Protein AF-A0A2G8JKY4-F1 (afdb_monomer_lite)

Secondary structure (DSSP, 8-state):
--THHHHHHHHHHHHHHHHHHHHHHHHHHHS---SS-------EEEEESSS-B-S-EEEEE-STT-EEEEEEEEEEEEE-S-EEEEE-STT-EEEEEEEEEEEEE-S-EEEEE-STT-EEEEEEEEEEEEE-S-EEEEE-STT-EEEEEEEEEEEEE----EEEE-STT-EEEE--EE-TT-EE-S--EEEE-STT-EEE----BPTT-EE-S--EE---STT-EEE----------------S-S--TT-EEEE-TTS-EEEE-GGGPBEEETTTTEEE-TT-EEE-TTSS-EEEEETTEEEE-S-----TTEEEEEETTEEEEEEPTT-EESSSSEE-SSHHHHHHTT--S-EEEEE--TT--S--EEEEEE--TTS-EEEEEEESSS-S-----HHHHHH-EE-TTSSEE--HHHHHHHHHSS-EEEEEEEEETT--EEEEEES-EEE--GGGTT-EEEE--EEESSSS-SSGGGTTPPPBBTTB--SSSSS-HHHHHTS-B--SSS-SEETTSBTT----TTT--TTSTT-BSEETTSSSTT-BEEEEEEEEEE--

InterPro domains:
  IPR000742 EGF-like domain [PS01186] (325-338)
  IPR002181 Fibrinogen, alpha/beta/gamma chain, C-terminal globular domain [PF00147] (342-557)
  IPR002181 Fibrinogen, alpha/beta/gamma chain, C-terminal globular domain [PS51406] (334-560)
  IPR002181 Fibrinogen, alpha/beta/gamma chain, C-terminal globular domain [SM00186] (338-559)
  IPR002181 Fibrinogen, alpha/beta/gamma chain, C-terminal globular domain [cd00087] (342-559)
  IPR014716 Fibrinogen, alpha/beta/gamma chain, C-terminal globular, subdomain 1 [G3DSA:3.90.215.10] (336-560)
  IPR020837 Fibrinogen, conserved site [PS00514] (505-517)
  IPR024731 NELL2-like, EGF domain [PF12947] (306-338)
  IPR036056 Fibrinogen-like, C-terminal [SSF56496] (340-558)
  IPR050373 Fibrinogen C-terminal domain-containing protein [PTHR19143] (294-558)

Structure (mmCIF, N/CA/C/O backbone):
data_AF-A0A2G8JKY4-F1
#
_entry.id   AF-A0A2G8JKY4-F1
#
loop_
_atom_site.group_PDB
_atom_site.id
_atom_site.type_symbol
_atom_site.label_atom_id
_atom_site.label_alt_id
_atom_site.label_comp_id
_atom_site.label_asym_id
_atom_site.label_entity_id
_atom_site.label_seq_id
_atom_site.pdbx_PDB_ins_code
_atom_site.Cartn_x
_atom_site.Cartn_y
_atom_site.Cartn_z
_atom_site.occupancy
_atom_site.B_iso_or_equiv
_atom_site.auth_seq_id
_atom_site.auth_comp_id
_atom_site.auth_asym_id
_atom_site.auth_atom_id
_atom_site.pdbx_PDB_model_num
ATOM 1 N N . MET A 1 1 ? -14.761 6.108 33.971 1.00 32.34 1 MET A N 1
ATOM 2 C CA . MET A 1 1 ? -13.524 6.620 33.345 1.00 32.34 1 MET A CA 1
ATOM 3 C C . MET A 1 1 ? -12.292 6.284 34.200 1.00 32.34 1 MET A C 1
ATOM 5 O O . MET A 1 1 ? -11.620 7.178 34.668 1.00 32.34 1 MET A O 1
ATOM 9 N N . THR A 1 2 ? -11.996 5.089 34.680 1.00 25.45 2 THR A N 1
ATOM 10 C CA . THR A 1 2 ? -11.907 3.755 34.100 1.00 25.45 2 THR A CA 1
ATOM 11 C C . THR A 1 2 ? -10.685 3.547 33.218 1.00 25.45 2 THR A C 1
ATOM 13 O O . THR A 1 2 ? -10.667 3.959 32.063 1.00 25.45 2 THR A O 1
ATOM 16 N N . LYS A 1 3 ? -9.667 2.988 33.896 1.00 28.88 3 LYS A N 1
ATOM 17 C CA . LYS A 1 3 ? -8.356 2.408 33.551 1.00 28.88 3 LYS A CA 1
ATOM 18 C C . LYS A 1 3 ? -7.908 2.359 32.086 1.00 28.88 3 LYS A C 1
ATOM 20 O O . LYS A 1 3 ? -6.714 2.409 31.859 1.00 28.88 3 LYS A O 1
ATOM 25 N N . THR A 1 4 ? -8.783 2.363 31.088 1.00 26.89 4 THR A N 1
ATOM 26 C CA . THR A 1 4 ? -8.432 2.449 29.663 1.00 26.89 4 THR A CA 1
ATOM 27 C C . THR A 1 4 ? -7.775 3.777 29.289 1.00 26.89 4 THR A C 1
ATOM 29 O O . THR A 1 4 ? -6.929 3.780 28.411 1.00 26.89 4 THR A O 1
ATOM 32 N N . LYS A 1 5 ? -8.076 4.893 29.976 1.00 30.31 5 LYS A N 1
ATOM 33 C CA . LYS A 1 5 ? -7.326 6.153 29.777 1.00 30.31 5 LYS A CA 1
ATOM 34 C C . LYS A 1 5 ? -5.935 6.132 30.411 1.00 30.31 5 LYS A C 1
ATOM 36 O O . LYS A 1 5 ? -5.047 6.754 29.854 1.00 30.31 5 LYS A O 1
ATOM 41 N N . MET A 1 6 ? -5.734 5.393 31.506 1.00 32.00 6 MET A N 1
ATOM 42 C CA . MET A 1 6 ? -4.394 5.149 32.060 1.00 32.00 6 MET A CA 1
ATOM 43 C C . MET A 1 6 ? -3.626 4.124 31.226 1.00 32.00 6 MET A C 1
ATOM 45 O O . MET A 1 6 ? -2.454 4.334 30.994 1.00 32.00 6 MET A O 1
ATOM 49 N N . LEU A 1 7 ? -4.280 3.094 30.678 1.00 31.81 7 LEU A N 1
ATOM 50 C CA . LEU A 1 7 ? -3.647 2.092 29.814 1.00 31.81 7 LEU A CA 1
ATOM 51 C C . LEU A 1 7 ? -3.370 2.625 28.398 1.00 31.81 7 LEU A C 1
ATOM 53 O O . LEU A 1 7 ? -2.382 2.236 27.796 1.00 31.81 7 LEU A O 1
ATOM 57 N N . GLN A 1 8 ? -4.183 3.556 27.878 1.00 32.38 8 GLN A N 1
ATOM 58 C CA . GLN A 1 8 ? -3.833 4.342 26.689 1.00 32.38 8 GLN A CA 1
ATOM 59 C C . GLN A 1 8 ? -2.736 5.353 26.993 1.00 32.38 8 GLN A C 1
ATOM 61 O O . GLN A 1 8 ? -1.919 5.560 26.117 1.00 32.38 8 GLN A O 1
ATOM 66 N N . SER A 1 9 ? -2.677 5.943 28.194 1.00 33.53 9 SER A N 1
ATOM 67 C CA . SER A 1 9 ? -1.542 6.789 28.588 1.00 33.53 9 SER A CA 1
ATOM 68 C C . SER A 1 9 ? -0.265 5.967 28.777 1.00 33.53 9 SER A C 1
ATOM 70 O O . SER A 1 9 ? 0.789 6.456 28.412 1.00 33.53 9 SER A O 1
ATOM 72 N N . LEU A 1 10 ? -0.366 4.720 29.253 1.00 33.31 10 LEU A N 1
ATOM 73 C CA . LEU A 1 10 ? 0.742 3.780 29.437 1.00 33.31 10 LEU A CA 1
ATOM 74 C C . LEU A 1 10 ? 1.199 3.167 28.102 1.00 33.31 10 LEU A C 1
ATOM 76 O O . LEU A 1 10 ? 2.388 3.027 27.880 1.00 33.31 10 LEU A O 1
ATOM 80 N N . LEU A 1 11 ? 0.290 2.889 27.155 1.00 32.97 11 LEU A N 1
ATOM 81 C CA . LEU A 1 11 ? 0.666 2.537 25.777 1.00 32.97 11 LEU A CA 1
ATOM 82 C C . LEU A 1 11 ? 1.200 3.740 24.990 1.00 32.97 11 LEU A C 1
ATOM 84 O O . LEU A 1 11 ? 2.042 3.552 24.119 1.00 32.97 11 LEU A O 1
ATOM 88 N N . LEU A 1 12 ? 0.727 4.961 25.272 1.00 36.09 12 LEU A N 1
ATOM 89 C CA . LEU A 1 12 ? 1.320 6.177 24.713 1.00 36.09 12 LEU A CA 1
ATOM 90 C C . LEU A 1 12 ? 2.699 6.428 25.329 1.00 36.09 12 LEU A C 1
ATOM 92 O O . LEU A 1 12 ? 3.574 6.847 24.594 1.00 36.09 12 LEU A O 1
ATOM 96 N N . LEU A 1 13 ? 2.909 6.121 26.615 1.00 36.19 13 LEU A N 1
ATOM 97 C CA . LEU A 1 13 ? 4.215 6.160 27.281 1.00 36.19 13 LEU A CA 1
ATOM 98 C C . LEU A 1 13 ? 5.161 5.107 26.696 1.00 36.19 13 LEU A C 1
ATOM 100 O O . LEU A 1 13 ? 6.224 5.490 26.257 1.00 36.19 13 LEU A O 1
ATOM 104 N N . ILE A 1 14 ? 4.719 3.868 26.454 1.00 37.78 14 ILE A N 1
ATOM 105 C CA . ILE A 1 14 ? 5.529 2.848 25.754 1.00 37.78 14 ILE A CA 1
ATOM 106 C C . ILE A 1 14 ? 5.850 3.258 24.300 1.00 37.78 14 ILE A C 1
ATOM 108 O O . ILE A 1 14 ? 6.927 2.963 23.785 1.00 37.78 14 ILE A O 1
ATOM 112 N N . PHE A 1 15 ? 4.950 3.971 23.612 1.00 36.25 15 PHE A N 1
ATOM 113 C CA . PHE A 1 15 ? 5.239 4.556 22.293 1.00 36.25 15 PHE A CA 1
ATOM 114 C C . PHE A 1 15 ? 6.093 5.837 22.366 1.00 36.25 15 PHE A C 1
ATOM 116 O O . PHE A 1 15 ? 6.763 6.166 21.386 1.00 36.25 15 PHE A O 1
ATOM 123 N N . LEU A 1 16 ? 6.108 6.535 23.504 1.00 36.44 16 LEU A N 1
ATOM 124 C CA . LEU A 1 16 ? 7.056 7.603 23.824 1.00 36.44 16 LEU A CA 1
ATOM 125 C C . LEU A 1 16 ? 8.412 7.043 24.308 1.00 36.44 16 LEU A C 1
ATOM 127 O O . LEU A 1 16 ? 9.427 7.681 24.071 1.00 36.44 16 LEU A O 1
ATOM 131 N N . ASP A 1 17 ? 8.495 5.819 24.820 1.00 41.44 17 ASP A N 1
ATOM 132 C CA . ASP A 1 17 ? 9.763 5.155 25.164 1.00 41.44 17 ASP A CA 1
ATOM 133 C C . ASP A 1 17 ? 10.487 4.656 23.903 1.00 41.44 17 ASP A C 1
ATOM 135 O O . ASP A 1 17 ? 11.715 4.592 23.828 1.00 41.44 17 ASP A O 1
ATOM 139 N N . VAL A 1 18 ? 9.743 4.440 22.813 1.00 36.75 18 VAL A N 1
ATOM 140 C CA . VAL A 1 18 ? 10.329 4.330 21.467 1.00 36.75 18 VAL A CA 1
ATOM 141 C C . VAL A 1 18 ? 10.916 5.679 20.999 1.00 36.75 18 VAL A C 1
ATOM 143 O O . VAL A 1 18 ? 11.827 5.697 20.171 1.00 36.75 18 VAL A O 1
ATOM 146 N N . VAL A 1 19 ? 10.501 6.816 21.576 1.00 39.16 19 VAL A N 1
ATOM 147 C CA . VAL A 1 19 ? 11.170 8.121 21.379 1.00 39.16 19 VAL A CA 1
ATOM 148 C C . VAL A 1 19 ? 12.482 8.203 22.184 1.00 39.16 19 VAL A C 1
ATOM 150 O O . VAL A 1 19 ? 13.408 8.882 21.744 1.00 39.16 19 VAL A O 1
ATOM 153 N N . GLN A 1 20 ? 12.657 7.421 23.255 1.00 37.91 20 GLN A N 1
ATOM 154 C CA . GLN A 1 20 ? 13.954 7.205 23.924 1.00 37.91 20 GLN A CA 1
ATOM 155 C C . GLN A 1 20 ? 14.881 6.267 23.121 1.00 37.91 20 GLN A C 1
ATOM 157 O O . GLN A 1 20 ? 16.083 6.516 23.043 1.00 37.91 20 GLN A O 1
ATOM 162 N N . ALA A 1 21 ? 14.350 5.287 22.378 1.00 37.00 21 ALA A N 1
ATOM 163 C CA . ALA A 1 21 ? 15.130 4.617 21.320 1.00 37.00 21 ALA A CA 1
ATOM 164 C C . ALA A 1 21 ? 15.529 5.601 20.192 1.00 37.00 21 ALA A C 1
ATOM 166 O O . ALA A 1 21 ? 16.590 5.473 19.576 1.00 37.00 21 ALA A O 1
ATOM 167 N N . GLY A 1 22 ? 14.715 6.641 19.983 1.00 36.50 22 GLY A N 1
ATOM 168 C CA . GLY A 1 22 ? 15.039 7.818 19.178 1.00 36.50 22 GLY A CA 1
ATOM 169 C C . GLY A 1 22 ? 16.170 8.682 19.750 1.00 36.50 22 GLY A C 1
ATOM 170 O O . GLY A 1 22 ? 16.939 9.221 18.956 1.00 36.50 22 GLY A O 1
ATOM 171 N N . LYS A 1 23 ? 16.364 8.754 21.078 1.00 37.25 23 LYS A N 1
ATOM 172 C CA . LYS A 1 23 ? 17.531 9.430 21.681 1.00 37.25 23 LYS A CA 1
ATOM 173 C C . LYS A 1 23 ? 18.842 8.738 21.289 1.00 37.25 23 LYS A C 1
ATOM 175 O O . LYS A 1 23 ? 19.780 9.437 20.934 1.00 37.25 23 LYS A O 1
ATOM 180 N N . LEU A 1 24 ? 18.900 7.403 21.207 1.00 38.34 24 LEU A N 1
ATOM 181 C CA . LEU A 1 24 ? 20.084 6.679 20.700 1.00 38.34 24 LEU A CA 1
ATOM 182 C C . LEU A 1 24 ? 20.407 7.034 19.233 1.00 38.34 24 LEU A C 1
ATOM 184 O O . LEU A 1 24 ? 21.573 7.182 18.861 1.00 38.34 24 LEU A O 1
ATOM 188 N N . CYS A 1 25 ? 19.384 7.232 18.397 1.00 35.03 25 CYS A N 1
ATOM 189 C CA . CYS A 1 25 ? 19.563 7.639 17.000 1.00 35.03 25 CYS A CA 1
ATOM 190 C C . CYS A 1 25 ? 19.837 9.144 16.815 1.00 35.03 25 CYS A C 1
ATOM 192 O O . CYS A 1 25 ? 20.577 9.510 15.899 1.00 35.03 25 CYS A O 1
ATOM 194 N N . ASP A 1 26 ? 19.282 10.024 17.649 1.00 37.00 26 ASP A N 1
ATOM 195 C CA . ASP A 1 26 ? 19.551 11.468 17.600 1.00 37.00 26 ASP A CA 1
ATOM 196 C C . ASP A 1 26 ? 20.877 11.846 18.287 1.00 37.00 26 ASP A C 1
ATOM 198 O O . ASP A 1 26 ? 21.540 12.790 17.852 1.00 37.00 26 ASP A O 1
ATOM 202 N N . PHE A 1 27 ? 21.350 11.053 19.253 1.00 37.56 27 PHE A N 1
ATOM 203 C CA . PHE A 1 27 ? 22.696 11.156 19.827 1.00 37.56 27 PHE A CA 1
ATOM 204 C C . PHE A 1 27 ? 23.769 10.672 18.837 1.00 37.56 27 PHE A C 1
ATOM 206 O O . PHE A 1 27 ? 24.765 11.360 18.609 1.00 37.56 27 PHE A O 1
ATOM 213 N N . ALA A 1 28 ? 23.509 9.578 18.105 1.00 35.88 28 ALA A N 1
ATOM 214 C CA . ALA A 1 28 ? 24.366 9.118 17.004 1.00 35.88 28 ALA A CA 1
ATOM 215 C C . ALA A 1 28 ? 24.485 10.136 15.845 1.00 35.88 28 ALA A C 1
ATOM 217 O O . ALA A 1 28 ? 25.499 10.169 15.147 1.00 35.88 28 ALA A O 1
ATOM 218 N N . LYS A 1 29 ? 23.489 11.015 15.647 1.00 35.66 29 LYS A N 1
ATOM 219 C CA . LYS A 1 29 ? 23.580 12.143 14.695 1.00 35.66 29 LYS A CA 1
ATOM 220 C C . LYS A 1 29 ? 24.432 13.309 15.208 1.00 35.66 29 LYS A C 1
ATOM 222 O O . LYS A 1 29 ? 24.904 14.103 14.392 1.00 35.66 29 LYS A O 1
ATOM 227 N N . LYS A 1 30 ? 24.628 13.433 16.525 1.00 33.97 30 LYS A N 1
ATOM 228 C CA . LYS A 1 30 ? 25.387 14.525 17.160 1.00 33.97 30 LYS A CA 1
ATOM 229 C C . LYS A 1 30 ? 26.909 14.319 17.069 1.00 33.97 30 LYS A C 1
ATOM 231 O O . LYS A 1 30 ? 27.649 15.299 17.112 1.00 33.97 30 LYS A O 1
ATOM 236 N N . PHE A 1 31 ? 27.365 13.086 16.818 1.00 39.94 31 PHE A N 1
ATOM 237 C CA . PHE A 1 31 ? 28.776 12.722 16.644 1.00 39.94 31 PHE A CA 1
ATOM 238 C C . PHE A 1 31 ? 29.041 12.099 15.260 1.00 39.94 31 PHE A C 1
ATOM 240 O O . PHE A 1 31 ? 28.971 10.882 15.090 1.00 39.94 31 PHE A O 1
ATOM 247 N N . PRO A 1 32 ? 29.366 12.899 14.227 1.00 31.89 32 PRO A N 1
ATOM 248 C CA . PRO A 1 32 ? 29.668 12.360 12.907 1.00 31.89 32 PRO A CA 1
ATOM 249 C C . PRO A 1 32 ? 30.986 11.572 12.935 1.00 31.89 32 PRO A C 1
ATOM 251 O O . PRO A 1 32 ? 32.074 12.152 12.947 1.00 31.89 32 PRO A O 1
ATOM 254 N N . CYS A 1 33 ? 30.906 10.240 12.879 1.00 30.78 33 CYS A N 1
ATOM 255 C CA . CYS A 1 33 ? 32.065 9.378 12.661 1.00 30.78 33 CYS A CA 1
ATOM 256 C C . CYS A 1 33 ? 32.671 9.646 11.272 1.00 30.78 33 CYS A C 1
ATOM 258 O O . CYS A 1 33 ? 32.210 9.129 10.253 1.00 30.78 33 CYS A O 1
ATOM 260 N N . LYS A 1 34 ? 33.740 10.445 11.215 1.00 30.69 34 LYS A N 1
ATOM 261 C CA . LYS A 1 34 ? 34.629 10.521 10.050 1.00 30.69 34 LYS A CA 1
ATOM 262 C C . LYS A 1 34 ? 35.869 9.667 10.291 1.00 30.69 34 LYS A C 1
ATOM 264 O O . LYS A 1 34 ? 36.768 10.069 11.018 1.00 30.69 34 LYS A O 1
ATOM 269 N N . GLY A 1 35 ? 35.966 8.559 9.560 1.00 27.86 35 GLY A N 1
ATOM 270 C CA . GLY A 1 35 ? 37.223 7.840 9.352 1.00 27.86 35 GLY A CA 1
ATOM 271 C C . GLY A 1 35 ? 37.449 6.649 10.283 1.00 27.86 35 GLY A C 1
ATOM 272 O O . GLY A 1 35 ? 37.007 6.614 11.422 1.00 27.86 35 GLY A O 1
ATOM 273 N N . LYS A 1 36 ? 38.132 5.642 9.734 1.00 31.64 36 LYS A N 1
ATOM 274 C CA . LYS A 1 36 ? 38.468 4.358 10.357 1.00 31.64 36 LYS A CA 1
ATOM 275 C C . LYS A 1 36 ? 39.264 4.561 11.654 1.00 31.64 36 LYS A C 1
ATOM 277 O O . LYS A 1 36 ? 40.469 4.719 11.554 1.00 31.64 36 LYS A O 1
ATOM 282 N N . HIS A 1 37 ? 38.600 4.573 12.807 1.00 32.97 37 HIS A N 1
ATOM 283 C CA . HIS A 1 37 ? 39.087 4.223 14.153 1.00 32.97 37 HIS A CA 1
ATOM 284 C C . HIS A 1 37 ? 37.934 4.516 15.133 1.00 32.97 37 HIS A C 1
ATOM 286 O O . HIS A 1 37 ? 37.811 5.632 15.627 1.00 32.97 37 HIS A O 1
ATOM 292 N N . CYS A 1 38 ? 37.055 3.541 15.389 1.00 33.25 38 CYS A N 1
ATOM 293 C CA . CYS A 1 38 ? 36.195 3.603 16.574 1.00 33.25 38 CYS A CA 1
ATOM 294 C C . CYS A 1 38 ? 37.099 3.335 17.784 1.00 33.25 38 CYS A C 1
ATOM 296 O O . CYS A 1 38 ? 37.790 2.317 17.824 1.00 33.25 38 CYS A O 1
ATOM 298 N N . LEU A 1 39 ? 37.185 4.312 18.684 1.00 35.16 39 LEU A N 1
ATOM 299 C CA . LEU A 1 39 ? 38.039 4.298 19.866 1.00 35.16 39 LEU A CA 1
ATOM 300 C C . LEU A 1 39 ? 37.569 3.231 20.868 1.00 35.16 39 LEU A C 1
ATOM 302 O O . LEU A 1 39 ? 36.375 3.097 21.115 1.00 35.16 39 LEU A O 1
ATOM 306 N N . SER A 1 40 ? 38.520 2.512 21.467 1.00 35.19 40 SER A N 1
ATOM 307 C CA . SER A 1 40 ? 38.377 1.924 22.799 1.00 35.19 40 SER A CA 1
ATOM 308 C C . SER A 1 40 ? 38.794 3.000 23.806 1.00 35.19 40 SER A C 1
ATOM 310 O O . SER A 1 40 ? 39.989 3.279 23.930 1.00 35.19 40 SER A O 1
ATOM 312 N N . TYR A 1 41 ? 37.833 3.653 24.450 1.00 45.50 41 TYR A N 1
ATOM 313 C CA . TYR A 1 41 ? 38.067 4.521 25.603 1.00 45.50 41 TYR A CA 1
ATOM 314 C C . TYR A 1 41 ? 37.220 3.965 26.749 1.00 45.50 41 TYR A C 1
ATOM 316 O O . TYR A 1 41 ? 36.022 3.754 26.583 1.00 45.50 41 TYR A O 1
ATOM 324 N N . GLU A 1 42 ? 37.870 3.637 27.857 1.00 53.97 42 GLU A N 1
ATOM 325 C CA . GLU A 1 42 ? 37.281 3.003 29.035 1.00 53.97 42 GLU A CA 1
ATOM 326 C C . GLU A 1 42 ? 37.618 3.924 30.213 1.00 53.97 42 GLU A C 1
ATOM 328 O O . GLU A 1 42 ? 38.804 4.108 30.481 1.00 53.97 42 GLU A O 1
ATOM 333 N N . GLU A 1 43 ? 36.589 4.500 30.856 1.00 53.41 43 GLU A N 1
ATOM 334 C CA . GLU A 1 43 ? 36.634 5.286 32.113 1.00 53.41 43 GLU A CA 1
ATOM 335 C C . GLU A 1 43 ? 36.912 6.812 31.977 1.00 53.41 43 GLU A C 1
ATOM 337 O O . GLU A 1 43 ? 38.009 7.236 31.604 1.00 53.41 43 GLU A O 1
ATOM 342 N N . GLU A 1 44 ? 35.909 7.644 32.317 1.00 55.84 44 GLU A N 1
ATOM 343 C CA . GLU A 1 44 ? 36.039 9.090 32.598 1.00 55.84 44 GLU A CA 1
ATOM 344 C C . GLU A 1 44 ? 35.544 9.385 34.030 1.00 55.84 44 GLU A C 1
ATOM 346 O O . GLU A 1 44 ? 34.355 9.247 34.313 1.00 55.84 44 GLU A O 1
ATOM 351 N N . ASP A 1 45 ? 36.459 9.791 34.920 1.00 55.88 45 ASP A N 1
ATOM 352 C CA . ASP A 1 45 ? 36.172 10.153 36.318 1.00 55.88 45 ASP A CA 1
ATOM 353 C C . ASP A 1 45 ? 36.640 11.594 36.610 1.00 55.88 45 ASP A C 1
ATOM 355 O O . ASP A 1 45 ? 37.846 11.875 36.544 1.00 55.88 45 ASP A O 1
ATOM 359 N N . ASP A 1 46 ? 35.730 12.500 37.001 1.00 55.34 46 ASP A N 1
ATOM 360 C CA . ASP A 1 46 ? 36.086 13.832 37.526 1.00 55.34 46 ASP A CA 1
ATOM 361 C C . ASP A 1 46 ? 36.063 13.842 39.068 1.00 55.34 46 ASP A C 1
ATOM 363 O O . ASP A 1 46 ? 35.074 13.509 39.726 1.00 55.34 46 ASP A O 1
ATOM 367 N N . THR A 1 47 ? 37.184 14.226 39.689 1.00 57.59 47 THR A N 1
ATOM 368 C CA . THR A 1 47 ? 37.338 14.265 41.154 1.00 57.59 47 THR A CA 1
ATOM 369 C C . THR A 1 47 ? 37.582 15.690 41.641 1.00 57.59 47 THR A C 1
ATOM 371 O O . THR A 1 47 ? 38.689 16.228 41.534 1.00 57.59 47 THR A O 1
ATOM 374 N N . THR A 1 48 ? 36.579 16.298 42.287 1.00 58.28 48 THR A N 1
ATOM 375 C CA . THR A 1 48 ? 36.678 17.665 42.824 1.00 58.28 48 THR A CA 1
ATOM 376 C C . THR A 1 48 ? 36.604 17.693 44.358 1.00 58.28 48 THR A C 1
ATOM 378 O O . THR A 1 48 ? 35.652 17.262 45.009 1.00 58.28 48 THR A O 1
ATOM 381 N N . MET A 1 49 ? 37.651 18.230 45.000 1.00 52.78 49 MET A N 1
ATOM 382 C CA . MET A 1 49 ? 37.761 18.219 46.470 1.00 52.78 49 MET A CA 1
ATOM 383 C C . MET A 1 49 ? 37.059 19.391 47.178 1.00 52.78 49 MET A C 1
ATOM 385 O O . MET A 1 49 ? 36.916 19.344 48.401 1.00 52.78 49 MET A O 1
ATOM 389 N N . LYS A 1 50 ? 36.665 20.466 46.471 1.00 50.03 50 LYS A N 1
ATOM 390 C CA . LYS A 1 50 ? 36.045 21.660 47.089 1.00 50.03 50 LYS A CA 1
ATOM 391 C C . LYS A 1 50 ? 35.383 22.622 46.086 1.00 50.03 50 LYS A C 1
ATOM 393 O O . LYS A 1 50 ? 35.685 23.812 46.077 1.00 50.03 50 LYS A O 1
ATOM 398 N N . SER A 1 51 ? 34.503 22.114 45.233 1.00 53.03 51 SER A N 1
ATOM 399 C CA . SER A 1 51 ? 33.655 22.911 44.332 1.00 53.03 51 SER A CA 1
ATOM 400 C C . SER A 1 51 ? 32.711 21.984 43.572 1.00 53.03 51 SER A C 1
ATOM 402 O O . SER A 1 51 ? 33.029 20.817 43.405 1.00 53.03 51 SER A O 1
ATOM 404 N N . THR A 1 52 ? 31.577 22.524 43.135 1.00 51.53 52 THR A N 1
ATOM 405 C CA . THR A 1 52 ? 30.568 21.886 42.275 1.00 51.53 52 THR A CA 1
ATOM 406 C C . THR A 1 52 ? 31.182 21.213 41.042 1.00 51.53 52 THR A C 1
ATOM 408 O O . THR A 1 52 ? 31.955 21.882 40.348 1.00 51.53 52 THR A O 1
ATOM 411 N N . SER A 1 53 ? 30.809 19.962 40.739 1.00 57.44 53 SER A N 1
ATOM 412 C CA . SER A 1 53 ? 31.006 19.392 39.399 1.00 57.44 53 SER A CA 1
ATOM 413 C C . SER A 1 53 ? 29.952 19.992 38.460 1.00 57.44 53 SER A C 1
ATOM 415 O O . SER A 1 53 ? 28.769 20.126 38.801 1.00 57.44 53 SER A O 1
ATOM 417 N N . SER A 1 54 ? 30.417 20.526 37.332 1.00 55.25 54 SER A N 1
ATOM 418 C CA . SER A 1 54 ? 29.595 21.336 36.421 1.00 55.25 54 SER A CA 1
ATOM 419 C C . SER A 1 54 ? 29.850 21.023 34.944 1.00 55.25 54 SER A C 1
ATOM 421 O O . SER A 1 54 ? 29.533 21.853 34.088 1.00 55.25 54 SER A O 1
ATOM 423 N N . SER A 1 55 ? 30.500 19.896 34.656 1.00 53.00 55 SER A N 1
ATOM 424 C CA . SER A 1 55 ? 30.773 19.424 33.300 1.00 53.00 55 SER A CA 1
ATOM 425 C C . SER A 1 55 ? 30.176 18.022 33.165 1.00 53.00 55 SER A C 1
ATOM 427 O O . SER A 1 55 ? 30.432 17.215 34.047 1.00 53.00 55 SER A O 1
ATOM 429 N N . PRO A 1 56 ? 29.388 17.728 32.119 1.00 57.47 56 PRO A N 1
ATOM 430 C CA . PRO A 1 56 ? 28.925 16.366 31.854 1.00 57.47 56 PRO A CA 1
ATOM 431 C C . PRO A 1 56 ? 30.097 15.459 31.454 1.00 57.47 56 PRO A C 1
ATOM 433 O O . PRO A 1 56 ? 30.922 15.900 30.644 1.00 57.47 56 PRO A O 1
ATOM 436 N N . ASN A 1 57 ? 30.127 14.216 31.944 1.00 63.44 57 ASN A N 1
ATOM 437 C CA . ASN A 1 57 ? 31.019 13.165 31.437 1.00 63.44 57 ASN A CA 1
ATOM 438 C C . ASN A 1 57 ? 30.211 12.142 30.614 1.00 63.44 57 ASN A C 1
ATOM 440 O O . ASN A 1 57 ? 29.056 11.838 30.928 1.00 63.44 57 ASN A O 1
ATOM 444 N N . GLU A 1 58 ? 30.809 11.636 29.529 1.00 66.81 58 GLU A N 1
ATOM 445 C CA . GLU A 1 58 ? 30.155 10.711 28.592 1.00 66.81 58 GLU A CA 1
ATOM 446 C C . GLU A 1 58 ? 31.103 9.559 28.205 1.00 66.81 58 GLU A C 1
ATOM 448 O O . GLU A 1 58 ? 32.165 9.780 27.617 1.00 66.81 58 GLU A O 1
ATOM 453 N N . ALA A 1 59 ? 30.702 8.308 28.454 1.00 63.75 59 ALA A N 1
ATOM 454 C CA . ALA A 1 59 ? 31.495 7.115 28.135 1.00 63.75 59 ALA A CA 1
ATOM 455 C C . ALA A 1 59 ? 30.790 6.188 27.123 1.00 63.75 59 ALA A C 1
ATOM 457 O O . ALA A 1 59 ? 29.604 5.882 27.252 1.00 63.75 59 ALA A O 1
ATOM 458 N N . LEU A 1 60 ? 31.524 5.693 26.111 1.00 63.66 60 LEU A N 1
ATOM 459 C CA . LEU A 1 60 ? 30.973 4.896 25.001 1.00 63.66 60 LEU A CA 1
ATOM 460 C C . LEU A 1 60 ? 31.840 3.686 24.635 1.00 63.66 60 LEU A C 1
ATOM 462 O O . LEU A 1 60 ? 33.027 3.838 24.347 1.00 63.66 60 LEU A O 1
ATOM 466 N N . SER A 1 61 ? 31.228 2.501 24.494 1.00 62.97 61 SER A N 1
ATOM 467 C CA . SER A 1 61 ? 31.897 1.334 23.889 1.00 62.97 61 SER A CA 1
ATOM 468 C C . SER A 1 61 ? 31.111 0.660 22.761 1.00 62.97 61 SER A C 1
ATOM 470 O O . SER A 1 61 ? 29.888 0.493 22.785 1.00 62.97 61 SER A O 1
ATOM 472 N N . SER A 1 62 ? 31.881 0.228 21.759 1.00 62.97 62 SER A N 1
ATOM 473 C CA . SER A 1 62 ? 31.464 -0.584 20.606 1.00 62.97 62 SER A CA 1
ATOM 474 C C . SER A 1 62 ? 32.278 -1.882 20.484 1.00 62.97 62 SER A C 1
ATOM 476 O O . SER A 1 62 ? 32.302 -2.507 19.423 1.00 62.97 62 SER A O 1
ATOM 478 N N . SER A 1 63 ? 32.977 -2.275 21.558 1.00 63.59 63 SER A N 1
ATOM 479 C CA . SER A 1 63 ? 33.703 -3.546 21.653 1.00 63.59 63 SER A CA 1
ATOM 480 C C . SER A 1 63 ? 33.080 -4.454 22.726 1.00 63.59 63 SER A C 1
ATOM 482 O O . SER A 1 63 ? 32.606 -3.926 23.733 1.00 63.59 63 SER A O 1
ATOM 484 N N . PRO A 1 64 ? 33.048 -5.789 22.530 1.00 71.06 64 PRO A N 1
ATOM 485 C CA . PRO A 1 64 ? 32.501 -6.730 23.513 1.00 71.06 64 PRO A CA 1
ATOM 486 C C . PRO A 1 64 ? 33.435 -6.972 24.708 1.00 71.06 64 PRO A C 1
ATOM 488 O O . PRO A 1 64 ? 34.642 -7.102 24.512 1.00 71.06 64 PRO A O 1
ATOM 491 N N . GLY A 1 65 ? 32.868 -7.185 25.898 1.00 72.00 65 GLY A N 1
ATOM 492 C CA . GLY A 1 65 ? 33.598 -7.573 27.112 1.00 72.00 65 GLY A CA 1
ATOM 493 C C . GLY A 1 65 ? 34.222 -6.425 27.914 1.00 72.00 65 GLY A C 1
ATOM 494 O O . GLY A 1 65 ? 35.111 -6.687 28.724 1.00 72.00 65 GLY A O 1
ATOM 495 N N . ASN A 1 66 ? 33.796 -5.182 27.687 1.00 74.56 66 ASN A N 1
ATOM 496 C CA . ASN A 1 66 ? 34.394 -3.980 28.272 1.00 74.56 66 ASN A CA 1
ATOM 497 C C . ASN A 1 66 ? 33.580 -3.431 29.455 1.00 74.56 66 ASN A C 1
ATOM 499 O O . ASN A 1 66 ? 32.373 -3.658 29.553 1.00 74.56 66 ASN A O 1
ATOM 503 N N . THR A 1 67 ? 34.232 -2.628 30.298 1.00 78.12 67 THR A N 1
ATOM 504 C CA . THR A 1 67 ? 33.568 -1.780 31.300 1.00 78.12 67 THR A CA 1
ATOM 505 C C . THR A 1 67 ? 33.489 -0.347 30.776 1.00 78.12 67 THR A C 1
ATOM 507 O O . THR A 1 67 ? 34.488 0.206 30.322 1.00 78.12 67 THR A O 1
ATOM 510 N N . VAL A 1 68 ? 32.300 0.244 30.820 1.00 75.38 68 VAL A N 1
ATOM 511 C CA . VAL A 1 68 ? 31.997 1.608 30.379 1.00 75.38 68 VAL A CA 1
ATOM 512 C C . VAL A 1 68 ? 31.415 2.344 31.572 1.00 75.38 68 VAL A C 1
ATOM 514 O O . VAL A 1 68 ? 30.296 2.045 31.972 1.00 75.38 68 VAL A O 1
ATOM 517 N N . SER A 1 69 ? 32.166 3.277 32.147 1.00 77.25 69 SER A N 1
ATOM 518 C CA . SER A 1 69 ? 31.736 4.010 33.336 1.00 77.25 69 SER A CA 1
ATOM 519 C C . SER A 1 69 ? 31.910 5.509 33.151 1.00 77.25 69 SER A C 1
ATOM 521 O O . SER A 1 69 ? 32.925 5.935 32.595 1.00 77.25 69 SER A O 1
ATOM 523 N N . SER A 1 70 ? 30.931 6.269 33.633 1.00 75.69 70 SER A N 1
ATOM 524 C CA . SER A 1 70 ? 30.981 7.724 33.761 1.00 75.69 70 SER A CA 1
ATOM 525 C C . SER A 1 70 ? 30.657 8.086 35.203 1.00 75.69 70 SER A C 1
ATOM 527 O O . SER A 1 70 ? 29.603 7.680 35.701 1.00 75.69 70 SER A O 1
ATOM 529 N N . SER A 1 71 ? 31.550 8.795 35.895 1.00 76.44 71 SER A N 1
ATOM 530 C CA . SER A 1 71 ? 31.283 9.163 37.284 1.00 76.44 71 SER A CA 1
ATOM 531 C C . SER A 1 71 ? 31.837 10.517 37.708 1.00 76.44 71 SER A C 1
ATOM 533 O O . SER A 1 71 ? 32.895 10.955 37.255 1.00 76.44 71 SER A O 1
ATOM 535 N N . ASP A 1 72 ? 31.125 11.150 38.640 1.00 73.19 72 ASP A N 1
ATOM 536 C CA . ASP A 1 72 ? 31.555 12.369 39.315 1.00 73.19 72 ASP A CA 1
ATOM 537 C C . ASP A 1 72 ? 31.725 12.115 40.811 1.00 73.19 72 ASP A C 1
ATOM 539 O O . ASP A 1 72 ? 30.858 11.549 41.477 1.00 73.19 72 ASP A O 1
ATOM 543 N N . THR A 1 73 ? 32.831 12.583 41.393 1.00 75.38 73 THR A N 1
ATOM 544 C CA . THR A 1 73 ? 33.038 12.524 42.847 1.00 75.38 73 THR A CA 1
ATOM 545 C C . THR A 1 73 ? 33.279 13.911 43.435 1.00 75.38 73 THR A C 1
ATOM 547 O O . THR A 1 73 ? 34.312 14.545 43.197 1.00 75.38 73 THR A O 1
ATOM 550 N N . THR A 1 74 ? 32.353 14.354 44.289 1.00 72.62 74 THR A N 1
ATOM 551 C CA . THR A 1 74 ? 32.388 15.655 44.968 1.00 72.62 74 THR A CA 1
ATOM 552 C C . THR A 1 74 ? 32.531 15.489 46.482 1.00 72.62 74 THR A C 1
ATOM 554 O O . THR A 1 74 ? 31.702 14.879 47.153 1.00 72.62 74 THR A O 1
ATOM 557 N N . GLY A 1 75 ? 33.562 16.093 47.081 1.00 69.44 75 GLY A N 1
ATOM 558 C CA . GLY A 1 75 ? 33.773 16.017 48.536 1.00 69.44 75 GLY A CA 1
ATOM 559 C C . GLY A 1 75 ? 32.739 16.796 49.368 1.00 69.44 75 GLY A C 1
ATOM 560 O O . GLY A 1 75 ? 32.185 16.273 50.334 1.00 69.44 75 GLY A O 1
ATOM 561 N N . GLN A 1 76 ? 32.484 18.058 49.006 1.00 70.69 76 GLN A N 1
ATOM 562 C CA . GLN A 1 76 ? 31.511 18.940 49.663 1.00 70.69 76 GLN A CA 1
ATOM 563 C C . GLN A 1 76 ? 30.975 19.956 48.637 1.00 70.69 76 GLN A C 1
ATOM 565 O O . GLN A 1 76 ? 31.770 20.721 48.086 1.00 70.69 76 GLN A O 1
ATOM 570 N N . GLY A 1 77 ? 29.666 19.980 48.367 1.00 68.25 77 GLY A N 1
ATOM 571 C CA . GLY A 1 77 ? 29.078 20.816 47.309 1.00 68.25 77 GLY A CA 1
ATOM 572 C C . GLY A 1 77 ? 27.880 20.172 46.611 1.00 68.25 77 GLY A C 1
ATOM 573 O O . GLY A 1 77 ? 27.260 19.266 47.154 1.00 68.25 77 GLY A O 1
ATOM 574 N N . THR A 1 78 ? 27.532 20.662 45.423 1.00 66.12 78 THR A N 1
ATOM 575 C CA . THR A 1 78 ? 26.423 20.121 44.626 1.00 66.12 78 THR A CA 1
ATOM 576 C C . THR A 1 78 ? 26.960 19.429 43.376 1.00 66.12 78 THR A C 1
ATOM 578 O O . THR A 1 78 ? 27.735 20.064 42.654 1.00 66.12 78 THR A O 1
ATOM 581 N N . SER A 1 79 ? 26.543 18.186 43.115 1.00 67.44 79 SER A N 1
ATOM 582 C CA . SER A 1 79 ? 26.645 17.597 41.776 1.00 67.44 79 SER A CA 1
ATOM 583 C C . SER A 1 79 ? 25.481 18.113 40.936 1.00 67.44 79 SER A C 1
ATOM 585 O O . SER A 1 79 ? 24.324 18.071 41.367 1.00 67.44 79 SER A O 1
ATOM 587 N N . SER A 1 80 ? 25.800 18.711 39.790 1.00 63.66 80 SER A N 1
ATOM 588 C CA . SER A 1 80 ? 24.832 19.452 38.972 1.00 63.66 80 SER A CA 1
ATOM 589 C C . SER A 1 80 ? 24.975 19.196 37.474 1.00 63.66 80 SER A C 1
ATOM 591 O O . SER A 1 80 ? 24.480 19.986 36.667 1.00 63.66 80 SER A O 1
ATOM 593 N N . SER A 1 81 ? 25.690 18.139 37.090 1.00 62.66 81 SER A N 1
ATOM 594 C CA . SER A 1 81 ? 25.835 17.715 35.698 1.00 62.66 81 SER A CA 1
ATOM 595 C C . SER A 1 81 ? 25.505 16.232 35.564 1.00 62.66 81 SER A C 1
ATOM 597 O O . SER A 1 81 ? 25.827 15.482 36.473 1.00 62.66 81 SER A O 1
ATOM 599 N N . PRO A 1 82 ? 24.829 15.823 34.480 1.00 67.69 82 PRO A N 1
ATOM 600 C CA . PRO A 1 82 ? 24.484 14.425 34.259 1.00 67.69 82 PRO A CA 1
ATOM 601 C C . PRO A 1 82 ? 25.708 13.623 33.804 1.00 67.69 82 PRO A C 1
ATOM 603 O O . PRO A 1 82 ? 26.516 14.137 33.022 1.00 67.69 82 PRO A O 1
ATOM 606 N N . ASN A 1 83 ? 25.800 12.363 34.235 1.00 68.75 83 ASN A N 1
ATOM 607 C CA . ASN A 1 83 ? 26.724 11.377 33.679 1.00 68.75 83 ASN A CA 1
ATOM 608 C C . ASN A 1 83 ? 25.984 10.407 32.746 1.00 68.75 83 ASN A C 1
ATOM 610 O O . ASN A 1 83 ? 24.921 9.877 33.091 1.00 68.75 83 ASN A O 1
ATOM 614 N N . GLU A 1 84 ? 26.566 10.128 31.575 1.00 71.94 84 GLU A N 1
ATOM 615 C CA . GLU A 1 84 ? 25.988 9.206 30.589 1.00 71.94 84 GLU A CA 1
ATOM 616 C C . GLU A 1 84 ? 26.977 8.095 30.197 1.00 71.94 84 GLU A C 1
ATOM 618 O O . GLU A 1 84 ? 28.101 8.350 29.763 1.00 71.94 84 GLU A O 1
ATOM 623 N N . ALA A 1 85 ? 26.550 6.833 30.292 1.00 69.75 85 ALA A N 1
ATOM 624 C CA . ALA A 1 85 ? 27.338 5.680 29.848 1.00 69.75 85 ALA A CA 1
ATOM 625 C C . ALA A 1 85 ? 26.532 4.801 28.880 1.00 69.75 85 ALA A C 1
ATOM 627 O O . ALA A 1 85 ? 25.457 4.310 29.233 1.00 69.75 85 ALA A O 1
ATOM 628 N N . LEU A 1 86 ? 27.046 4.561 27.661 1.00 69.94 86 LEU A N 1
ATOM 629 C CA . LEU A 1 86 ? 26.330 3.794 26.628 1.00 69.94 86 LEU A CA 1
ATOM 630 C C . LEU A 1 86 ? 27.164 2.659 26.014 1.00 69.94 86 LEU A C 1
ATOM 632 O O . LEU A 1 86 ? 28.341 2.806 25.671 1.00 69.94 86 LEU A O 1
ATOM 636 N N . SER A 1 87 ? 26.505 1.522 25.771 1.00 70.69 87 SER A N 1
ATOM 637 C CA . SER A 1 87 ? 27.089 0.388 25.044 1.00 70.69 87 SER A CA 1
ATOM 638 C C . SER A 1 87 ? 26.201 -0.130 23.911 1.00 70.69 87 SER A C 1
ATOM 640 O O . SER A 1 87 ? 24.985 -0.304 24.041 1.00 70.69 87 SER A O 1
ATOM 642 N N . SER A 1 88 ? 26.857 -0.456 22.794 1.00 69.44 88 SER A N 1
ATOM 643 C CA . SER A 1 88 ? 26.268 -1.115 21.616 1.00 69.44 88 SER A CA 1
ATOM 644 C C . SER A 1 88 ? 26.882 -2.491 21.329 1.00 69.44 88 SER A C 1
ATOM 646 O O . SER A 1 88 ? 26.737 -3.021 20.229 1.00 69.44 88 SER A O 1
ATOM 648 N N . SER A 1 89 ? 27.603 -3.068 22.296 1.00 69.62 89 SER A N 1
ATOM 649 C CA . SER A 1 89 ? 28.241 -4.385 22.176 1.00 69.62 89 SER A CA 1
ATOM 650 C C . SER A 1 89 ? 27.878 -5.320 23.329 1.00 69.62 89 SER A C 1
ATOM 652 O O . SER A 1 89 ? 27.582 -4.833 24.421 1.00 69.62 89 SER A O 1
ATOM 654 N N . PRO A 1 90 ? 27.863 -6.646 23.094 1.00 75.75 90 PRO A N 1
ATOM 655 C CA . PRO A 1 90 ? 27.451 -7.635 24.087 1.00 75.75 90 PRO A CA 1
ATOM 656 C C . PRO A 1 90 ? 28.542 -7.920 25.130 1.00 75.75 90 PRO A C 1
ATOM 658 O O . PRO A 1 90 ? 29.733 -7.817 24.837 1.00 75.75 90 PRO A O 1
ATOM 661 N N . GLY A 1 91 ? 28.139 -8.367 26.319 1.00 75.75 91 GLY A N 1
ATOM 662 C CA . GLY A 1 91 ? 29.044 -8.727 27.415 1.00 75.75 91 GLY A CA 1
ATOM 663 C C . GLY A 1 91 ? 29.697 -7.548 28.144 1.00 75.75 91 GLY A C 1
ATOM 664 O O . GLY A 1 91 ? 30.717 -7.756 28.795 1.00 75.75 91 GLY A O 1
ATOM 665 N N . ASN A 1 92 ? 29.161 -6.333 28.013 1.00 78.44 92 ASN A N 1
ATOM 666 C CA . ASN A 1 92 ? 29.705 -5.125 28.634 1.00 78.44 92 ASN A CA 1
ATOM 667 C C . ASN A 1 92 ? 29.055 -4.823 29.992 1.00 78.44 92 ASN A C 1
ATOM 669 O O . ASN A 1 92 ? 27.871 -5.094 30.200 1.00 78.44 92 ASN A O 1
ATOM 673 N N . THR A 1 93 ? 29.819 -4.185 30.875 1.00 81.75 93 THR A N 1
ATOM 674 C CA . THR A 1 93 ? 29.317 -3.535 32.095 1.00 81.75 93 THR A CA 1
ATOM 675 C C . THR A 1 93 ? 29.223 -2.037 31.829 1.00 81.75 93 THR A C 1
ATOM 677 O O . THR A 1 93 ? 30.201 -1.452 31.378 1.00 81.75 93 THR A O 1
ATOM 680 N N . VAL A 1 94 ? 28.066 -1.423 32.058 1.00 78.12 94 VAL A N 1
ATOM 681 C CA . VAL A 1 94 ? 27.778 -0.017 31.751 1.00 78.12 94 VAL A CA 1
ATOM 682 C C . VAL A 1 94 ? 27.268 0.664 33.014 1.00 78.12 94 VAL A C 1
ATOM 684 O O . VAL A 1 94 ? 26.249 0.236 33.548 1.00 78.12 94 VAL A O 1
ATOM 687 N N . SER A 1 95 ? 27.956 1.696 33.489 1.00 81.62 95 SER A N 1
ATOM 688 C CA . SER A 1 95 ? 27.694 2.312 34.793 1.00 81.62 95 SER A CA 1
ATOM 689 C C . SER A 1 95 ? 27.705 3.837 34.722 1.00 81.62 95 SER A C 1
ATOM 691 O O . SER A 1 95 ? 28.621 4.414 34.143 1.00 81.62 95 SER A O 1
ATOM 693 N N . SER A 1 96 ? 26.730 4.489 35.346 1.00 79.62 96 SER A N 1
ATOM 694 C CA . SER A 1 96 ? 26.730 5.941 35.542 1.00 79.62 96 SER A CA 1
ATOM 695 C C . SER A 1 96 ? 26.475 6.270 37.011 1.00 79.62 96 SER A C 1
ATOM 697 O O . SER A 1 96 ? 25.609 5.641 37.622 1.00 79.62 96 SER A O 1
ATOM 699 N N . SER A 1 97 ? 27.259 7.168 37.616 1.00 80.94 97 SER A N 1
ATOM 700 C CA . SER A 1 97 ? 27.109 7.432 39.053 1.00 80.94 97 SER A CA 1
ATOM 701 C C . SER A 1 97 ? 27.676 8.746 39.573 1.00 80.94 97 SER A C 1
ATOM 703 O O . SER A 1 97 ? 28.777 9.132 39.185 1.00 80.94 97 SER A O 1
ATOM 705 N N . ASP A 1 98 ? 27.029 9.305 40.599 1.00 77.56 98 ASP A N 1
ATOM 706 C CA . ASP A 1 98 ? 27.520 10.466 41.346 1.00 77.56 98 ASP A CA 1
ATOM 707 C C . ASP A 1 98 ? 27.821 10.127 42.805 1.00 77.56 98 ASP A C 1
ATOM 709 O O . ASP A 1 98 ? 26.982 9.619 43.545 1.00 77.56 98 ASP A O 1
ATOM 713 N N . ASN A 1 99 ? 29.006 10.506 43.278 1.00 79.25 99 ASN A N 1
ATOM 714 C CA . ASN A 1 99 ? 29.440 10.296 44.655 1.00 79.25 99 ASN A CA 1
ATOM 715 C C . ASN A 1 99 ? 29.647 11.637 45.367 1.00 79.25 99 ASN A C 1
ATOM 717 O O . ASN A 1 99 ? 30.660 12.313 45.183 1.00 79.25 99 ASN A O 1
ATOM 721 N N . THR A 1 100 ? 28.718 12.020 46.244 1.00 76.12 100 THR A N 1
ATOM 722 C CA . THR A 1 100 ? 28.773 13.275 47.007 1.00 76.12 100 THR A CA 1
ATOM 723 C C . THR A 1 100 ? 28.994 13.030 48.501 1.00 76.12 100 THR A C 1
ATOM 725 O O . THR A 1 100 ? 28.160 12.457 49.195 1.00 76.12 100 THR A O 1
ATOM 728 N N . GLY A 1 101 ? 30.095 13.533 49.062 1.00 75.69 101 GLY A N 1
ATOM 729 C CA . GLY A 1 101 ? 30.385 13.413 50.496 1.00 75.69 101 GLY A CA 1
ATOM 730 C C . GLY A 1 101 ? 29.401 14.193 51.380 1.00 75.69 101 GLY A C 1
ATOM 731 O O . GLY A 1 101 ? 28.787 13.624 52.283 1.00 75.69 101 GLY A O 1
ATOM 732 N N . GLN A 1 102 ? 29.232 15.494 51.120 1.00 74.75 102 GLN A N 1
ATOM 733 C CA . GLN A 1 102 ? 28.257 16.347 51.811 1.00 74.75 102 GLN A CA 1
ATOM 734 C C . GLN A 1 102 ? 27.674 17.426 50.881 1.00 74.75 102 GLN A C 1
ATOM 736 O O . GLN A 1 102 ? 28.409 18.296 50.413 1.00 74.75 102 GLN A O 1
ATOM 741 N N . GLY A 1 103 ? 26.355 17.428 50.672 1.00 73.44 103 GLY A N 1
ATOM 742 C CA . GLY A 1 103 ? 25.652 18.417 49.851 1.00 73.44 103 GLY A CA 1
ATOM 743 C C . GLY A 1 103 ? 24.502 17.819 49.041 1.00 73.44 103 GLY A C 1
ATOM 744 O O . GLY A 1 103 ? 23.731 17.041 49.591 1.00 73.44 103 GLY A O 1
ATOM 745 N N . THR A 1 104 ? 24.318 18.216 47.783 1.00 68.81 104 THR A N 1
ATOM 746 C CA . THR A 1 104 ? 23.132 17.806 47.004 1.00 68.81 104 THR A CA 1
ATOM 747 C C . THR A 1 104 ? 23.511 17.145 45.686 1.00 68.81 104 THR A C 1
ATOM 749 O O . THR A 1 104 ? 24.341 17.696 44.966 1.00 68.81 104 THR A O 1
ATOM 752 N N . SER A 1 105 ? 22.868 16.026 45.344 1.00 69.56 105 SER A N 1
ATOM 753 C CA . SER A 1 105 ? 22.820 15.541 43.959 1.00 69.56 105 SER A CA 1
ATOM 754 C C . SER A 1 105 ? 21.531 16.043 43.312 1.00 69.56 105 SER A C 1
ATOM 756 O O . SER A 1 105 ? 20.430 15.850 43.848 1.00 69.56 105 SER A O 1
ATOM 758 N N . SER A 1 106 ? 21.669 16.786 42.217 1.00 66.38 106 SER A N 1
ATOM 759 C CA . SER A 1 106 ? 20.550 17.400 41.498 1.00 66.38 106 SER A CA 1
ATOM 760 C C . SER A 1 106 ? 20.656 17.204 39.987 1.00 66.38 106 SER A C 1
ATOM 762 O O . SER A 1 106 ? 20.212 18.063 39.222 1.00 66.38 106 SER A O 1
ATOM 764 N N . SER A 1 107 ? 21.317 16.141 39.536 1.00 65.06 107 SER A N 1
ATOM 765 C CA . SER A 1 107 ? 21.374 15.781 38.121 1.00 65.06 107 SER A CA 1
ATOM 766 C C . SER A 1 107 ? 21.146 14.288 37.929 1.00 65.06 107 SER A C 1
ATOM 768 O O . SER A 1 107 ? 21.520 13.522 38.806 1.00 65.06 107 SER A O 1
ATOM 770 N N . PRO A 1 108 ? 20.461 13.893 36.844 1.00 70.00 108 PRO A N 1
ATOM 771 C CA . PRO A 1 108 ? 20.161 12.494 36.583 1.00 70.00 108 PRO A CA 1
ATOM 772 C C . PRO A 1 108 ? 21.368 11.779 35.974 1.00 70.00 108 PRO A C 1
ATOM 774 O O . PRO A 1 108 ? 22.071 12.364 35.145 1.00 70.00 108 PRO A O 1
ATOM 777 N N . ASN A 1 109 ? 21.548 10.507 36.323 1.00 70.69 109 ASN A N 1
ATOM 778 C CA . ASN A 1 109 ? 22.517 9.627 35.680 1.00 70.69 109 ASN A CA 1
ATOM 779 C C . ASN A 1 109 ? 21.811 8.621 34.763 1.00 70.69 109 ASN A C 1
ATOM 781 O O . ASN A 1 109 ? 20.868 7.939 35.179 1.00 70.69 109 ASN A O 1
ATOM 785 N N . GLU A 1 110 ? 22.279 8.511 33.514 1.00 74.75 110 GLU A N 1
ATOM 786 C CA . GLU A 1 110 ? 21.719 7.598 32.508 1.00 74.75 110 GLU A CA 1
ATOM 787 C C . GLU A 1 110 ? 22.747 6.516 32.114 1.00 74.75 110 GLU A C 1
ATOM 789 O O . GLU A 1 110 ? 23.853 6.803 31.644 1.00 74.75 110 GLU A O 1
ATOM 794 N N . ALA A 1 111 ? 22.372 5.242 32.258 1.00 71.25 111 ALA A N 1
ATOM 795 C CA . ALA A 1 111 ? 23.141 4.103 31.752 1.00 71.25 111 ALA A CA 1
ATOM 796 C C . ALA A 1 111 ? 22.292 3.289 30.763 1.00 71.25 111 ALA A C 1
ATOM 798 O O . ALA A 1 111 ? 21.234 2.771 31.131 1.00 71.25 111 ALA A O 1
ATOM 799 N N . LEU A 1 112 ? 22.743 3.149 29.505 1.00 73.00 112 LEU A N 1
ATOM 800 C CA . LEU A 1 112 ? 21.957 2.490 28.447 1.00 73.00 112 LEU A CA 1
ATOM 801 C C . LEU A 1 112 ? 22.724 1.395 27.699 1.00 73.00 112 LEU A C 1
ATOM 803 O O . LEU A 1 112 ? 23.870 1.554 27.267 1.00 73.00 112 LEU A O 1
ATOM 807 N N . SER A 1 113 ? 22.029 0.286 27.436 1.00 71.56 113 SER A N 1
ATOM 808 C CA . SER A 1 113 ? 22.535 -0.795 26.584 1.00 71.56 113 SER A CA 1
ATOM 809 C C . SER A 1 113 ? 21.528 -1.248 25.530 1.00 71.56 113 SER A C 1
ATOM 811 O O . SER A 1 113 ? 20.385 -1.596 25.843 1.00 71.56 113 SER A O 1
ATOM 813 N N . SER A 1 114 ? 22.014 -1.364 24.290 1.00 70.69 114 SER A N 1
ATOM 814 C CA . SER A 1 114 ? 21.274 -1.903 23.137 1.00 70.69 114 SER A CA 1
ATOM 815 C C . SER A 1 114 ? 21.714 -3.308 22.705 1.00 70.69 114 SER A C 1
ATOM 817 O O . SER A 1 114 ? 21.271 -3.792 21.665 1.00 70.69 114 SER A O 1
ATOM 819 N N . SER A 1 115 ? 22.580 -3.975 23.479 1.00 73.12 115 SER A N 1
ATOM 820 C CA . SER A 1 115 ? 23.105 -5.319 23.181 1.00 73.12 115 SER A CA 1
ATOM 821 C C . SER A 1 115 ? 22.851 -6.330 24.306 1.00 73.12 115 SER A C 1
ATOM 823 O O . SER A 1 115 ? 22.734 -5.919 25.462 1.00 73.12 115 SER A O 1
ATOM 825 N N . PRO A 1 116 ? 22.755 -7.639 23.994 1.00 75.62 116 PRO A N 1
ATOM 826 C CA . PRO A 1 116 ? 22.434 -8.685 24.967 1.00 75.62 116 PRO A CA 1
ATOM 827 C C . PRO A 1 116 ? 23.632 -9.095 25.837 1.00 75.62 116 PRO A C 1
ATOM 829 O O . PRO A 1 116 ? 24.784 -9.015 25.409 1.00 75.62 116 PRO A O 1
ATOM 832 N N . GLY A 1 117 ? 23.344 -9.623 27.028 1.00 74.69 117 GLY A N 1
ATOM 833 C CA . GLY A 1 117 ? 24.331 -10.081 28.007 1.00 74.69 117 GLY A CA 1
ATOM 834 C C . GLY A 1 117 ? 25.105 -8.967 28.723 1.00 74.69 117 GLY A C 1
ATOM 835 O O . GLY A 1 117 ? 26.222 -9.221 29.167 1.00 74.69 117 GLY A O 1
ATOM 836 N N . ASN A 1 118 ? 24.555 -7.755 28.799 1.00 78.75 118 ASN A N 1
ATOM 837 C CA . ASN A 1 118 ? 25.169 -6.605 29.465 1.00 78.75 118 ASN A CA 1
ATOM 838 C C . ASN A 1 118 ? 24.650 -6.423 30.898 1.00 78.75 118 ASN A C 1
ATOM 840 O O . ASN A 1 118 ? 23.496 -6.736 31.201 1.00 78.75 118 ASN A O 1
ATOM 844 N N . THR A 1 119 ? 25.497 -5.847 31.748 1.00 83.56 119 THR A N 1
ATOM 845 C CA . THR A 1 119 ? 25.128 -5.327 33.071 1.00 83.56 119 THR A CA 1
ATOM 846 C C . THR A 1 119 ? 25.047 -3.809 32.969 1.00 83.56 119 THR A C 1
ATOM 848 O O . THR A 1 119 ? 25.996 -3.195 32.493 1.00 83.56 119 THR A O 1
ATOM 851 N N . VAL A 1 120 ? 23.932 -3.205 33.364 1.00 78.69 120 VAL A N 1
ATOM 852 C CA . VAL A 1 120 ? 23.656 -1.770 33.226 1.00 78.69 120 VAL A CA 1
ATOM 853 C C . VAL A 1 120 ? 23.228 -1.227 34.580 1.00 78.69 120 VAL A C 1
ATOM 855 O O . VAL A 1 120 ? 22.261 -1.728 35.147 1.00 78.69 120 VAL A O 1
ATOM 858 N N . SER A 1 121 ? 23.928 -0.227 35.105 1.00 83.00 121 SER A N 1
ATOM 859 C CA . SER A 1 121 ? 23.640 0.321 36.429 1.00 83.00 121 SER A CA 1
ATOM 860 C C . SER A 1 121 ? 23.713 1.842 36.475 1.00 83.00 121 SER A C 1
ATOM 862 O O . SER A 1 121 ? 24.671 2.418 35.966 1.00 83.00 121 SER A O 1
ATOM 864 N N . SER A 1 122 ? 22.747 2.479 37.129 1.00 81.38 122 SER A N 1
ATOM 865 C CA . SER A 1 122 ? 22.785 3.912 37.435 1.00 81.38 122 SER A CA 1
ATOM 866 C C . SER A 1 122 ? 22.613 4.122 38.939 1.00 81.38 122 SER A C 1
ATOM 868 O O . SER A 1 122 ? 21.780 3.449 39.547 1.00 81.38 122 SER A O 1
ATOM 870 N N . SER A 1 123 ? 23.438 4.958 39.570 1.00 81.75 123 SER A N 1
ATOM 871 C CA . SER A 1 123 ? 23.387 5.096 41.031 1.00 81.75 123 SER A CA 1
ATOM 872 C C . SER A 1 123 ? 24.003 6.366 41.594 1.00 81.75 123 SER A C 1
ATOM 874 O O . SER A 1 123 ? 25.111 6.721 41.204 1.00 81.75 123 SER A O 1
ATOM 876 N N . ASP A 1 124 ? 23.404 6.918 42.648 1.00 78.75 124 ASP A N 1
ATOM 877 C CA . ASP A 1 124 ? 23.977 8.031 43.407 1.00 78.75 124 ASP A CA 1
ATOM 878 C C . ASP A 1 124 ? 24.354 7.609 44.826 1.00 78.75 124 ASP A C 1
ATOM 880 O O . ASP A 1 124 ? 23.605 6.926 45.519 1.00 78.75 124 ASP A O 1
ATOM 884 N N . THR A 1 125 ? 25.502 8.070 45.319 1.00 79.31 125 THR A N 1
ATOM 885 C CA . THR A 1 125 ? 25.904 7.902 46.719 1.00 79.31 125 THR A CA 1
ATOM 886 C C . THR A 1 125 ? 26.092 9.254 47.390 1.00 79.31 125 THR A C 1
ATOM 888 O O . THR A 1 125 ? 27.012 10.005 47.069 1.00 79.31 125 THR A O 1
ATOM 891 N N . ILE A 1 126 ? 25.273 9.552 48.399 1.00 76.31 126 ILE A N 1
ATOM 892 C CA . ILE A 1 126 ? 25.342 10.780 49.194 1.00 76.31 126 ILE A CA 1
ATOM 893 C C . ILE A 1 126 ? 25.655 10.455 50.654 1.00 76.31 126 ILE A C 1
ATOM 895 O O . ILE A 1 126 ? 24.879 9.802 51.347 1.00 76.31 126 ILE A O 1
ATOM 899 N N . GLY A 1 127 ? 26.765 10.974 51.177 1.00 76.00 127 GLY A N 1
ATOM 900 C CA . GLY A 1 127 ? 27.127 10.820 52.589 1.00 76.00 127 GLY A CA 1
ATOM 901 C C . GLY A 1 127 ? 26.196 11.600 53.528 1.00 76.00 127 GLY A C 1
ATOM 902 O O . GLY A 1 127 ? 25.605 11.020 54.440 1.00 76.00 127 GLY A O 1
ATOM 903 N N . GLN A 1 128 ? 26.051 12.912 53.308 1.00 74.25 128 GLN A N 1
ATOM 904 C CA . GLN A 1 128 ? 25.128 13.786 54.047 1.00 74.25 128 GLN A CA 1
ATOM 905 C C . GLN A 1 128 ? 24.476 14.844 53.140 1.00 74.25 128 GLN A C 1
ATOM 907 O O . GLN A 1 128 ? 25.185 15.682 52.586 1.00 74.25 128 GLN A O 1
ATOM 912 N N . GLY A 1 129 ? 23.144 14.891 53.055 1.00 71.81 129 GLY A N 1
ATOM 913 C CA . GLY A 1 129 ? 22.411 15.927 52.319 1.00 71.81 129 GLY A CA 1
ATOM 914 C C . GLY A 1 129 ? 21.220 15.398 51.521 1.00 71.81 129 GLY A C 1
ATOM 915 O O . GLY A 1 129 ? 20.454 14.607 52.059 1.00 71.81 129 GLY A O 1
ATOM 916 N N . THR A 1 130 ? 20.989 15.880 50.298 1.00 67.12 130 THR A N 1
ATOM 917 C CA . THR A 1 130 ? 19.733 15.596 49.571 1.00 67.12 130 THR A CA 1
ATOM 918 C C . THR A 1 130 ? 19.965 15.037 48.165 1.00 67.12 130 THR A C 1
ATOM 920 O O . THR A 1 130 ? 20.679 15.682 47.394 1.00 67.12 130 THR A O 1
ATOM 923 N N . SER A 1 131 ? 19.334 13.910 47.807 1.00 67.81 131 SER A N 1
ATOM 924 C CA . SER A 1 131 ? 19.193 13.469 46.405 1.00 67.81 131 SER A CA 1
ATOM 925 C C . SER A 1 131 ? 17.852 13.959 45.863 1.00 67.81 131 SER A C 1
ATOM 927 O O . SER A 1 131 ? 16.813 13.845 46.516 1.00 67.81 131 SER A O 1
ATOM 929 N N . SER A 1 132 ? 17.884 14.601 44.698 1.00 64.56 132 SER A N 1
ATOM 930 C CA . SER A 1 132 ? 16.717 15.279 44.112 1.00 64.56 132 SER A CA 1
ATOM 931 C C . SER A 1 132 ? 16.576 15.055 42.607 1.00 64.56 132 SER A C 1
ATOM 933 O O . SER A 1 132 ? 15.799 15.749 41.950 1.00 64.56 132 SER A O 1
ATOM 935 N N . SER A 1 133 ? 17.335 14.113 42.046 1.00 64.62 133 SER A N 1
ATOM 936 C CA . SER A 1 133 ? 17.205 13.692 40.652 1.00 64.62 133 SER A CA 1
ATOM 937 C C . SER A 1 133 ? 17.100 12.172 40.534 1.00 64.62 133 SER A C 1
ATOM 939 O O . SER A 1 133 ? 17.631 11.485 41.401 1.00 64.62 133 SER A O 1
ATOM 941 N N . PRO A 1 134 ? 16.358 11.672 39.530 1.00 66.69 134 PRO A N 1
ATOM 942 C CA . PRO A 1 134 ? 16.167 10.243 39.305 1.00 66.69 134 PRO A CA 1
ATOM 943 C C . PRO A 1 134 ? 17.378 9.627 38.597 1.00 66.69 134 PRO A C 1
ATOM 945 O O . PRO A 1 134 ? 18.012 10.295 37.775 1.00 66.69 134 PRO A O 1
ATOM 948 N N . ASN A 1 135 ? 17.639 8.345 38.856 1.00 69.50 135 ASN A N 1
ATOM 949 C CA . ASN A 1 135 ? 18.602 7.550 38.101 1.00 69.50 135 ASN A CA 1
ATOM 950 C C . ASN A 1 135 ? 17.895 6.580 37.151 1.00 69.50 135 ASN A C 1
ATOM 952 O O . ASN A 1 135 ? 17.014 5.815 37.558 1.00 69.50 135 ASN A O 1
ATOM 956 N N . GLU A 1 136 ? 18.309 6.594 35.881 1.00 72.94 136 GLU A N 1
ATOM 957 C CA . GLU A 1 136 ? 17.737 5.764 34.818 1.00 72.94 136 GLU A CA 1
ATOM 958 C C . GLU A 1 136 ? 18.754 4.717 34.344 1.00 72.94 136 GLU A C 1
ATOM 960 O O . GLU A 1 136 ? 19.819 5.030 33.799 1.00 72.94 136 GLU A O 1
ATOM 965 N N . ALA A 1 137 ? 18.403 3.441 34.504 1.00 69.31 137 ALA A N 1
ATOM 966 C CA . ALA A 1 137 ? 19.116 2.328 33.888 1.00 69.31 137 ALA A CA 1
ATOM 967 C C . ALA A 1 137 ? 18.173 1.622 32.907 1.00 69.31 137 ALA A C 1
ATOM 969 O O . ALA A 1 137 ? 17.185 1.009 33.320 1.00 69.31 137 ALA A O 1
ATOM 970 N N . LEU A 1 138 ? 18.467 1.685 31.602 1.00 71.31 138 LEU A N 1
ATOM 971 C CA . LEU A 1 138 ? 17.594 1.099 30.577 1.00 71.31 138 LEU A CA 1
ATOM 972 C C . LEU A 1 138 ? 18.327 0.091 29.700 1.00 71.31 138 LEU A C 1
ATOM 974 O O . LEU A 1 138 ? 19.467 0.283 29.257 1.00 71.31 138 LEU A O 1
ATOM 978 N N . SER A 1 139 ? 17.608 -0.969 29.336 1.00 68.75 139 SER A N 1
ATOM 979 C CA . SER A 1 139 ? 18.056 -1.846 28.268 1.00 68.75 139 SER A CA 1
ATOM 980 C C . SER A 1 139 ? 16.970 -2.291 27.297 1.00 68.75 139 SER A C 1
ATOM 982 O O . SER A 1 139 ? 15.874 -2.701 27.675 1.00 68.75 139 SER A O 1
ATOM 984 N N . SER A 1 140 ? 17.335 -2.287 26.012 1.00 66.94 140 SER A N 1
ATOM 985 C CA . SER A 1 140 ? 16.500 -2.742 24.899 1.00 66.94 140 SER A CA 1
ATOM 986 C C . SER A 1 140 ? 16.881 -4.121 24.346 1.00 66.94 140 SER A C 1
ATOM 988 O O . SER A 1 140 ? 16.490 -4.468 23.234 1.00 66.94 140 SER A O 1
ATOM 990 N N . SER A 1 141 ? 17.662 -4.911 25.094 1.00 68.31 141 SER A N 1
ATOM 991 C CA . SER A 1 141 ? 18.159 -6.234 24.687 1.00 68.31 141 SER A CA 1
ATOM 992 C C . SER A 1 141 ? 17.849 -7.331 25.717 1.00 68.31 141 SER A C 1
ATOM 994 O O . SER A 1 141 ? 17.786 -7.041 26.909 1.00 68.31 141 SER A O 1
ATOM 996 N N . PRO A 1 142 ? 17.655 -8.595 25.287 1.00 66.25 142 PRO A N 1
ATOM 997 C CA . PRO A 1 142 ? 17.318 -9.698 26.185 1.00 66.25 142 PRO A CA 1
ATOM 998 C C . PRO A 1 142 ? 18.527 -10.162 27.008 1.00 66.25 142 PRO A C 1
ATOM 1000 O O . PRO A 1 142 ? 19.664 -10.122 26.531 1.00 66.25 142 PRO A O 1
ATOM 1003 N N . GLY A 1 143 ? 18.268 -10.697 28.204 1.00 67.38 143 GLY A N 1
ATOM 1004 C CA . GLY A 1 143 ? 19.298 -11.324 29.041 1.00 67.38 143 GLY A CA 1
ATOM 1005 C C . GLY A 1 143 ? 20.229 -10.344 29.757 1.00 67.38 143 GLY A C 1
ATOM 1006 O O . GLY A 1 143 ? 21.349 -10.723 30.093 1.00 67.38 143 GLY A O 1
ATOM 1007 N N . ASN A 1 144 ? 19.790 -9.099 29.950 1.00 74.81 144 ASN A N 1
ATOM 1008 C CA . ASN A 1 144 ? 20.574 -8.063 30.617 1.00 74.81 144 ASN A CA 1
ATOM 1009 C C . ASN A 1 144 ? 20.224 -7.957 32.102 1.00 74.81 144 ASN A C 1
ATOM 1011 O O . ASN A 1 144 ? 19.096 -8.241 32.511 1.00 74.81 144 ASN A O 1
ATOM 1015 N N . THR A 1 145 ? 21.195 -7.519 32.896 1.00 80.75 145 THR A N 1
ATOM 1016 C CA . THR A 1 145 ? 21.002 -7.151 34.302 1.00 80.75 145 THR A CA 1
ATOM 1017 C C . THR A 1 145 ? 20.958 -5.634 34.375 1.00 80.75 145 THR A C 1
ATOM 1019 O O . THR A 1 145 ? 21.903 -4.991 33.931 1.00 80.75 145 THR A O 1
ATOM 1022 N N . VAL A 1 146 ? 19.872 -5.063 34.880 1.00 75.69 146 VAL A N 1
ATOM 1023 C CA . VAL A 1 146 ? 19.614 -3.622 34.904 1.00 75.69 146 VAL A CA 1
ATOM 1024 C C . VAL A 1 146 ? 19.300 -3.211 36.339 1.00 75.69 146 VAL A C 1
ATOM 1026 O O . VAL A 1 146 ? 18.415 -3.799 36.954 1.00 75.69 146 VAL A O 1
ATOM 1029 N N . SER A 1 147 ? 20.017 -2.239 36.891 1.00 79.31 147 SER A N 1
ATOM 1030 C CA . SER A 1 147 ? 19.801 -1.791 38.269 1.00 79.31 147 SER A CA 1
ATOM 1031 C C . SER A 1 147 ? 19.867 -0.276 38.398 1.00 79.31 147 SER A C 1
ATOM 1033 O O . SER A 1 147 ? 20.808 0.335 37.901 1.00 79.31 147 SER A O 1
ATOM 1035 N N . SER A 1 148 ? 18.917 0.316 39.108 1.00 78.69 148 SER A N 1
ATOM 1036 C CA . SER A 1 148 ? 18.978 1.718 39.519 1.00 78.69 148 SER A CA 1
ATOM 1037 C C . SER A 1 148 ? 18.925 1.796 41.043 1.00 78.69 148 SER A C 1
ATOM 1039 O O . SER A 1 148 ? 18.138 1.074 41.653 1.00 78.69 148 SER A O 1
ATOM 1041 N N . SER A 1 149 ? 19.808 2.565 41.677 1.00 76.19 149 SER A N 1
ATOM 1042 C CA . SER A 1 149 ? 19.880 2.581 43.144 1.00 76.19 149 SER A CA 1
ATOM 1043 C C . SER A 1 149 ? 20.507 3.841 43.713 1.00 76.19 149 SER A C 1
ATOM 1045 O O . SER A 1 149 ? 21.617 4.190 43.316 1.00 76.19 149 SER A O 1
ATOM 1047 N N . ASP A 1 150 ? 19.903 4.416 44.751 1.00 75.31 150 ASP A N 1
ATOM 1048 C CA . ASP A 1 150 ? 20.497 5.523 45.498 1.00 75.31 150 ASP A CA 1
ATOM 1049 C C . ASP A 1 150 ? 20.930 5.086 46.894 1.00 75.31 150 ASP A C 1
ATOM 1051 O O . ASP A 1 150 ? 20.264 4.321 47.584 1.00 75.31 150 ASP A O 1
ATOM 1055 N N . THR A 1 151 ? 22.050 5.617 47.371 1.00 76.00 151 THR A N 1
ATOM 1056 C CA . THR A 1 151 ? 22.531 5.415 48.737 1.00 76.00 151 THR A CA 1
ATOM 1057 C C . THR A 1 151 ? 22.634 6.754 49.450 1.00 76.00 151 THR A C 1
ATOM 1059 O O . THR A 1 151 ? 23.530 7.546 49.173 1.00 76.00 151 THR A O 1
ATOM 1062 N N . THR A 1 152 ? 21.765 7.001 50.432 1.00 72.19 152 THR A N 1
ATOM 1063 C CA . THR A 1 152 ? 21.790 8.230 51.244 1.00 72.19 152 THR A CA 1
ATOM 1064 C C . THR A 1 152 ? 22.147 7.925 52.697 1.00 72.19 152 THR A C 1
ATOM 1066 O O . THR A 1 152 ? 21.378 7.299 53.422 1.00 72.19 152 THR A O 1
ATOM 1069 N N . GLY A 1 153 ? 23.291 8.420 53.172 1.00 69.81 153 GLY A N 1
ATOM 1070 C CA . GLY A 1 153 ? 23.770 8.228 54.544 1.00 69.81 153 GLY A CA 1
ATOM 1071 C C . GLY A 1 153 ? 22.948 8.980 55.600 1.00 69.81 153 GLY A C 1
ATOM 1072 O O . GLY A 1 153 ? 22.387 8.352 56.497 1.00 69.81 153 GLY A O 1
ATOM 1073 N N . GLN A 1 154 ? 22.875 10.314 55.515 1.00 69.81 154 GLN A N 1
ATOM 1074 C CA . GLN A 1 154 ? 22.025 11.162 56.371 1.00 69.81 154 GLN A CA 1
ATOM 1075 C C . GLN A 1 154 ? 21.379 12.298 55.567 1.00 69.81 154 GLN A C 1
ATOM 1077 O O . GLN A 1 154 ? 22.091 13.165 55.059 1.00 69.81 154 GLN A O 1
ATOM 1082 N N . GLY A 1 155 ? 20.048 12.349 55.504 1.00 67.75 155 GLY A N 1
ATOM 1083 C CA . GLY A 1 155 ? 19.312 13.442 54.861 1.00 67.75 155 GLY A CA 1
ATOM 1084 C C . GLY A 1 155 ? 18.062 12.981 54.112 1.00 67.75 155 GLY A C 1
ATOM 1085 O O . GLY A 1 155 ? 17.324 12.144 54.625 1.00 67.75 155 GLY A O 1
ATOM 1086 N N . THR A 1 156 ? 17.761 13.557 52.949 1.00 61.69 156 THR A N 1
ATOM 1087 C CA . THR A 1 156 ? 16.479 13.315 52.258 1.00 61.69 156 THR A CA 1
ATOM 1088 C C . THR A 1 156 ? 16.684 12.773 50.845 1.00 61.69 156 THR A C 1
ATOM 1090 O O . THR A 1 156 ? 17.361 13.431 50.060 1.00 61.69 156 THR A O 1
ATOM 1093 N N . SER A 1 157 ? 16.058 11.638 50.517 1.00 64.06 157 SER A N 1
ATOM 1094 C CA . SER A 1 157 ? 15.886 11.175 49.129 1.00 64.06 157 SER A CA 1
ATOM 1095 C C . SER A 1 157 ? 14.475 11.536 48.655 1.00 64.06 157 SER A C 1
ATOM 1097 O O . SER A 1 157 ? 13.491 11.332 49.381 1.00 64.06 157 SER A O 1
ATOM 1099 N N . SER A 1 158 ? 14.365 12.165 47.486 1.00 59.44 158 SER A N 1
ATOM 1100 C CA . SER A 1 158 ? 13.085 12.652 46.955 1.00 59.44 158 SER A CA 1
ATOM 1101 C C . SER A 1 158 ? 12.845 12.341 45.480 1.00 59.44 158 SER A C 1
ATOM 1103 O O . SER A 1 158 ? 12.049 13.047 44.857 1.00 59.44 158 SER A O 1
ATOM 1105 N N . SER A 1 159 ? 13.528 11.345 44.917 1.00 59.97 159 SER A N 1
ATOM 1106 C CA . SER A 1 159 ? 13.415 11.009 43.492 1.00 59.97 159 SER A CA 1
ATOM 1107 C C . SER A 1 159 ? 13.170 9.517 43.299 1.00 59.97 159 SER A C 1
ATOM 1109 O O . SER A 1 159 ? 13.742 8.729 44.044 1.00 59.97 159 SER A O 1
ATOM 1111 N N . PRO A 1 160 ? 12.318 9.126 42.340 1.00 60.88 160 PRO A N 1
ATOM 1112 C CA . PRO A 1 160 ? 12.135 7.726 41.985 1.00 60.88 160 PRO A CA 1
ATOM 1113 C C . PRO A 1 160 ? 13.317 7.236 41.141 1.00 60.88 160 PRO A C 1
ATOM 1115 O O . PRO A 1 160 ? 13.766 7.949 40.243 1.00 60.88 160 PRO A O 1
ATOM 1118 N N . ASN A 1 161 ? 13.792 6.022 41.404 1.00 62.69 161 ASN A N 1
ATOM 1119 C CA . ASN A 1 161 ? 14.748 5.336 40.543 1.00 62.69 161 ASN A CA 1
ATOM 1120 C C . ASN A 1 161 ? 14.026 4.411 39.561 1.00 62.69 161 ASN A C 1
ATOM 1122 O O . ASN A 1 161 ? 13.137 3.652 39.954 1.00 62.69 161 ASN A O 1
ATOM 1126 N N . GLU A 1 162 ? 14.422 4.475 38.286 1.00 63.56 162 GLU A N 1
ATOM 1127 C CA . GLU A 1 162 ? 13.805 3.711 37.200 1.00 63.56 162 GLU A CA 1
ATOM 1128 C C . GLU A 1 162 ? 14.798 2.704 36.609 1.00 63.56 162 GLU A C 1
ATOM 1130 O O . GLU A 1 162 ? 15.846 3.052 36.051 1.00 63.56 162 GLU A O 1
ATOM 1135 N N . ALA A 1 163 ? 14.443 1.422 36.704 1.00 57.75 163 ALA A N 1
ATOM 1136 C CA . ALA A 1 163 ? 15.151 0.339 36.035 1.00 57.75 163 ALA A CA 1
ATOM 1137 C C . ALA A 1 163 ? 14.194 -0.384 35.078 1.00 57.75 163 ALA A C 1
ATOM 1139 O O . ALA A 1 163 ? 13.178 -0.952 35.492 1.00 57.75 163 ALA A O 1
ATOM 1140 N N . LEU A 1 164 ? 14.514 -0.381 33.780 1.00 60.69 164 LEU A N 1
ATOM 1141 C CA . LEU A 1 164 ? 13.622 -0.895 32.734 1.00 60.69 164 LEU A CA 1
ATOM 1142 C C . LEU A 1 164 ? 14.342 -1.831 31.763 1.00 60.69 164 LEU A C 1
ATOM 1144 O O . LEU A 1 164 ? 15.421 -1.539 31.239 1.00 60.69 164 LEU A O 1
ATOM 1148 N N . SER A 1 165 ? 13.687 -2.952 31.445 1.00 58.47 165 SER A N 1
ATOM 1149 C CA . SER A 1 165 ? 14.114 -3.836 30.355 1.00 58.47 165 SER A CA 1
ATOM 1150 C C . SER A 1 165 ? 12.947 -4.231 29.445 1.00 58.47 165 SER A C 1
ATOM 1152 O O . SER A 1 165 ? 11.894 -4.695 29.898 1.00 58.47 165 SER A O 1
ATOM 1154 N N . SER A 1 166 ? 13.129 -4.065 28.130 1.00 55.12 166 SER A N 1
ATOM 1155 C CA . SER A 1 166 ? 12.064 -4.274 27.134 1.00 55.12 166 SER A CA 1
ATOM 1156 C C . SER A 1 166 ? 11.985 -5.700 26.546 1.00 55.12 166 SER A C 1
ATOM 1158 O O . SER A 1 166 ? 11.149 -5.953 25.676 1.00 55.12 166 SER A O 1
ATOM 1160 N N . LEU A 1 167 ? 12.818 -6.652 27.012 1.00 60.28 167 LEU A N 1
ATOM 1161 C CA . LEU A 1 167 ? 12.925 -8.005 26.437 1.00 60.28 167 LEU A CA 1
ATOM 1162 C C . LEU A 1 167 ? 13.110 -9.143 27.484 1.00 60.28 167 LEU A C 1
ATOM 1164 O O . LEU A 1 167 ? 13.535 -8.875 28.610 1.00 60.28 167 LEU A O 1
ATOM 1168 N N . PRO A 1 168 ? 12.784 -10.418 27.147 1.00 55.94 168 PRO A N 1
ATOM 1169 C CA . PRO A 1 168 ? 12.685 -11.530 28.107 1.00 55.94 168 PRO A CA 1
ATOM 1170 C C . PRO A 1 168 ? 14.031 -11.955 28.716 1.00 55.94 168 PRO A C 1
ATOM 1172 O O . PRO A 1 168 ? 15.073 -11.850 28.066 1.00 55.94 168 PRO A O 1
ATOM 1175 N N . GLY A 1 169 ? 13.988 -12.543 29.918 1.00 59.47 169 GLY A N 1
ATOM 1176 C CA . GLY A 1 169 ? 15.157 -13.143 30.582 1.00 59.47 169 GLY A CA 1
ATOM 1177 C C . GLY A 1 169 ? 16.083 -12.142 31.277 1.00 59.47 169 GLY A C 1
ATOM 1178 O O . GLY A 1 169 ? 17.232 -12.474 31.559 1.00 59.47 169 GLY A O 1
ATOM 1179 N N . SER A 1 170 ? 15.598 -10.927 31.520 1.00 66.12 170 SER A N 1
ATOM 1180 C CA . SER A 1 170 ? 16.356 -9.839 32.142 1.00 66.12 170 SER A CA 1
ATOM 1181 C C . SER A 1 170 ? 16.177 -9.835 33.666 1.00 66.12 170 SER A C 1
ATOM 1183 O O . SER A 1 170 ? 15.163 -10.310 34.186 1.00 66.12 170 SER A O 1
ATOM 1185 N N . THR A 1 171 ? 17.159 -9.301 34.387 1.00 70.81 171 THR A N 1
ATOM 1186 C CA . THR A 1 171 ? 17.081 -9.060 35.839 1.00 70.81 171 THR A CA 1
ATOM 1187 C C . THR A 1 171 ? 17.010 -7.559 36.064 1.00 70.81 171 THR A C 1
ATOM 1189 O O . THR A 1 171 ? 17.859 -6.850 35.537 1.00 70.81 171 THR A O 1
ATOM 1192 N N . VAL A 1 172 ? 16.006 -7.076 36.792 1.00 69.25 172 VAL A N 1
ATOM 1193 C CA . VAL A 1 172 ? 15.754 -5.644 37.000 1.00 69.25 172 VAL A CA 1
ATOM 1194 C C . VAL A 1 172 ? 15.644 -5.355 38.498 1.00 69.25 172 VAL A C 1
ATOM 1196 O O . VAL A 1 172 ? 14.883 -6.040 39.179 1.00 69.25 172 VAL A O 1
ATOM 1199 N N . SER A 1 173 ? 16.388 -4.370 39.002 1.00 71.50 173 SER A N 1
ATOM 1200 C CA . SER A 1 173 ? 16.349 -3.943 40.412 1.00 71.50 173 SER A CA 1
ATOM 1201 C C . SER A 1 173 ? 16.226 -2.429 40.521 1.00 71.50 173 SER A C 1
ATOM 1203 O O . SER A 1 173 ? 16.939 -1.717 39.814 1.00 71.50 173 SER A O 1
ATOM 1205 N N . SER A 1 174 ? 15.376 -1.946 41.418 1.00 69.88 174 SER A N 1
ATOM 1206 C CA . SER A 1 174 ? 15.305 -0.528 41.788 1.00 69.88 174 SER A CA 1
ATOM 1207 C C . SER A 1 174 ? 15.312 -0.416 43.314 1.00 69.88 174 SER A C 1
ATOM 1209 O O . SER A 1 174 ? 14.257 -0.540 43.939 1.00 69.88 174 SER A O 1
ATOM 1211 N N . ASP A 1 175 ? 16.495 -0.260 43.907 1.00 68.94 175 ASP A N 1
ATOM 1212 C CA . ASP A 1 175 ? 16.692 -0.407 45.356 1.00 68.94 175 ASP A CA 1
ATOM 1213 C C . ASP A 1 175 ? 17.364 0.836 45.948 1.00 68.94 175 ASP A C 1
ATOM 1215 O O . ASP A 1 175 ? 18.478 1.180 45.551 1.00 68.94 175 ASP A O 1
ATOM 1219 N N . ASP A 1 176 ? 16.754 1.465 46.954 1.00 68.94 176 ASP A N 1
ATOM 1220 C CA . ASP A 1 176 ? 17.346 2.612 47.645 1.00 68.94 176 ASP A CA 1
ATOM 1221 C C . ASP A 1 176 ? 17.834 2.244 49.048 1.00 68.94 176 ASP A C 1
ATOM 1223 O O . ASP A 1 176 ? 17.101 1.759 49.910 1.00 68.94 176 ASP A O 1
ATOM 1227 N N . THR A 1 177 ? 19.094 2.557 49.345 1.00 70.06 177 THR A N 1
ATOM 1228 C CA . THR A 1 177 ? 19.665 2.390 50.682 1.00 70.06 177 THR A CA 1
ATOM 1229 C C . THR A 1 177 ? 19.567 3.682 51.486 1.00 70.06 177 THR A C 1
ATOM 1231 O O . THR A 1 177 ? 20.265 4.667 51.223 1.00 70.06 177 THR A O 1
ATOM 1234 N N . ILE A 1 178 ? 18.757 3.658 52.547 1.00 67.38 178 ILE A N 1
ATOM 1235 C CA . ILE A 1 178 ? 18.499 4.825 53.397 1.00 67.38 178 ILE A CA 1
ATOM 1236 C C . ILE A 1 178 ? 19.147 4.631 54.772 1.00 67.38 178 ILE A C 1
ATOM 1238 O O . ILE A 1 178 ? 18.741 3.794 55.580 1.00 67.38 178 ILE A O 1
ATOM 1242 N N . GLY A 1 179 ? 20.145 5.456 55.081 1.00 61.66 179 GLY A N 1
ATOM 1243 C CA . GLY A 1 179 ? 20.841 5.471 56.366 1.00 61.66 179 GLY A CA 1
ATOM 1244 C C . GLY A 1 179 ? 20.009 6.029 57.532 1.00 61.66 179 GLY A C 1
ATOM 1245 O O . GLY A 1 179 ? 18.804 6.262 57.433 1.00 61.66 179 GLY A O 1
ATOM 1246 N N . GLN A 1 180 ? 20.641 6.195 58.698 1.00 59.88 180 GLN A N 1
ATOM 1247 C CA . GLN A 1 180 ? 19.963 6.614 59.935 1.00 59.88 180 GLN A CA 1
ATOM 1248 C C . GLN A 1 180 ? 19.582 8.102 59.915 1.00 59.88 180 GLN A C 1
ATOM 1250 O O . GLN A 1 180 ? 20.400 8.934 59.532 1.00 59.88 180 GLN A O 1
ATOM 1255 N N . GLN A 1 181 ? 18.406 8.443 60.458 1.00 57.12 181 GLN A N 1
ATOM 1256 C CA . GLN A 1 181 ? 17.875 9.820 60.525 1.00 57.12 181 GLN A CA 1
ATOM 1257 C C . GLN A 1 181 ? 17.600 10.448 59.148 1.00 57.12 181 GLN A C 1
ATOM 1259 O O . GLN A 1 181 ? 17.787 11.652 58.961 1.00 57.12 181 GLN A O 1
ATOM 1264 N N . SER A 1 182 ? 17.143 9.630 58.201 1.00 59.72 182 SER A N 1
ATOM 1265 C CA . SER A 1 182 ? 16.858 10.035 56.823 1.00 59.72 182 SER A CA 1
ATOM 1266 C C . SER A 1 182 ? 15.377 9.860 56.473 1.00 59.72 182 SER A C 1
ATOM 1268 O O . SER A 1 182 ? 14.644 9.123 57.137 1.00 59.72 182 SER A O 1
ATOM 1270 N N . THR A 1 183 ? 14.911 10.542 55.429 1.00 56.28 183 THR A N 1
ATOM 1271 C CA . THR A 1 183 ? 13.515 10.461 54.967 1.00 56.28 183 THR A CA 1
ATOM 1272 C C . THR A 1 183 ? 13.459 10.178 53.468 1.00 56.28 183 THR A C 1
ATOM 1274 O O . THR A 1 183 ? 14.127 10.888 52.716 1.00 56.28 183 THR A O 1
ATOM 1277 N N . SER A 1 184 ? 12.644 9.205 53.044 1.00 58.44 184 SER A N 1
ATOM 1278 C CA . SER A 1 184 ? 12.293 8.981 51.630 1.00 58.44 184 SER A CA 1
ATOM 1279 C C . SER A 1 184 ? 10.842 9.387 51.356 1.00 58.44 184 SER A C 1
ATOM 1281 O O . SER A 1 184 ? 9.954 9.208 52.202 1.00 58.44 184 SER A O 1
ATOM 1283 N N . SER A 1 185 ? 10.616 9.994 50.191 1.00 53.97 185 SER A N 1
ATOM 1284 C CA . SER A 1 185 ? 9.329 10.585 49.799 1.00 53.97 185 SER A CA 1
ATOM 1285 C C . SER A 1 185 ? 8.757 10.084 48.469 1.00 53.97 185 SER A C 1
ATOM 1287 O O . SER A 1 185 ? 7.698 10.566 48.064 1.00 53.97 185 SER A O 1
ATOM 1289 N N . THR A 1 186 ? 9.413 9.122 47.817 1.00 55.59 186 THR A N 1
ATOM 1290 C CA . THR A 1 186 ? 9.064 8.631 46.475 1.00 55.59 186 THR A CA 1
ATOM 1291 C C . THR A 1 186 ? 9.208 7.106 46.389 1.00 55.59 186 THR A C 1
ATOM 1293 O O . THR A 1 186 ? 10.146 6.578 46.977 1.00 55.59 186 THR A O 1
ATOM 1296 N N . PRO A 1 187 ? 8.294 6.395 45.700 1.00 54.66 187 PRO A N 1
ATOM 1297 C CA . PRO A 1 187 ? 8.423 4.960 45.440 1.00 54.66 187 PRO A CA 1
ATOM 1298 C C . PRO A 1 187 ? 9.382 4.688 44.271 1.00 54.66 187 PRO A C 1
ATOM 1300 O O . PRO A 1 187 ? 9.423 5.474 43.323 1.00 54.66 187 PRO A O 1
ATOM 1303 N N . ASN A 1 188 ? 10.111 3.573 44.329 1.00 57.50 188 ASN A N 1
ATOM 1304 C CA . ASN A 1 188 ? 10.944 3.077 43.230 1.00 57.50 188 ASN A CA 1
ATOM 1305 C C . ASN A 1 188 ? 10.127 2.241 42.227 1.00 57.50 188 ASN A C 1
ATOM 1307 O O . ASN A 1 188 ? 9.197 1.529 42.625 1.00 57.50 188 ASN A O 1
ATOM 1311 N N . GLU A 1 189 ? 10.480 2.317 40.936 1.00 58.78 189 GLU A N 1
ATOM 1312 C CA . GLU A 1 189 ? 9.813 1.579 39.853 1.00 58.78 189 GLU A CA 1
ATOM 1313 C C . GLU A 1 189 ? 10.774 0.597 39.154 1.00 58.78 189 GLU A C 1
ATOM 1315 O O . GLU A 1 189 ? 11.718 0.986 38.458 1.00 58.78 189 GLU A O 1
ATOM 1320 N N . ALA A 1 190 ? 10.479 -0.705 39.266 1.00 55.28 190 ALA A N 1
ATOM 1321 C CA . ALA A 1 190 ? 11.137 -1.758 38.492 1.00 55.28 190 ALA A CA 1
ATOM 1322 C C . ALA A 1 190 ? 10.122 -2.505 37.616 1.00 55.28 190 ALA A C 1
ATOM 1324 O O . ALA A 1 190 ? 9.225 -3.199 38.106 1.00 55.28 190 ALA A O 1
ATOM 1325 N N . LEU A 1 191 ? 10.279 -2.400 36.291 1.00 55.31 191 LEU A N 1
ATOM 1326 C CA . LEU A 1 191 ? 9.298 -2.910 35.327 1.00 55.31 191 LEU A CA 1
ATOM 1327 C C . LEU A 1 191 ? 9.920 -3.897 34.317 1.00 55.31 191 LEU A C 1
ATOM 1329 O O . LEU A 1 191 ? 10.778 -3.527 33.507 1.00 55.31 191 LEU A O 1
ATOM 1333 N N . PRO A 1 192 ? 9.455 -5.164 34.292 1.00 52.38 192 PRO A N 1
ATOM 1334 C CA . PRO A 1 192 ? 9.763 -6.117 33.239 1.00 52.38 192 PRO A CA 1
ATOM 1335 C C . PRO A 1 192 ? 8.650 -6.124 32.180 1.00 52.38 192 PRO A C 1
ATOM 1337 O O . PRO A 1 192 ? 7.454 -6.147 32.473 1.00 52.38 192 PRO A O 1
ATOM 1340 N N . SER A 1 193 ? 9.033 -6.195 30.914 1.00 50.16 193 SER A N 1
ATOM 1341 C CA . SER A 1 193 ? 8.085 -6.177 29.788 1.00 50.16 193 SER A CA 1
ATOM 1342 C C . SER A 1 193 ? 7.616 -7.564 29.308 1.00 50.16 193 SER A C 1
ATOM 1344 O O . SER A 1 193 ? 6.612 -7.637 28.600 1.00 50.16 193 SER A O 1
ATOM 1346 N N . LEU A 1 194 ? 8.299 -8.672 29.655 1.00 51.09 194 LEU A N 1
ATOM 1347 C CA . LEU A 1 194 ? 8.049 -10.020 29.092 1.00 51.09 194 LEU A CA 1
ATOM 1348 C C . LEU A 1 194 ? 8.368 -11.193 30.077 1.00 51.09 194 LEU A C 1
ATOM 1350 O O . LEU A 1 194 ? 9.004 -10.963 31.105 1.00 51.09 194 LEU A O 1
ATOM 1354 N N . PRO A 1 195 ? 7.928 -12.452 29.810 1.00 49.53 195 PRO A N 1
ATOM 1355 C CA . PRO A 1 195 ? 8.029 -13.601 30.736 1.00 49.53 195 PRO A CA 1
ATOM 1356 C C . PRO A 1 195 ? 9.461 -14.075 31.043 1.00 49.53 195 PRO A C 1
ATOM 1358 O O . PRO A 1 195 ? 10.317 -14.078 30.159 1.00 49.53 195 PRO A O 1
ATOM 1361 N N . GLY A 1 196 ? 9.690 -14.597 32.256 1.00 53.56 196 GLY A N 1
ATOM 1362 C CA . GLY A 1 196 ? 10.970 -15.206 32.662 1.00 53.56 196 GLY A CA 1
ATOM 1363 C C . GLY A 1 196 ? 12.010 -14.221 33.207 1.00 53.56 196 GLY A C 1
ATOM 1364 O O . GLY A 1 196 ? 13.186 -14.567 33.290 1.00 53.56 196 GLY A O 1
ATOM 1365 N N . SER A 1 197 ? 11.583 -13.008 33.554 1.00 57.81 197 SER A N 1
ATOM 1366 C CA . SER A 1 197 ? 12.416 -11.966 34.162 1.00 57.81 197 SER A CA 1
ATOM 1367 C C . SER A 1 197 ? 12.355 -12.012 35.695 1.00 57.81 197 SER A C 1
ATOM 1369 O O . SER A 1 197 ? 11.365 -12.477 36.272 1.00 57.81 197 SER A O 1
ATOM 1371 N N . THR A 1 198 ? 13.412 -11.524 36.347 1.00 58.88 198 THR A N 1
ATOM 1372 C CA . THR A 1 198 ? 13.490 -11.372 37.812 1.00 58.88 198 THR A CA 1
ATOM 1373 C C . THR A 1 198 ? 13.410 -9.897 38.167 1.00 58.88 198 THR A C 1
ATOM 1375 O O . THR A 1 198 ? 14.129 -9.108 37.556 1.00 58.88 198 THR A O 1
ATOM 1378 N N . VAL A 1 199 ? 12.548 -9.534 39.120 1.00 58.97 199 VAL A N 1
ATOM 1379 C CA . VAL A 1 199 ? 12.344 -8.138 39.536 1.00 58.97 199 VAL A CA 1
ATOM 1380 C C . VAL A 1 199 ? 12.377 -7.997 41.051 1.00 58.97 199 VAL A C 1
ATOM 1382 O O . VAL A 1 199 ? 11.744 -8.795 41.747 1.00 58.97 199 VAL A O 1
ATOM 1385 N N . SER A 1 200 ? 13.114 -6.997 41.534 1.00 62.41 200 SER A N 1
ATOM 1386 C CA . SER A 1 200 ? 13.240 -6.651 42.952 1.00 62.41 200 SER A CA 1
ATOM 1387 C C . SER A 1 200 ? 13.122 -5.142 43.157 1.00 62.41 200 SER A C 1
ATOM 1389 O O . SER A 1 200 ? 13.574 -4.368 42.312 1.00 62.41 200 SER A O 1
ATOM 1391 N N . SER A 1 201 ? 12.506 -4.745 44.266 1.00 60.53 201 SER A N 1
ATOM 1392 C CA . SER A 1 201 ? 12.449 -3.353 44.719 1.00 60.53 201 SER A CA 1
ATOM 1393 C C . SER A 1 201 ? 12.416 -3.332 46.251 1.00 60.53 201 SER A C 1
ATOM 1395 O O . SER A 1 201 ? 11.340 -3.309 46.858 1.00 60.53 201 SER A O 1
ATOM 1397 N N . ASP A 1 202 ? 13.590 -3.416 46.867 1.00 62.59 202 ASP A N 1
ATOM 1398 C CA . ASP A 1 202 ? 13.783 -3.486 48.315 1.00 62.59 202 ASP A CA 1
ATOM 1399 C C . ASP A 1 202 ? 14.529 -2.239 48.809 1.00 62.59 202 ASP A C 1
ATOM 1401 O O . ASP A 1 202 ? 15.688 -2.024 48.455 1.00 62.59 202 ASP A O 1
ATOM 1405 N N . ASP A 1 203 ? 13.915 -1.473 49.716 1.00 61.50 203 ASP A N 1
ATOM 1406 C CA . ASP A 1 203 ? 14.571 -0.316 50.332 1.00 61.50 203 ASP A CA 1
ATOM 1407 C C . ASP A 1 203 ? 14.997 -0.639 51.776 1.00 61.50 203 ASP A C 1
ATOM 1409 O O . ASP A 1 203 ? 14.180 -0.615 52.707 1.00 61.50 203 ASP A O 1
ATOM 1413 N N . PRO A 1 204 ? 16.277 -0.950 52.050 1.00 59.59 204 PRO A N 1
ATOM 1414 C CA . PRO A 1 204 ? 16.746 -1.129 53.419 1.00 59.59 204 PRO A CA 1
ATOM 1415 C C . PRO A 1 204 ? 16.747 0.202 54.195 1.00 59.59 204 PRO A C 1
ATOM 1417 O O . PRO A 1 204 ? 17.576 1.087 53.968 1.00 59.59 204 PRO A O 1
ATOM 1420 N N . ILE A 1 205 ? 15.845 0.317 55.181 1.00 59.59 205 ILE A N 1
ATOM 1421 C CA . ILE A 1 205 ? 15.660 1.523 56.009 1.00 59.59 205 ILE A CA 1
ATOM 1422 C C . ILE A 1 205 ? 16.430 1.437 57.342 1.00 59.59 205 ILE A C 1
ATOM 1424 O O . ILE A 1 205 ? 16.222 0.546 58.170 1.00 59.59 205 ILE A O 1
ATOM 1428 N N . GLY A 1 206 ? 17.292 2.425 57.600 1.00 55.59 206 GLY A N 1
ATOM 1429 C CA . GLY A 1 206 ? 18.017 2.598 58.862 1.00 55.59 206 GLY A CA 1
ATOM 1430 C C . GLY A 1 206 ? 17.144 3.003 60.065 1.00 55.59 206 GLY A C 1
ATOM 1431 O O . GLY A 1 206 ? 16.017 3.477 59.945 1.00 55.59 206 GLY A O 1
ATOM 1432 N N . GLN A 1 207 ? 17.674 2.849 61.285 1.00 52.84 207 GLN A N 1
ATOM 1433 C CA . GLN A 1 207 ? 16.968 3.251 62.514 1.00 52.84 207 GLN A CA 1
ATOM 1434 C C . GLN A 1 207 ? 16.643 4.761 62.530 1.00 52.84 207 GLN A C 1
ATOM 1436 O O . GLN A 1 207 ? 17.492 5.580 62.187 1.00 52.84 207 GLN A O 1
ATOM 1441 N N . GLN A 1 208 ? 15.448 5.124 63.025 1.00 51.06 208 GLN A N 1
ATOM 1442 C CA . GLN A 1 208 ? 14.931 6.507 63.107 1.00 51.06 208 GLN A CA 1
ATOM 1443 C C . GLN A 1 208 ? 14.663 7.197 61.752 1.00 51.06 208 GLN A C 1
ATOM 1445 O O . GLN A 1 208 ? 14.609 8.426 61.705 1.00 51.06 208 GLN A O 1
ATOM 1450 N N . SER A 1 209 ? 14.463 6.424 60.684 1.00 53.22 209 SER A N 1
ATOM 1451 C CA . SER A 1 209 ? 14.136 6.915 59.338 1.00 53.22 209 SER A CA 1
ATOM 1452 C C . SER A 1 209 ? 12.670 6.619 58.973 1.00 53.22 209 SER A C 1
ATOM 1454 O O . SER A 1 209 ? 12.056 5.719 59.550 1.00 53.22 209 SER A O 1
ATOM 1456 N N . THR A 1 210 ? 12.081 7.393 58.056 1.00 52.69 210 THR A N 1
ATOM 1457 C CA . THR A 1 210 ? 10.669 7.248 57.635 1.00 52.69 210 THR A CA 1
ATOM 1458 C C . THR A 1 210 ? 10.548 7.189 56.109 1.00 52.69 210 THR A C 1
ATOM 1460 O O . THR A 1 210 ? 11.072 8.081 55.442 1.00 52.69 210 THR A O 1
ATOM 1463 N N . SER A 1 211 ? 9.823 6.198 55.576 1.00 53.47 211 SER A N 1
ATOM 1464 C CA . SER A 1 211 ? 9.338 6.160 54.183 1.00 53.47 211 SER A CA 1
ATOM 1465 C C . SER A 1 211 ? 7.835 6.468 54.153 1.00 53.47 211 SER A C 1
ATOM 1467 O O . SER A 1 211 ? 7.118 6.141 55.103 1.00 53.47 211 SER A O 1
ATOM 1469 N N . SER A 1 212 ? 7.365 7.148 53.105 1.00 48.66 212 SER A N 1
ATOM 1470 C CA . SER A 1 212 ? 5.968 7.597 52.971 1.00 48.66 212 SER A CA 1
ATOM 1471 C C . SER A 1 212 ? 5.162 6.875 51.882 1.00 48.66 212 SER A C 1
ATOM 1473 O O . SER A 1 212 ? 3.965 7.143 51.757 1.00 48.66 212 SER A O 1
ATOM 1475 N N . THR A 1 213 ? 5.768 5.928 51.157 1.00 48.34 213 THR A N 1
ATOM 1476 C CA . THR A 1 213 ? 5.161 5.212 50.018 1.00 48.34 213 THR A CA 1
ATOM 1477 C C . THR A 1 213 ? 5.700 3.774 49.912 1.00 48.34 213 THR A C 1
ATOM 1479 O O . THR A 1 213 ? 6.903 3.605 50.082 1.00 48.34 213 THR A O 1
ATOM 1482 N N . PRO A 1 214 ? 4.866 2.745 49.649 1.00 50.12 214 PRO A N 1
ATOM 1483 C CA . PRO A 1 214 ? 5.340 1.389 49.332 1.00 50.12 214 PRO A CA 1
ATOM 1484 C C . PRO A 1 214 ? 5.953 1.325 47.923 1.00 50.12 214 PRO A C 1
ATOM 1486 O O . PRO A 1 214 ? 5.423 1.980 47.023 1.00 50.12 214 PRO A O 1
ATOM 1489 N N . ASN A 1 215 ? 6.999 0.518 47.720 1.00 52.44 215 ASN A N 1
ATOM 1490 C CA . ASN A 1 215 ? 7.571 0.248 46.392 1.00 52.44 215 ASN A CA 1
ATOM 1491 C C . ASN A 1 215 ? 6.611 -0.564 45.496 1.00 52.44 215 ASN A C 1
ATOM 1493 O O . ASN A 1 215 ? 5.852 -1.406 45.989 1.00 52.44 215 ASN A O 1
ATOM 1497 N N . GLU A 1 216 ? 6.647 -0.334 44.177 1.00 52.03 216 GLU A N 1
ATOM 1498 C CA . GLU A 1 216 ? 5.845 -1.081 43.197 1.00 52.03 216 GLU A CA 1
ATOM 1499 C C . GLU A 1 216 ? 6.714 -2.058 42.384 1.00 52.03 216 GLU A C 1
ATOM 1501 O O . GLU A 1 216 ? 7.428 -1.667 41.464 1.00 52.03 216 GLU A O 1
ATOM 1506 N N . ALA A 1 217 ? 6.583 -3.363 42.654 1.00 49.91 217 ALA A N 1
ATOM 1507 C CA . ALA A 1 217 ? 7.093 -4.422 41.780 1.00 49.91 217 ALA A CA 1
ATOM 1508 C C . ALA A 1 217 ? 5.927 -5.108 41.042 1.00 49.91 217 ALA A C 1
ATOM 1510 O O . ALA A 1 217 ? 5.162 -5.878 41.629 1.00 49.91 217 ALA A O 1
ATOM 1511 N N . LEU A 1 218 ? 5.762 -4.842 39.740 1.00 48.78 218 LEU A N 1
ATOM 1512 C CA . LEU A 1 218 ? 4.634 -5.347 38.939 1.00 48.78 218 LEU A CA 1
ATOM 1513 C C . LEU A 1 218 ? 5.027 -6.546 38.047 1.00 48.78 218 LEU A C 1
ATOM 1515 O O . LEU A 1 218 ? 5.749 -6.371 37.065 1.00 48.78 218 LEU A O 1
ATOM 1519 N N . PRO A 1 219 ? 4.491 -7.765 38.276 1.00 46.12 219 PRO A N 1
ATOM 1520 C CA . PRO A 1 219 ? 4.539 -8.839 37.287 1.00 46.12 219 PRO A CA 1
ATOM 1521 C C . PRO A 1 219 ? 3.297 -8.826 36.385 1.00 46.12 219 PRO A C 1
ATOM 1523 O O . PRO A 1 219 ? 2.164 -8.870 36.862 1.00 46.12 219 PRO A O 1
ATOM 1526 N N . SER A 1 220 ? 3.494 -8.852 35.065 1.00 47.47 220 SER A N 1
ATOM 1527 C CA . SER A 1 220 ? 2.394 -8.887 34.088 1.00 47.47 220 SER A CA 1
ATOM 1528 C C . SER A 1 220 ? 2.085 -10.276 33.495 1.00 47.47 220 SER A C 1
ATOM 1530 O O . SER A 1 220 ? 1.044 -10.422 32.856 1.00 47.47 220 SER A O 1
ATOM 1532 N N . LEU A 1 221 ? 2.907 -11.324 33.700 1.00 43.44 221 LEU A N 1
ATOM 1533 C CA . LEU A 1 221 ? 2.741 -12.641 33.039 1.00 43.44 221 LEU A CA 1
ATOM 1534 C C . LEU A 1 221 ? 3.281 -13.848 33.863 1.00 43.44 221 LEU A C 1
ATOM 1536 O O . LEU A 1 221 ? 4.138 -13.670 34.728 1.00 43.44 221 LEU A O 1
ATOM 1540 N N . PRO A 1 222 ? 2.809 -15.094 33.613 1.00 36.75 222 PRO A N 1
ATOM 1541 C CA . PRO A 1 222 ? 3.191 -16.286 34.385 1.00 36.75 222 PRO A CA 1
ATOM 1542 C C . PRO A 1 222 ? 4.644 -16.740 34.141 1.00 36.75 222 PRO A C 1
ATOM 1544 O O . PRO A 1 222 ? 5.073 -16.866 32.996 1.00 36.75 222 PRO A O 1
ATOM 1547 N N . GLY A 1 223 ? 5.374 -17.061 35.220 1.00 44.16 223 GLY A N 1
ATOM 1548 C CA . GLY A 1 223 ? 6.760 -17.567 35.185 1.00 44.16 223 GLY A CA 1
ATOM 1549 C C . GLY A 1 223 ? 7.844 -16.593 35.674 1.00 44.16 223 GLY A C 1
ATOM 1550 O O . GLY A 1 223 ? 9.015 -16.957 35.639 1.00 44.16 223 GLY A O 1
ATOM 1551 N N . SER A 1 224 ? 7.476 -15.392 36.126 1.00 48.22 224 SER A N 1
ATOM 1552 C CA . SER A 1 224 ? 8.396 -14.384 36.681 1.00 48.22 224 SER A CA 1
ATOM 1553 C C . SER A 1 224 ? 8.532 -14.500 38.207 1.00 48.22 224 SER A C 1
ATOM 1555 O O . SER A 1 224 ? 7.569 -14.855 38.891 1.00 48.22 224 SER A O 1
ATOM 1557 N N . THR A 1 225 ? 9.715 -14.189 38.743 1.00 51.03 225 THR A N 1
ATOM 1558 C CA . THR A 1 225 ? 9.993 -14.125 40.190 1.00 51.03 225 THR A CA 1
ATOM 1559 C C . THR A 1 225 ? 10.061 -12.671 40.647 1.00 51.03 225 THR A C 1
ATOM 1561 O O . THR A 1 225 ? 10.840 -11.900 40.088 1.00 51.03 225 THR A O 1
ATOM 1564 N N . VAL A 1 226 ? 9.251 -12.314 41.649 1.00 51.97 226 VAL A N 1
ATOM 1565 C CA . VAL A 1 226 ? 9.154 -10.959 42.219 1.00 51.97 226 VAL A CA 1
ATOM 1566 C C . VAL A 1 226 ? 9.386 -11.018 43.730 1.00 51.97 226 VAL A C 1
ATOM 1568 O O . VAL A 1 226 ? 8.809 -11.889 44.387 1.00 51.97 226 VAL A O 1
ATOM 1571 N N . SER A 1 227 ? 10.221 -10.116 44.253 1.00 50.25 227 SER A N 1
ATOM 1572 C CA . SER A 1 227 ? 10.500 -9.924 45.685 1.00 50.25 227 SER A CA 1
ATOM 1573 C C . SER A 1 227 ? 10.348 -8.443 46.050 1.00 50.25 227 SER A C 1
ATOM 1575 O O . SER A 1 227 ? 10.796 -7.591 45.289 1.00 50.25 227 SER A O 1
ATOM 1577 N N . SER A 1 228 ? 9.692 -8.156 47.175 1.00 49.75 228 SER A N 1
ATOM 1578 C CA . SER A 1 228 ? 9.543 -6.805 47.738 1.00 49.75 228 SER A CA 1
ATOM 1579 C C . SER A 1 228 ? 9.311 -6.915 49.257 1.00 49.75 228 SER A C 1
ATOM 1581 O O . SER A 1 228 ? 8.197 -7.246 49.677 1.00 49.75 228 SER A O 1
ATOM 1583 N N . ASP A 1 229 ? 10.343 -6.697 50.074 1.00 51.41 229 ASP A N 1
ATOM 1584 C CA . ASP A 1 229 ? 10.319 -6.790 51.542 1.00 51.41 229 ASP A CA 1
ATOM 1585 C C . ASP A 1 229 ? 10.819 -5.481 52.204 1.00 51.41 229 ASP A C 1
ATOM 1587 O O . ASP A 1 229 ? 11.990 -5.330 52.564 1.00 51.41 229 ASP A O 1
ATOM 1591 N N . ASP A 1 230 ? 9.898 -4.554 52.490 1.00 40.78 230 ASP A N 1
ATOM 1592 C CA . ASP A 1 230 ? 10.185 -3.353 53.292 1.00 40.78 230 ASP A CA 1
ATOM 1593 C C . ASP A 1 230 ? 10.335 -3.717 54.779 1.00 40.78 230 ASP A C 1
ATOM 1595 O O . ASP A 1 230 ? 9.367 -3.824 55.546 1.00 40.78 230 ASP A O 1
ATOM 1599 N N . THR A 1 231 ? 11.571 -3.922 55.235 1.00 40.75 231 THR A N 1
ATOM 1600 C CA . THR A 1 231 ? 11.819 -4.361 56.615 1.00 40.75 231 THR A CA 1
ATOM 1601 C C . THR A 1 231 ? 11.821 -3.170 57.586 1.00 40.75 231 THR A C 1
ATOM 1603 O O . THR A 1 231 ? 12.851 -2.539 57.811 1.00 40.75 231 THR A O 1
ATOM 1606 N N . SER A 1 232 ? 10.687 -2.880 58.239 1.00 38.50 232 SER A N 1
ATOM 1607 C CA . SER A 1 232 ? 10.609 -1.935 59.375 1.00 38.50 232 SER A CA 1
ATOM 1608 C C . SER A 1 232 ? 10.162 -2.632 60.680 1.00 38.50 232 SER A C 1
ATOM 1610 O O . SER A 1 232 ? 9.354 -3.562 60.633 1.00 38.50 232 SER A O 1
ATOM 1612 N N . PRO A 1 233 ? 10.678 -2.261 61.877 1.00 33.38 233 PRO A N 1
ATOM 1613 C CA . PRO A 1 233 ? 10.370 -3.008 63.099 1.00 33.38 233 PRO A CA 1
ATOM 1614 C C . PRO A 1 233 ? 9.221 -2.410 63.948 1.00 33.38 233 PRO A C 1
ATOM 1616 O O . PRO A 1 233 ? 9.304 -1.257 64.367 1.00 33.38 233 PRO A O 1
ATOM 1619 N N . SER A 1 234 ? 8.309 -3.295 64.406 1.00 30.12 234 SER A N 1
ATOM 1620 C CA . SER A 1 234 ? 7.485 -3.259 65.661 1.00 30.12 234 SER A CA 1
ATOM 1621 C C . SER A 1 234 ? 6.041 -2.699 65.602 1.00 30.12 234 SER A C 1
ATOM 1623 O O . SER A 1 234 ? 5.749 -1.892 64.730 1.00 30.12 234 SER A O 1
ATOM 1625 N N . PRO A 1 235 ? 5.172 -2.914 66.631 1.00 36.06 235 PRO A N 1
ATOM 1626 C CA . PRO A 1 235 ? 4.840 -4.113 67.423 1.00 36.06 235 PRO A CA 1
ATOM 1627 C C . PRO A 1 235 ? 3.317 -4.479 67.392 1.00 36.06 235 PRO A C 1
ATOM 1629 O O . PRO A 1 235 ? 2.478 -3.744 66.888 1.00 36.06 235 PRO A O 1
ATOM 1632 N N . SER A 1 236 ? 2.981 -5.636 67.975 1.00 30.67 236 SER A N 1
ATOM 1633 C CA . SER A 1 236 ? 1.659 -6.259 68.247 1.00 30.67 236 SER A CA 1
ATOM 1634 C C . SER A 1 236 ? 0.457 -5.351 68.608 1.00 30.67 236 SER A C 1
ATOM 1636 O O . SER A 1 236 ? 0.621 -4.483 69.460 1.00 30.67 236 SER A O 1
ATOM 1638 N N . ASP A 1 237 ? -0.771 -5.655 68.132 1.00 25.38 237 ASP A N 1
ATOM 1639 C CA . ASP A 1 237 ? -1.824 -6.404 68.879 1.00 25.38 237 ASP A CA 1
ATOM 1640 C C . ASP A 1 237 ? -3.247 -6.373 68.231 1.00 25.38 237 ASP A C 1
ATOM 1642 O O . ASP A 1 237 ? -3.702 -5.364 67.700 1.00 25.38 237 ASP A O 1
ATOM 1646 N N . THR A 1 238 ? -3.982 -7.479 68.424 1.00 25.55 238 THR A N 1
ATOM 1647 C CA . THR A 1 238 ? -5.452 -7.712 68.438 1.00 25.55 238 THR A CA 1
ATOM 1648 C C . THR A 1 238 ? -6.372 -7.481 67.221 1.00 25.55 238 THR A C 1
ATOM 1650 O O . THR A 1 238 ? -6.675 -6.374 66.790 1.00 25.55 238 THR A O 1
ATOM 1653 N N . THR A 1 239 ? -6.995 -8.588 66.799 1.00 26.34 239 THR A N 1
ATOM 1654 C CA . THR A 1 239 ? -8.064 -8.724 65.797 1.00 26.34 239 THR A CA 1
ATOM 1655 C C . THR A 1 239 ? -9.478 -8.531 66.369 1.00 26.34 239 THR A C 1
ATOM 1657 O O . THR A 1 239 ? -9.854 -9.212 67.326 1.00 26.34 239 THR A O 1
ATOM 1660 N N . VAL A 1 240 ? -10.317 -7.741 65.688 1.00 27.06 240 VAL A N 1
ATOM 1661 C CA . VAL A 1 240 ? -11.790 -7.855 65.715 1.00 27.06 240 VAL A CA 1
ATOM 1662 C C . VAL A 1 240 ? -12.286 -7.943 64.266 1.00 27.06 240 VAL A C 1
ATOM 1664 O O . VAL A 1 240 ? -11.894 -7.147 63.422 1.00 27.06 240 VAL A O 1
ATOM 1667 N N . SER A 1 241 ? -13.123 -8.938 63.973 1.00 33.78 241 SER A N 1
ATOM 1668 C CA . SER A 1 241 ? -13.640 -9.275 62.635 1.00 33.78 241 SER A CA 1
ATOM 1669 C C . SER A 1 241 ? -15.031 -8.660 62.374 1.00 33.78 241 SER A C 1
ATOM 1671 O O . SER A 1 241 ? -15.814 -8.564 63.325 1.00 33.78 241 SER A O 1
ATOM 1673 N N . PRO A 1 242 ? -15.396 -8.321 61.114 1.00 32.19 242 PRO A N 1
ATOM 1674 C CA . PRO A 1 242 ? -16.805 -8.337 60.704 1.00 32.19 242 PRO A CA 1
ATOM 1675 C C . PRO A 1 242 ? -17.114 -9.043 59.356 1.00 32.19 242 PRO A C 1
ATOM 1677 O O . PRO A 1 242 ? -16.258 -9.273 58.511 1.00 32.19 242 PRO A O 1
ATOM 1680 N N . SER A 1 243 ? -18.403 -9.385 59.222 1.00 29.52 243 SER A N 1
ATOM 1681 C CA . SER A 1 243 ? -19.144 -10.138 58.182 1.00 29.52 243 SER A CA 1
ATOM 1682 C C . SER A 1 243 ? -19.221 -9.516 56.759 1.00 29.52 243 SER A C 1
ATOM 1684 O O . SER A 1 243 ? -18.889 -8.344 56.587 1.00 29.52 243 SER A O 1
ATOM 1686 N N . PRO A 1 244 ? -19.709 -10.264 55.731 1.00 46.94 244 PRO A N 1
ATOM 1687 C CA . PRO A 1 244 ? -19.530 -9.949 54.312 1.00 46.94 244 PRO A CA 1
ATOM 1688 C C . PRO A 1 244 ? -20.655 -9.052 53.782 1.00 46.94 244 PRO A C 1
ATOM 1690 O O . PRO A 1 244 ? -21.767 -9.502 53.511 1.00 46.94 244 PRO A O 1
ATOM 1693 N N . THR A 1 245 ? -20.414 -7.753 53.634 1.00 50.75 245 THR A N 1
ATOM 1694 C CA . THR A 1 245 ? -21.312 -6.883 52.838 1.00 50.75 245 THR A CA 1
ATOM 1695 C C . THR A 1 245 ? -20.586 -5.697 52.205 1.00 50.75 245 THR A C 1
ATOM 1697 O O . THR A 1 245 ? -21.214 -4.779 51.678 1.00 50.75 245 THR A O 1
ATOM 1700 N N . VAL A 1 246 ? -19.258 -5.697 52.231 1.00 58.75 246 VAL A N 1
ATOM 1701 C CA . VAL A 1 246 ? -18.426 -4.615 51.710 1.00 58.75 246 VAL A CA 1
ATOM 1702 C C . VAL A 1 246 ? -17.443 -5.269 50.751 1.00 58.75 246 VAL A C 1
ATOM 1704 O O . VAL A 1 246 ? -16.701 -6.157 51.161 1.00 58.75 246 VAL A O 1
ATOM 1707 N N . CYS A 1 247 ? -17.530 -4.910 49.467 1.00 61.38 247 CYS A N 1
ATOM 1708 C CA . CYS A 1 247 ? -16.513 -5.303 48.496 1.00 61.38 247 CYS A CA 1
ATOM 1709 C C . CYS A 1 247 ? -15.172 -4.702 48.931 1.00 61.38 247 CYS A C 1
ATOM 1711 O O . CYS A 1 247 ? -15.163 -3.677 49.619 1.00 61.38 247 CYS A O 1
ATOM 1713 N N . GLN A 1 248 ? -14.064 -5.351 48.581 1.00 72.88 248 GLN A N 1
ATOM 1714 C CA . GLN A 1 248 ? -12.725 -4.830 48.875 1.00 72.88 248 GLN A CA 1
ATOM 1715 C C . GLN A 1 248 ? -12.572 -3.404 48.303 1.00 72.88 248 GLN A C 1
ATOM 1717 O O . GLN A 1 248 ? -13.343 -3.006 47.429 1.00 72.88 248 GLN A O 1
ATOM 1722 N N . LEU A 1 249 ? -11.598 -2.626 48.795 1.00 62.12 249 LEU A N 1
ATOM 1723 C CA . LEU A 1 249 ? -11.441 -1.199 48.455 1.00 62.12 249 LEU A CA 1
ATOM 1724 C C . LEU A 1 249 ? -11.333 -0.940 46.931 1.00 62.12 249 LEU A C 1
ATOM 1726 O O . LEU A 1 249 ? -11.688 0.144 46.474 1.00 62.12 249 LEU A O 1
ATOM 1730 N N . ASP A 1 250 ? -10.962 -1.970 46.161 1.00 68.62 250 ASP A N 1
ATOM 1731 C CA . ASP A 1 250 ? -10.746 -1.935 44.710 1.00 68.62 250 ASP A CA 1
ATOM 1732 C C . ASP A 1 250 ? -11.783 -2.720 43.887 1.00 68.62 250 ASP A C 1
ATOM 1734 O O . ASP A 1 250 ? -11.641 -2.859 42.672 1.00 68.62 250 ASP A O 1
ATOM 1738 N N . GLU A 1 251 ? -12.842 -3.235 44.516 1.00 70.31 251 GLU A N 1
ATOM 1739 C CA . GLU A 1 251 ? -13.896 -4.011 43.858 1.00 70.31 251 GLU A CA 1
ATOM 1740 C C . GLU A 1 251 ? -15.211 -3.227 43.782 1.00 70.31 251 GLU A C 1
ATOM 1742 O O . GLU A 1 251 ? -15.692 -2.645 44.758 1.00 70.31 251 GLU A O 1
ATOM 1747 N N . LEU A 1 252 ? -15.855 -3.263 42.614 1.00 70.25 252 LEU A N 1
ATOM 1748 C CA . LEU A 1 252 ? -17.208 -2.741 42.445 1.00 70.25 252 LEU A CA 1
ATOM 1749 C C . LEU A 1 252 ? -18.239 -3.843 42.709 1.00 70.25 252 LEU A C 1
ATOM 1751 O O . LEU A 1 252 ? -18.006 -5.027 42.469 1.00 70.25 252 LEU A O 1
ATOM 1755 N N . ARG A 1 253 ? -19.427 -3.432 43.166 1.00 73.25 253 ARG A N 1
ATOM 1756 C CA . ARG A 1 253 ? -20.618 -4.290 43.158 1.00 73.25 253 ARG A CA 1
ATOM 1757 C C . ARG A 1 253 ? -21.135 -4.383 41.728 1.00 73.25 253 ARG A C 1
ATOM 1759 O O . ARG A 1 253 ? -21.686 -3.414 41.207 1.00 73.25 253 ARG A O 1
ATOM 1766 N N . CYS A 1 254 ? -20.959 -5.540 41.118 1.00 73.50 254 CYS A N 1
ATOM 1767 C CA . CYS A 1 254 ? -21.248 -5.796 39.714 1.00 73.50 254 CYS A CA 1
ATOM 1768 C C . CYS A 1 254 ? -22.314 -6.880 39.585 1.00 73.50 254 CYS A C 1
ATOM 1770 O O . CYS A 1 254 ? -22.615 -7.575 40.552 1.00 73.50 254 CYS A O 1
ATOM 1772 N N . TYR A 1 255 ? -22.924 -6.999 38.409 1.00 69.81 255 TYR A N 1
ATOM 1773 C CA . TYR A 1 255 ? -23.929 -8.027 38.147 1.00 69.81 255 TYR A CA 1
ATOM 1774 C C . TYR A 1 255 ? -23.349 -9.066 37.194 1.00 69.81 255 TYR A C 1
ATOM 1776 O O . TYR A 1 255 ? -22.858 -8.709 36.121 1.00 69.81 255 TYR A O 1
ATOM 1784 N N . ASN A 1 256 ? -23.396 -10.336 37.593 1.00 63.91 256 ASN A N 1
ATOM 1785 C CA . ASN A 1 256 ? -23.067 -11.447 36.703 1.00 63.91 256 ASN A CA 1
ATOM 1786 C C . ASN A 1 256 ? -24.218 -11.718 35.707 1.00 63.91 256 ASN A C 1
ATOM 1788 O O . ASN A 1 256 ? -25.267 -11.070 35.760 1.00 63.91 256 ASN A O 1
ATOM 1792 N N . GLU A 1 257 ? -24.025 -12.673 34.790 1.00 59.09 257 GLU A N 1
ATOM 1793 C CA . GLU A 1 257 ? -25.026 -13.046 33.771 1.00 59.09 257 GLU A CA 1
ATOM 1794 C C . GLU A 1 257 ? -26.368 -13.501 34.385 1.00 59.09 257 GLU A C 1
ATOM 1796 O O . GLU A 1 257 ? -27.432 -13.252 33.816 1.00 59.09 257 GLU A O 1
ATOM 1801 N N . ASP A 1 258 ? -26.336 -14.049 35.604 1.00 65.44 258 ASP A N 1
ATOM 1802 C CA . ASP A 1 258 ? -27.508 -14.482 36.376 1.00 65.44 258 ASP A CA 1
ATOM 1803 C C . ASP A 1 258 ? -28.191 -13.350 37.172 1.00 65.44 258 ASP A C 1
ATOM 1805 O O . ASP A 1 258 ? -29.053 -13.611 38.015 1.00 65.44 258 ASP A O 1
ATOM 1809 N N . HIS A 1 259 ? -27.821 -12.084 36.937 1.00 64.50 259 HIS A N 1
ATOM 1810 C CA . HIS A 1 259 ? -28.308 -10.910 37.681 1.00 64.50 259 HIS A CA 1
ATOM 1811 C C . HIS A 1 259 ? -28.023 -10.948 39.195 1.00 64.50 259 HIS A C 1
ATOM 1813 O O . HIS A 1 259 ? -28.686 -10.268 39.984 1.00 64.50 259 HIS A O 1
ATOM 1819 N N . GLN A 1 260 ? -27.018 -11.705 39.629 1.00 69.31 260 GLN A N 1
ATOM 1820 C CA . GLN A 1 260 ? -26.566 -11.723 41.015 1.00 69.31 260 GLN A CA 1
ATOM 1821 C C . GLN A 1 260 ? -25.475 -10.678 41.239 1.00 69.31 260 GLN A C 1
ATOM 1823 O O . GLN A 1 260 ? -24.604 -10.465 40.396 1.00 69.31 260 GLN A O 1
ATOM 1828 N N . MET A 1 261 ? -25.533 -10.022 42.398 1.00 68.06 261 MET A N 1
ATOM 1829 C CA . MET A 1 261 ? -24.546 -9.032 42.817 1.00 68.06 261 MET A CA 1
ATOM 1830 C C . MET A 1 261 ? -23.264 -9.737 43.275 1.00 68.06 261 MET A C 1
ATOM 1832 O O . MET A 1 261 ? -23.290 -10.504 44.236 1.00 68.06 261 MET A O 1
ATOM 1836 N N . VAL A 1 262 ? -22.153 -9.449 42.603 1.00 79.19 262 VAL A N 1
ATOM 1837 C CA . VAL A 1 262 ? -20.824 -10.019 42.854 1.00 79.19 262 VAL A CA 1
ATOM 1838 C C . VAL A 1 262 ? -19.823 -8.874 43.011 1.00 79.19 262 VAL A C 1
ATOM 1840 O O . VAL A 1 262 ? -19.940 -7.855 42.333 1.00 79.19 262 VAL A O 1
ATOM 1843 N N . CYS A 1 263 ? -18.855 -9.009 43.917 1.00 77.69 263 CYS A N 1
ATOM 1844 C CA . CYS A 1 263 ? -17.725 -8.086 43.980 1.00 77.69 263 CYS A CA 1
ATOM 1845 C C . CYS A 1 263 ? -16.716 -8.484 42.901 1.00 77.69 263 CYS A C 1
ATOM 1847 O O . CYS A 1 263 ? -16.323 -9.646 42.808 1.00 77.69 263 CYS A O 1
ATOM 1849 N N . SER A 1 264 ? -16.373 -7.561 42.011 1.00 79.38 264 SER A N 1
ATOM 1850 C CA . SER A 1 264 ? -15.424 -7.827 40.931 1.00 79.38 264 SER A CA 1
ATOM 1851 C C . SER A 1 264 ? -14.597 -6.591 40.642 1.00 79.38 264 SER A C 1
ATOM 1853 O O . SER A 1 264 ? -15.040 -5.461 40.874 1.00 79.38 264 SER A O 1
ATOM 1855 N N . ALA A 1 265 ? -13.397 -6.817 40.108 1.00 79.50 265 ALA A N 1
ATOM 1856 C CA . ALA A 1 265 ? -12.568 -5.739 39.604 1.00 79.50 265 ALA A CA 1
ATOM 1857 C C . ALA A 1 265 ? -13.389 -4.894 38.609 1.00 79.50 265 ALA A C 1
ATOM 1859 O O . ALA A 1 265 ? -14.104 -5.469 37.780 1.00 79.50 265 ALA A O 1
ATOM 1860 N N . PRO A 1 266 ? -13.321 -3.554 38.679 1.00 76.12 266 PRO A N 1
ATOM 1861 C CA . PRO A 1 266 ? -14.158 -2.662 37.895 1.00 76.12 266 PRO A CA 1
ATOM 1862 C C . PRO A 1 266 ? -14.203 -3.034 36.403 1.00 76.12 266 PRO A C 1
ATOM 1864 O O . PRO A 1 266 ? -15.252 -2.982 35.763 1.00 76.12 266 PRO A O 1
ATOM 1867 N N . GLU A 1 267 ? -13.048 -3.363 35.836 1.00 80.00 267 GLU A N 1
ATOM 1868 C CA . GLU A 1 267 ? -12.821 -3.756 34.444 1.00 80.00 267 GLU A CA 1
ATOM 1869 C C . GLU A 1 267 ? -13.564 -5.022 34.004 1.00 80.00 267 GLU A C 1
ATOM 1871 O O . GLU A 1 267 ? -13.702 -5.229 32.807 1.00 80.00 267 GLU A O 1
ATOM 1876 N N . ASN A 1 268 ? -14.081 -5.824 34.936 1.00 83.00 268 ASN A N 1
ATOM 1877 C CA . ASN A 1 268 ? -14.842 -7.047 34.665 1.00 83.00 268 ASN A CA 1
ATOM 1878 C C . ASN A 1 268 ? -16.352 -6.856 34.875 1.00 83.00 268 ASN A C 1
ATOM 1880 O O . ASN A 1 268 ? -17.125 -7.812 34.832 1.00 83.00 268 ASN A O 1
ATOM 1884 N N . CYS A 1 269 ? -16.792 -5.624 35.121 1.00 82.75 269 CYS A N 1
ATOM 1885 C CA . CYS A 1 269 ? -18.168 -5.341 35.491 1.00 82.75 269 CYS A CA 1
ATOM 1886 C C . CYS A 1 269 ? -19.061 -5.059 34.287 1.00 82.75 269 CYS A C 1
ATOM 1888 O O . CYS A 1 269 ? -18.859 -4.082 33.567 1.00 82.75 269 CYS A O 1
ATOM 1890 N N . THR A 1 270 ? -20.102 -5.878 34.135 1.00 84.50 270 THR A N 1
ATOM 1891 C CA . THR A 1 270 ? -21.201 -5.680 33.181 1.00 84.50 270 THR A CA 1
ATOM 1892 C C . THR A 1 270 ? -22.022 -4.443 33.541 1.00 84.50 270 THR A C 1
ATOM 1894 O O . THR A 1 270 ? -22.409 -4.247 34.696 1.00 84.50 270 THR A O 1
ATOM 1897 N N . CYS A 1 271 ? -22.342 -3.627 32.541 1.00 86.94 271 CYS A N 1
ATOM 1898 C CA . CYS A 1 271 ? -23.176 -2.444 32.696 1.00 86.94 271 CYS A CA 1
ATOM 1899 C C . CYS A 1 271 ? -24.634 -2.739 32.333 1.00 86.94 271 CYS A C 1
ATOM 1901 O O . CYS A 1 271 ? -24.912 -3.404 31.338 1.00 86.94 271 CYS A O 1
ATOM 1903 N N . GLN A 1 272 ? -25.575 -2.190 33.100 1.00 83.88 272 GLN A N 1
ATOM 1904 C CA . GLN A 1 272 ? -27.012 -2.343 32.858 1.00 83.88 272 GLN A CA 1
ATOM 1905 C C . GLN A 1 272 ? -27.602 -1.064 32.250 1.00 83.88 272 GLN A C 1
ATOM 1907 O O . GLN A 1 272 ? -27.497 0.020 32.827 1.00 83.88 272 GLN A O 1
ATOM 1912 N N . LEU A 1 273 ? -28.267 -1.187 31.100 1.00 84.12 273 LEU A N 1
ATOM 1913 C CA . LEU A 1 273 ? -29.084 -0.136 30.494 1.00 84.12 273 LEU A CA 1
ATOM 1914 C C . LEU A 1 273 ? -30.544 -0.313 30.903 1.00 84.12 273 LEU A C 1
ATOM 1916 O O . LEU A 1 273 ? -31.342 -0.954 30.216 1.00 84.12 273 LEU A O 1
ATOM 1920 N N . THR A 1 274 ? -30.921 0.335 31.999 1.00 76.38 274 THR A N 1
ATOM 1921 C CA . THR A 1 274 ? -32.295 0.317 32.528 1.00 76.38 274 THR A CA 1
ATOM 1922 C C . THR A 1 274 ? -33.339 0.869 31.553 1.00 76.38 274 THR A C 1
ATOM 1924 O O . THR A 1 274 ? -34.496 0.468 31.611 1.00 76.38 274 THR A O 1
ATOM 1927 N N . SER A 1 275 ? -32.951 1.751 30.626 1.00 75.50 275 SER A N 1
ATOM 1928 C CA . SER A 1 275 ? -33.861 2.368 29.648 1.00 75.50 275 SER A CA 1
ATOM 1929 C C . SER A 1 275 ? -34.356 1.418 28.555 1.00 75.50 275 SER A C 1
ATOM 1931 O O . SER A 1 275 ? -35.406 1.670 27.968 1.00 75.50 275 SER A O 1
ATOM 1933 N N . VAL A 1 276 ? -33.610 0.350 28.267 1.00 78.25 276 VAL A N 1
ATOM 1934 C CA . VAL A 1 276 ? -33.909 -0.615 27.193 1.00 78.25 276 VAL A CA 1
ATOM 1935 C C . VAL A 1 276 ? -33.854 -2.068 27.669 1.00 78.25 276 VAL A C 1
ATOM 1937 O O . VAL A 1 276 ? -33.983 -2.975 26.856 1.00 78.25 276 VAL A O 1
ATOM 1940 N N . ASN A 1 277 ? -33.694 -2.281 28.979 1.00 79.62 277 ASN A N 1
ATOM 1941 C CA . ASN A 1 277 ? -33.546 -3.593 29.607 1.00 79.62 277 ASN A CA 1
ATOM 1942 C C . ASN A 1 277 ? -32.479 -4.462 28.913 1.00 79.62 277 ASN A C 1
ATOM 1944 O O . ASN A 1 277 ? -32.741 -5.605 28.543 1.00 79.62 277 ASN A O 1
ATOM 1948 N N . ALA A 1 278 ? -31.298 -3.878 28.694 1.00 80.88 278 ALA A N 1
ATOM 1949 C CA . ALA A 1 278 ? -30.163 -4.529 28.043 1.00 80.88 278 ALA A CA 1
ATOM 1950 C C . ALA A 1 278 ? -28.927 -4.505 28.950 1.00 80.88 278 ALA A C 1
ATOM 1952 O O . ALA A 1 278 ? -28.741 -3.563 29.723 1.00 80.88 278 ALA A O 1
ATOM 1953 N N . SER A 1 279 ? -28.060 -5.503 28.812 1.00 85.12 279 SER A N 1
ATOM 1954 C CA . SER A 1 279 ? -26.755 -5.565 29.469 1.00 85.12 279 SER A CA 1
ATOM 1955 C C . SER A 1 279 ? -25.632 -5.379 28.445 1.00 85.12 279 SER A C 1
ATOM 1957 O O . SER A 1 279 ? -25.726 -5.840 27.310 1.00 85.12 279 SER A O 1
ATOM 1959 N N . ILE A 1 280 ? -24.566 -4.682 28.839 1.00 88.25 280 ILE A N 1
ATOM 1960 C CA . ILE A 1 280 ? -23.325 -4.567 28.069 1.00 88.25 280 ILE A CA 1
ATOM 1961 C C . ILE A 1 280 ? -22.224 -5.249 28.872 1.00 88.25 280 ILE A C 1
ATOM 1963 O O . ILE A 1 280 ? -21.928 -4.816 29.988 1.00 88.25 280 ILE A O 1
ATOM 1967 N N . SER A 1 281 ? -21.608 -6.285 28.307 1.00 88.06 281 SER A N 1
ATOM 1968 C CA . SER A 1 281 ? -20.432 -6.926 28.900 1.00 88.06 281 SER A CA 1
ATOM 1969 C C . SER A 1 281 ? -19.299 -5.922 29.094 1.00 88.06 281 SER A C 1
ATOM 1971 O O . SER A 1 281 ? -19.218 -4.912 28.394 1.00 88.06 281 SER A O 1
ATOM 1973 N N . ALA A 1 282 ? -18.407 -6.189 30.040 1.00 86.31 282 ALA A N 1
ATOM 1974 C CA . ALA A 1 282 ? -17.284 -5.301 30.298 1.00 86.31 282 ALA A CA 1
ATOM 1975 C C . ALA A 1 282 ? -16.451 -5.033 29.025 1.00 86.31 282 ALA A C 1
ATOM 1977 O O . ALA A 1 282 ? -16.120 -5.959 28.287 1.00 86.31 282 ALA A O 1
ATOM 1978 N N . GLY A 1 283 ? -16.177 -3.756 28.730 1.00 87.06 283 GLY A N 1
ATOM 1979 C CA . GLY A 1 283 ? -15.493 -3.326 27.502 1.00 87.06 283 GLY A CA 1
ATOM 1980 C C . GLY A 1 283 ? -16.338 -3.392 26.220 1.00 87.06 283 GLY A C 1
ATOM 1981 O O . GLY A 1 283 ? -15.878 -2.959 25.167 1.00 87.06 283 GLY A O 1
ATOM 1982 N N . GLY A 1 284 ? -17.566 -3.907 26.289 1.00 90.62 284 GLY A N 1
ATOM 1983 C CA . GLY A 1 284 ? -18.493 -3.970 25.165 1.00 90.62 284 GLY A CA 1
ATOM 1984 C C . GLY A 1 284 ? -19.228 -2.654 24.906 1.00 90.62 284 GLY A C 1
ATOM 1985 O O . GLY A 1 284 ? -19.074 -1.656 25.621 1.00 90.62 284 GLY A O 1
ATOM 1986 N N . PHE A 1 285 ? -20.106 -2.688 23.903 1.00 93.62 285 PHE A N 1
ATOM 1987 C CA . PHE A 1 285 ? -20.959 -1.564 23.537 1.00 93.62 285 PHE A CA 1
ATOM 1988 C C . PHE A 1 285 ? -22.398 -1.998 23.225 1.00 93.62 285 PHE A C 1
ATOM 1990 O O . PHE A 1 285 ? -22.674 -3.158 22.931 1.00 93.62 285 PHE A O 1
ATOM 1997 N N . TYR A 1 286 ? -23.317 -1.038 23.275 1.00 92.69 286 TYR A N 1
ATOM 1998 C CA . TYR A 1 286 ? -24.707 -1.172 22.847 1.00 92.69 286 TYR A CA 1
ATOM 1999 C C . TYR A 1 286 ? -25.042 -0.082 21.835 1.00 92.69 286 TYR A C 1
ATOM 2001 O O . TYR A 1 286 ? -24.730 1.089 22.056 1.00 92.69 286 TYR A O 1
ATOM 2009 N N . VAL A 1 287 ? -25.743 -0.454 20.766 1.00 93.69 287 VAL A N 1
ATOM 2010 C CA . VAL A 1 287 ? -26.283 0.475 19.770 1.00 93.69 287 VAL A CA 1
ATOM 2011 C C . VAL A 1 287 ? -27.799 0.339 19.717 1.00 93.69 287 VAL A C 1
ATOM 2013 O O . VAL A 1 287 ? -28.344 -0.764 19.658 1.00 93.69 287 VAL A O 1
ATOM 2016 N N . ASN A 1 288 ? -28.500 1.473 19.730 1.00 91.62 288 ASN A N 1
ATOM 2017 C CA . ASN A 1 288 ? -29.956 1.477 19.630 1.00 91.62 288 ASN A CA 1
ATOM 2018 C C . ASN A 1 288 ? -30.456 1.076 18.229 1.00 91.62 288 ASN A C 1
ATOM 2020 O O . ASN A 1 288 ? -29.721 1.058 17.249 1.00 91.62 288 ASN A O 1
ATOM 2024 N N . SER A 1 289 ? -31.747 0.763 18.110 1.00 90.81 289 SER A N 1
ATOM 2025 C CA . SER A 1 289 ? -32.325 0.177 16.890 1.00 90.81 289 SER A CA 1
ATOM 2026 C C . SER A 1 289 ? -32.252 1.025 15.623 1.00 90.81 289 SER A C 1
ATOM 2028 O O . SER A 1 289 ? -32.434 0.486 14.541 1.00 90.81 289 SER A O 1
ATOM 2030 N N . ASN A 1 290 ? -32.021 2.329 15.740 1.00 90.81 290 ASN A N 1
ATOM 2031 C CA . ASN A 1 290 ? -31.841 3.230 14.604 1.00 90.81 290 ASN A CA 1
ATOM 2032 C C . ASN A 1 290 ? -30.393 3.731 14.464 1.00 90.81 290 ASN A C 1
ATOM 2034 O O . ASN A 1 290 ? -30.169 4.658 13.694 1.00 90.81 290 ASN A O 1
ATOM 2038 N N . CYS A 1 291 ? -29.438 3.158 15.208 1.00 93.69 291 CYS A N 1
ATOM 2039 C CA . CYS A 1 291 ? -28.022 3.530 15.195 1.00 93.69 291 CYS A CA 1
ATOM 2040 C C . CYS A 1 291 ? -27.770 5.041 15.313 1.00 93.69 291 CYS A C 1
ATOM 2042 O O . CYS A 1 291 ? -26.935 5.598 14.610 1.00 93.69 291 CYS A O 1
ATOM 2044 N N . THR A 1 292 ? -28.508 5.695 16.211 1.00 93.31 292 THR A N 1
ATOM 2045 C CA . THR A 1 292 ? -28.338 7.124 16.543 1.00 93.31 292 THR A CA 1
ATOM 2046 C C . THR A 1 292 ? -27.657 7.339 17.892 1.00 93.31 292 THR A C 1
ATOM 2048 O O . THR A 1 292 ? -27.350 8.466 18.274 1.00 93.31 292 THR A O 1
ATOM 2051 N N . LYS A 1 293 ? -27.478 6.264 18.670 1.00 92.12 293 LYS A N 1
ATOM 2052 C CA . LYS A 1 293 ? -26.804 6.289 19.966 1.00 92.12 293 LYS A CA 1
ATOM 2053 C C . LYS A 1 293 ? -25.991 5.022 20.160 1.00 92.12 293 LYS A C 1
ATOM 2055 O O . LYS A 1 293 ? -26.524 3.923 19.994 1.00 92.12 293 LYS A O 1
ATOM 2060 N N . ARG A 1 294 ? -24.753 5.198 20.617 1.00 93.69 294 ARG A N 1
ATOM 2061 C CA . ARG A 1 294 ? -23.881 4.121 21.075 1.00 93.69 294 ARG A CA 1
ATOM 2062 C C . ARG A 1 294 ? -23.453 4.374 22.516 1.00 93.69 294 ARG A C 1
ATOM 2064 O O . ARG A 1 294 ? -23.078 5.490 22.875 1.00 93.69 294 ARG A O 1
ATOM 2071 N N . ALA A 1 295 ? -23.573 3.342 23.335 1.00 92.75 295 ALA A N 1
ATOM 2072 C CA . ALA A 1 295 ? -23.126 3.312 24.717 1.00 92.75 295 ALA A CA 1
ATOM 2073 C C . ALA A 1 295 ? -21.979 2.315 24.857 1.00 92.75 295 ALA A C 1
ATOM 2075 O O . ALA A 1 295 ? -22.027 1.252 24.250 1.00 92.75 295 ALA A O 1
ATOM 2076 N N . HIS A 1 296 ? -21.006 2.621 25.703 1.00 93.00 296 HIS A N 1
ATOM 2077 C CA . HIS A 1 296 ? -19.884 1.754 26.055 1.00 93.00 296 HIS A CA 1
ATOM 2078 C C . HIS A 1 296 ? -19.930 1.439 27.542 1.00 93.00 296 HIS A C 1
ATOM 2080 O O . HIS A 1 296 ? -20.322 2.289 28.348 1.00 93.00 296 HIS A O 1
ATOM 2086 N N . CYS A 1 297 ? -19.516 0.230 27.905 1.00 91.19 297 CYS A N 1
ATOM 2087 C CA . CYS A 1 297 ? -19.340 -0.152 29.298 1.00 91.19 297 CYS A CA 1
ATOM 2088 C C . CYS A 1 297 ? -17.872 -0.025 29.691 1.00 91.19 297 CYS A C 1
ATOM 2090 O O . CYS A 1 297 ? -17.047 -0.849 29.298 1.00 91.19 297 CYS A O 1
ATOM 2092 N N . ILE A 1 298 ? -17.540 1.003 30.474 1.00 89.88 298 ILE A N 1
ATOM 2093 C CA . ILE A 1 298 ? -16.162 1.259 30.897 1.00 89.88 298 ILE A CA 1
ATOM 2094 C C . ILE A 1 298 ? -16.119 1.261 32.422 1.00 89.88 298 ILE A C 1
ATOM 2096 O O . ILE A 1 298 ? -16.755 2.089 33.075 1.00 89.88 298 ILE A O 1
ATOM 2100 N N . ASN A 1 299 ? -15.379 0.295 32.961 1.00 86.81 299 ASN A N 1
ATOM 2101 C CA . ASN A 1 299 ? -15.425 -0.236 34.322 1.00 86.81 299 ASN A CA 1
ATOM 2102 C C . ASN A 1 299 ? -16.753 -0.023 35.077 1.00 86.81 299 ASN A C 1
ATOM 2104 O O . ASN A 1 299 ? -16.877 0.866 35.928 1.00 86.81 299 ASN A O 1
ATOM 2108 N N . GLY A 1 300 ? -17.764 -0.815 34.718 1.00 81.00 300 GLY A N 1
ATOM 2109 C CA . GLY A 1 300 ? -19.068 -0.829 35.386 1.00 81.00 300 GLY A CA 1
ATOM 2110 C C . GLY A 1 300 ? -19.948 0.405 35.158 1.00 81.00 300 GLY A C 1
ATOM 2111 O O . GLY A 1 300 ? -21.074 0.436 35.647 1.00 81.00 300 GLY A O 1
ATOM 2112 N N . ASN A 1 301 ? -19.483 1.409 34.404 1.00 85.56 301 ASN A N 1
ATOM 2113 C CA . ASN A 1 301 ? -20.251 2.612 34.093 1.00 85.56 301 ASN A CA 1
ATOM 2114 C C . ASN A 1 301 ? -20.602 2.698 32.605 1.00 85.56 301 ASN A C 1
ATOM 2116 O O . ASN A 1 301 ? -19.749 2.505 31.738 1.00 85.56 301 ASN A O 1
ATOM 2120 N N . VAL A 1 302 ? -21.857 3.059 32.320 1.00 89.44 302 VAL A N 1
ATOM 2121 C CA . VAL A 1 302 ? -22.332 3.329 30.957 1.00 89.44 302 VAL A CA 1
ATOM 2122 C C . VAL A 1 302 ? -21.900 4.732 30.536 1.00 89.44 302 VAL A C 1
ATOM 2124 O O . VAL A 1 302 ? -22.312 5.724 31.139 1.00 89.44 302 VAL A O 1
ATOM 2127 N N . THR A 1 303 ? -21.113 4.825 29.471 1.00 92.75 303 THR A N 1
ATOM 2128 C CA . THR A 1 303 ? -20.724 6.090 28.831 1.00 92.75 303 THR A CA 1
ATOM 2129 C C . THR A 1 303 ? -21.316 6.167 27.430 1.00 92.75 303 THR A C 1
ATOM 2131 O O . THR A 1 303 ? -21.270 5.181 26.707 1.00 92.75 303 THR A O 1
ATOM 2134 N N . TRP A 1 304 ? -21.857 7.316 27.029 1.00 91.88 304 TRP A N 1
ATOM 2135 C CA . TRP A 1 304 ? -22.458 7.500 25.703 1.00 91.88 304 TRP A CA 1
ATOM 2136 C C . TRP A 1 304 ? -21.538 8.287 24.778 1.00 91.88 304 TRP A C 1
ATOM 2138 O O . TRP A 1 304 ? -20.899 9.245 25.218 1.00 91.88 304 TRP A O 1
ATOM 2148 N N . ASP A 1 305 ? -21.534 7.919 23.501 1.00 91.88 305 ASP A N 1
ATOM 2149 C CA . ASP A 1 305 ? -20.893 8.717 22.461 1.00 91.88 305 ASP A CA 1
ATOM 2150 C C . ASP A 1 305 ? -21.631 10.049 22.276 1.00 91.88 305 ASP A C 1
ATOM 2152 O O . ASP A 1 305 ? -22.859 10.116 22.379 1.00 91.88 305 ASP A O 1
ATOM 2156 N N . GLY A 1 306 ? -20.874 11.117 22.000 1.00 85.25 306 GLY A N 1
ATOM 2157 C CA . GLY A 1 306 ? -21.440 12.445 21.743 1.00 85.25 306 GLY A CA 1
ATOM 2158 C C . GLY A 1 306 ? -22.213 12.510 20.423 1.00 85.25 306 GLY A C 1
ATOM 2159 O O . GLY A 1 306 ? -23.304 13.072 20.377 1.00 85.25 306 GLY A O 1
ATOM 2160 N N . GLU A 1 307 ? -21.673 11.888 19.374 1.00 88.31 307 GLU A N 1
ATOM 2161 C CA . GLU A 1 307 ? -22.308 11.740 18.067 1.00 88.31 307 GLU A CA 1
ATOM 2162 C C . GLU A 1 307 ? -22.046 10.321 17.549 1.00 88.31 307 GLU A C 1
ATOM 2164 O O . GLU A 1 307 ? -20.907 9.861 17.547 1.00 88.31 307 GLU A O 1
ATOM 2169 N N . TYR A 1 308 ? -23.110 9.614 17.161 1.00 92.88 308 TYR A N 1
ATOM 2170 C CA . TYR A 1 308 ? -23.035 8.288 16.553 1.00 92.88 308 TYR A CA 1
ATOM 2171 C C . TYR A 1 308 ? -24.087 8.203 15.456 1.00 92.88 308 TYR A C 1
ATOM 2173 O O . TYR A 1 308 ? -25.281 8.153 15.748 1.00 92.88 308 TYR A O 1
ATOM 2181 N N . ASN A 1 309 ? -23.637 8.214 14.206 1.00 94.25 309 ASN A N 1
ATOM 2182 C CA . ASN A 1 309 ? -24.485 8.101 13.028 1.00 94.25 309 ASN A CA 1
ATOM 2183 C C . ASN A 1 309 ? -23.773 7.227 11.997 1.00 94.25 309 ASN A C 1
ATOM 2185 O O . ASN A 1 309 ? -22.567 7.357 11.787 1.00 94.25 309 ASN A O 1
ATOM 2189 N N . CYS A 1 310 ? -24.521 6.354 11.328 1.00 96.00 310 CYS A N 1
ATOM 2190 C CA . CYS A 1 310 ? -23.958 5.560 10.244 1.00 96.00 310 CYS A CA 1
ATOM 2191 C C . CYS A 1 310 ? -23.557 6.441 9.060 1.00 96.00 310 CYS A C 1
ATOM 2193 O O . CYS A 1 310 ? -24.254 7.400 8.716 1.00 96.00 310 CYS A O 1
ATOM 2195 N N . SER A 1 311 ? -22.472 6.056 8.388 1.00 96.19 311 SER A N 1
ATOM 2196 C CA . SER A 1 311 ? -22.103 6.609 7.089 1.00 96.19 311 SER A CA 1
ATOM 2197 C C . SER A 1 311 ? -23.283 6.517 6.108 1.00 96.19 311 SER A C 1
ATOM 2199 O O . SER A 1 311 ? -24.023 5.527 6.134 1.00 96.19 311 SER A O 1
ATOM 2201 N N . PRO A 1 312 ? -23.425 7.449 5.146 1.00 95.75 312 PRO A N 1
ATOM 2202 C CA . PRO A 1 312 ? -24.328 7.264 4.005 1.00 95.75 312 PRO A CA 1
ATOM 2203 C C . PRO A 1 312 ? -24.076 5.952 3.238 1.00 95.75 312 PRO A C 1
ATOM 2205 O O . PRO A 1 312 ? -24.991 5.391 2.624 1.00 95.75 312 PRO A O 1
ATOM 2208 N N . ASN A 1 313 ? -22.845 5.436 3.311 1.00 96.25 313 ASN A N 1
ATOM 2209 C CA . ASN A 1 313 ? -22.412 4.185 2.693 1.00 96.25 313 ASN A CA 1
ATOM 2210 C C . ASN A 1 313 ? -22.432 2.995 3.667 1.00 96.25 313 ASN A C 1
ATOM 2212 O O . ASN A 1 313 ? -21.838 1.963 3.379 1.00 96.25 313 ASN A O 1
ATOM 2216 N N . ALA A 1 314 ? -23.132 3.112 4.796 1.00 96.62 314 ALA A N 1
ATOM 2217 C CA . ALA A 1 314 ? -23.350 2.041 5.763 1.00 96.62 314 ALA A CA 1
ATOM 2218 C C . ALA A 1 314 ? -24.840 1.716 5.935 1.00 96.62 314 ALA A C 1
ATOM 2220 O O . ALA A 1 314 ? -25.723 2.449 5.476 1.00 96.62 314 ALA A O 1
ATOM 2221 N N . GLN A 1 315 ? -25.118 0.597 6.595 1.00 95.81 315 GLN A N 1
ATOM 2222 C CA . GLN A 1 315 ? -26.441 0.178 7.036 1.00 95.81 315 GLN A CA 1
ATOM 2223 C C . GLN A 1 315 ? -26.423 -0.105 8.538 1.00 95.81 315 GLN A C 1
ATOM 2225 O O . GLN A 1 315 ? -25.482 -0.692 9.063 1.00 95.81 315 GLN A O 1
ATOM 2230 N N . CYS A 1 316 ? -27.468 0.350 9.229 1.00 95.81 316 CYS A N 1
ATOM 2231 C CA . CYS A 1 316 ? -27.713 -0.001 10.621 1.00 95.81 316 CYS A CA 1
ATOM 2232 C C . CYS A 1 316 ? -28.403 -1.359 10.660 1.00 95.81 316 CYS A C 1
ATOM 2234 O O . CYS A 1 316 ? -29.586 -1.460 10.327 1.00 95.81 316 CYS A O 1
ATOM 2236 N N . GLU A 1 317 ? -27.678 -2.393 11.055 1.00 95.00 317 GLU A N 1
ATOM 2237 C CA . GLU A 1 317 ? -28.220 -3.743 11.128 1.00 95.00 317 GLU A CA 1
ATOM 2238 C C . GLU A 1 317 ? -27.558 -4.546 12.244 1.00 95.00 317 GLU A C 1
ATOM 2240 O O . GLU A 1 317 ? -26.685 -4.058 12.962 1.00 95.00 317 GLU A O 1
ATOM 2245 N N . GLU A 1 318 ? -28.045 -5.764 12.446 1.00 93.56 318 GLU A N 1
ATOM 2246 C CA . GLU A 1 318 ? -27.550 -6.677 13.464 1.00 93.56 318 GLU A CA 1
ATOM 2247 C C . GLU A 1 318 ? -26.961 -7.910 12.789 1.00 93.56 318 GLU A C 1
ATOM 2249 O O . GLU A 1 318 ? -27.683 -8.675 12.149 1.00 93.56 318 GLU A O 1
ATOM 2254 N N . GLN A 1 319 ? -25.649 -8.093 12.929 1.00 91.81 319 GLN A N 1
ATOM 2255 C CA . GLN A 1 319 ? -24.930 -9.253 12.413 1.00 91.81 319 GLN A CA 1
ATOM 2256 C C . GLN A 1 319 ? -24.339 -10.022 13.594 1.00 91.81 319 GLN A C 1
ATOM 2258 O O . GLN A 1 319 ? -23.673 -9.440 14.448 1.00 91.81 319 GLN A O 1
ATOM 2263 N N . SER A 1 320 ? -24.595 -11.331 13.673 1.00 91.00 320 SER A N 1
ATOM 2264 C CA . SER A 1 320 ? -24.089 -12.191 14.758 1.00 91.00 320 SER A CA 1
ATOM 2265 C C . SER A 1 320 ? -24.404 -11.662 16.173 1.00 91.00 320 SER A C 1
ATOM 2267 O O . SER A 1 320 ? -23.551 -11.704 17.055 1.00 91.00 320 SER A O 1
ATOM 2269 N N . ASN A 1 321 ? -25.631 -11.163 16.386 1.00 86.50 321 ASN A N 1
ATOM 2270 C CA . ASN A 1 321 ? -26.116 -10.524 17.626 1.00 86.50 321 ASN A CA 1
ATOM 2271 C C . ASN A 1 321 ? -25.398 -9.217 18.020 1.00 86.50 321 ASN A C 1
ATOM 2273 O O . ASN A 1 321 ? -25.518 -8.760 19.156 1.00 86.50 321 ASN A O 1
ATOM 2277 N N . VAL A 1 322 ? -24.661 -8.595 17.098 1.00 89.44 322 VAL A N 1
ATOM 2278 C CA . VAL A 1 322 ? -24.046 -7.280 17.298 1.00 89.44 322 VAL A CA 1
ATOM 2279 C C . VAL A 1 322 ? -24.744 -6.279 16.393 1.00 89.44 322 VAL A C 1
ATOM 2281 O O . VAL A 1 322 ? -24.702 -6.391 15.169 1.00 89.44 322 VAL A O 1
ATOM 2284 N N . ARG A 1 323 ? -25.407 -5.290 16.997 1.00 93.06 323 ARG A N 1
ATOM 2285 C CA . ARG A 1 323 ? -25.997 -4.169 16.266 1.00 93.06 323 ARG A CA 1
ATOM 2286 C C . ARG A 1 323 ? -25.000 -3.030 16.166 1.00 93.06 323 ARG A C 1
ATOM 2288 O O . ARG A 1 323 ? -24.503 -2.569 17.188 1.00 93.06 323 ARG A O 1
ATOM 2295 N N . GLN A 1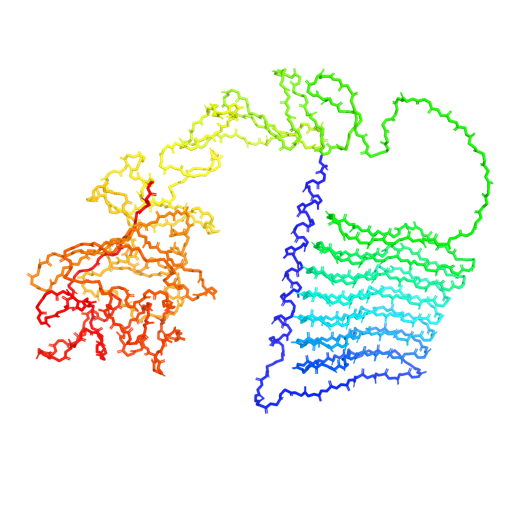 324 ? -24.753 -2.560 14.951 1.00 95.31 324 GLN A N 1
ATOM 2296 C CA . GLN A 1 324 ? -23.955 -1.368 14.669 1.00 95.31 324 GLN A CA 1
ATOM 2297 C C . GLN A 1 324 ? -24.133 -0.949 13.206 1.00 95.31 324 GLN A C 1
ATOM 2299 O O . GLN A 1 324 ? -24.894 -1.550 12.447 1.00 95.31 324 GLN A O 1
ATOM 2304 N N . CYS A 1 325 ? -23.436 0.110 12.817 1.00 96.38 325 CYS A N 1
ATOM 2305 C CA . CYS A 1 325 ? -23.273 0.483 11.426 1.00 96.38 325 CYS A CA 1
ATOM 2306 C C . CYS A 1 325 ? -22.290 -0.476 10.745 1.00 96.38 325 CYS A C 1
ATOM 2308 O O . CYS A 1 325 ? -21.154 -0.609 11.190 1.00 96.38 325 CYS A O 1
ATOM 2310 N N . TYR A 1 326 ? -22.711 -1.097 9.650 1.00 95.88 326 TYR A N 1
ATOM 2311 C CA . TYR A 1 326 ? -21.867 -1.928 8.796 1.00 95.88 326 TYR A CA 1
ATOM 2312 C C . TYR A 1 326 ? -21.748 -1.279 7.423 1.00 95.88 326 TYR A C 1
ATOM 2314 O O . TYR A 1 326 ? -22.748 -0.833 6.859 1.00 95.88 326 TYR A O 1
ATOM 2322 N N . CYS A 1 327 ? -20.535 -1.185 6.881 1.00 96.31 327 CYS A N 1
ATOM 2323 C CA . CYS A 1 327 ? -20.343 -0.640 5.542 1.00 96.31 327 CYS A CA 1
ATOM 2324 C C . CYS A 1 327 ? -21.054 -1.507 4.492 1.00 96.31 327 CYS A C 1
ATOM 2326 O O . CYS A 1 327 ? -21.075 -2.734 4.582 1.00 96.31 327 CYS A O 1
ATOM 2328 N N . LYS A 1 328 ? -21.661 -0.856 3.495 1.00 95.75 328 LYS A N 1
ATOM 2329 C CA . LYS A 1 328 ? -22.277 -1.529 2.346 1.00 95.75 328 LYS A CA 1
ATOM 2330 C C . LYS A 1 328 ? -21.202 -2.243 1.523 1.00 95.75 328 LYS A C 1
ATOM 2332 O O . LYS A 1 328 ? -20.028 -1.885 1.582 1.00 95.75 328 LYS A O 1
ATOM 2337 N N . ALA A 1 329 ? -21.624 -3.205 0.703 1.00 92.81 329 ALA A N 1
ATOM 2338 C CA . ALA A 1 329 ? -20.735 -3.906 -0.220 1.00 92.81 329 ALA A CA 1
ATOM 2339 C C . ALA A 1 329 ? -19.878 -2.924 -1.044 1.00 92.81 329 ALA A C 1
ATOM 2341 O O . ALA A 1 329 ? -20.385 -1.926 -1.562 1.00 92.81 329 ALA A O 1
ATOM 2342 N N . GLY A 1 330 ? -18.580 -3.215 -1.126 1.00 92.81 330 GLY A N 1
ATOM 2343 C CA . GLY A 1 330 ? -17.585 -2.378 -1.795 1.00 92.81 330 GLY A CA 1
ATOM 2344 C C . GLY A 1 330 ? -16.948 -1.286 -0.924 1.00 92.81 330 GLY A C 1
ATOM 2345 O O . GLY A 1 330 ? -15.966 -0.686 -1.348 1.00 92.81 330 GLY A O 1
ATOM 2346 N N . TYR A 1 331 ? -17.446 -1.046 0.292 1.00 95.75 331 TYR A N 1
ATOM 2347 C CA . TYR A 1 331 ? -16.884 -0.063 1.224 1.00 95.75 331 TYR A CA 1
ATOM 2348 C C . TYR A 1 331 ? -16.294 -0.733 2.463 1.00 95.75 331 TYR A C 1
ATOM 2350 O O . TYR A 1 331 ? -16.893 -1.653 3.017 1.00 95.75 331 TYR A O 1
ATOM 2358 N N . HIS A 1 332 ? -15.162 -0.224 2.944 1.00 94.25 332 HIS A N 1
ATOM 2359 C CA . HIS A 1 332 ? -14.507 -0.655 4.180 1.00 94.25 332 HIS A CA 1
ATOM 2360 C C . HIS A 1 332 ? -14.464 0.493 5.201 1.00 94.25 332 HIS A C 1
ATOM 2362 O O . HIS A 1 332 ? -14.452 1.671 4.832 1.00 94.25 332 HIS A O 1
ATOM 2368 N N . GLY A 1 333 ? -14.438 0.147 6.490 1.00 92.88 333 GLY A N 1
ATOM 2369 C CA . GLY A 1 333 ? -14.327 1.098 7.596 1.00 92.88 333 GLY A CA 1
ATOM 2370 C C . GLY A 1 333 ? -15.085 0.660 8.851 1.00 92.88 333 GLY A C 1
ATOM 2371 O O . GLY A 1 333 ? -15.452 -0.505 8.990 1.00 92.88 333 GLY A O 1
ATOM 2372 N N . ASP A 1 334 ? -15.315 1.597 9.771 1.00 91.88 334 ASP A N 1
ATOM 2373 C CA . ASP A 1 334 ? -15.942 1.354 11.082 1.00 91.88 334 ASP A CA 1
ATOM 2374 C C . ASP A 1 334 ? -17.476 1.520 11.072 1.00 91.88 334 ASP A C 1
ATOM 2376 O O . ASP A 1 334 ? -18.119 1.551 12.123 1.00 91.88 334 ASP A O 1
ATOM 2380 N N . GLY A 1 335 ? -18.069 1.700 9.889 1.00 93.56 335 GLY A N 1
ATOM 2381 C CA . GLY A 1 335 ? -19.502 1.927 9.710 1.00 93.56 335 GLY A CA 1
ATOM 2382 C C . GLY A 1 335 ? -19.949 3.382 9.883 1.00 93.56 335 GLY A C 1
ATOM 2383 O O . GLY A 1 335 ? -20.957 3.778 9.295 1.00 93.56 335 GLY A O 1
ATOM 2384 N N . GLN A 1 336 ? -19.213 4.204 10.633 1.00 93.00 336 GLN A N 1
ATOM 2385 C CA . GLN A 1 336 ? -19.421 5.660 10.668 1.00 93.00 336 GLN A CA 1
ATOM 2386 C C . GLN A 1 336 ? -18.679 6.332 9.510 1.00 93.00 336 GLN A C 1
ATOM 2388 O O . GLN A 1 336 ? -19.186 7.260 8.879 1.00 93.00 336 GLN A O 1
ATOM 2393 N N . THR A 1 337 ? -17.517 5.781 9.172 1.00 93.69 337 THR A N 1
ATOM 2394 C CA . THR A 1 337 ? -16.717 6.114 8.001 1.00 93.69 337 THR A CA 1
ATOM 2395 C C . THR A 1 337 ? -16.645 4.877 7.117 1.00 93.69 337 THR A C 1
ATOM 2397 O O . THR A 1 337 ? -16.228 3.816 7.569 1.00 93.69 337 THR A O 1
ATOM 2400 N N . CYS A 1 338 ? -17.078 5.004 5.865 1.00 96.00 338 CYS A N 1
ATOM 2401 C CA . CYS A 1 338 ? -17.078 3.917 4.891 1.00 96.00 338 CYS A CA 1
ATOM 2402 C C . CYS A 1 338 ? -16.547 4.449 3.566 1.00 96.00 338 CYS A C 1
ATOM 2404 O O . CYS A 1 338 ? -17.185 5.291 2.923 1.00 96.00 338 CYS A O 1
ATOM 2406 N N . GLU A 1 339 ? -15.377 3.960 3.183 1.00 96.69 339 GLU A N 1
ATOM 2407 C CA . GLU A 1 339 ? -14.612 4.429 2.034 1.00 96.69 339 GLU A CA 1
ATOM 2408 C C . GLU A 1 339 ? -14.278 3.257 1.111 1.00 96.69 339 GLU A C 1
ATOM 2410 O O . GLU A 1 339 ? -14.285 2.100 1.532 1.00 96.69 339 GLU A O 1
ATOM 2415 N N . PHE A 1 340 ? -14.008 3.539 -0.161 1.00 97.88 340 PHE A N 1
ATOM 2416 C CA . PHE A 1 340 ? -13.563 2.504 -1.087 1.00 97.88 340 PHE A CA 1
ATOM 2417 C C . PHE A 1 340 ? -12.132 2.083 -0.732 1.00 97.88 340 PHE A C 1
ATOM 2419 O O . PHE A 1 340 ? -11.253 2.943 -0.771 1.00 97.88 340 PHE A O 1
ATOM 2426 N N . PRO A 1 341 ? -11.857 0.806 -0.415 1.00 97.25 341 PRO A N 1
ATOM 2427 C CA . PRO A 1 341 ? -10.493 0.364 -0.126 1.00 97.25 341 PRO A CA 1
ATOM 2428 C C . PRO A 1 341 ? -9.607 0.373 -1.379 1.00 97.25 341 PRO A C 1
ATOM 2430 O O . PRO A 1 341 ? -8.402 0.604 -1.294 1.00 97.25 341 PRO A O 1
ATOM 2433 N N . ASP A 1 342 ? -10.207 0.123 -2.543 1.00 98.31 342 ASP A N 1
ATOM 2434 C CA . ASP A 1 342 ? -9.565 0.051 -3.851 1.00 98.31 342 ASP A CA 1
ATOM 2435 C C . ASP A 1 342 ? -10.614 0.130 -4.983 1.00 98.31 342 ASP A C 1
ATOM 2437 O O . ASP A 1 342 ? -11.800 0.388 -4.756 1.00 98.31 342 ASP A O 1
ATOM 2441 N N . CYS A 1 343 ? -10.190 -0.109 -6.227 1.00 98.44 343 CYS A N 1
ATOM 2442 C CA . CYS A 1 343 ? -11.090 -0.094 -7.380 1.00 98.44 343 CYS A CA 1
ATOM 2443 C C . CYS A 1 343 ? -12.034 -1.295 -7.448 1.00 98.44 343 CYS A C 1
ATOM 2445 O O . CYS A 1 343 ? -13.079 -1.192 -8.093 1.00 98.44 343 CYS A O 1
ATOM 2447 N N . LYS A 1 344 ? -11.710 -2.419 -6.799 1.00 97.50 344 LYS A N 1
ATOM 2448 C CA . LYS A 1 344 ? -12.637 -3.544 -6.688 1.00 97.50 344 LYS A CA 1
ATOM 2449 C C . LYS A 1 344 ? -13.821 -3.140 -5.817 1.00 97.50 344 LYS A C 1
ATOM 2451 O O . LYS A 1 344 ? -14.953 -3.355 -6.234 1.00 97.50 344 LYS A O 1
ATOM 2456 N N . GLY A 1 345 ? -13.573 -2.461 -4.699 1.00 97.31 345 GLY A N 1
ATOM 2457 C CA . GLY A 1 345 ? -14.629 -1.879 -3.873 1.00 97.31 345 GLY A CA 1
ATOM 2458 C C . GLY A 1 345 ? -15.517 -0.898 -4.648 1.00 97.31 345 GLY A C 1
ATOM 2459 O O . GLY A 1 345 ? -16.747 -0.980 -4.599 1.00 97.31 345 GLY A O 1
ATOM 2460 N N . VAL A 1 346 ? -14.902 -0.036 -5.467 1.00 98.12 346 VAL A N 1
ATOM 2461 C CA . VAL A 1 346 ? -15.629 0.853 -6.393 1.00 98.12 346 VAL A CA 1
ATOM 2462 C C . VAL A 1 346 ? -16.538 0.044 -7.332 1.00 98.12 346 VAL A C 1
ATOM 2464 O O . VAL A 1 346 ? -17.733 0.326 -7.427 1.00 98.12 346 VAL A O 1
ATOM 2467 N N . ASN A 1 347 ? -16.010 -0.993 -7.982 1.00 97.25 347 ASN A N 1
ATOM 2468 C CA . ASN A 1 347 ? -16.770 -1.838 -8.905 1.00 97.25 347 ASN A CA 1
ATOM 2469 C C . ASN A 1 347 ? -17.914 -2.604 -8.213 1.00 97.25 347 ASN A C 1
ATOM 2471 O O . ASN A 1 347 ? -19.036 -2.624 -8.719 1.00 97.25 347 ASN A O 1
ATOM 2475 N N . ASP A 1 348 ? -17.660 -3.177 -7.036 1.00 96.06 348 ASP A N 1
ATOM 2476 C CA . ASP A 1 348 ? -18.633 -3.962 -6.265 1.00 96.06 348 ASP A CA 1
ATOM 2477 C C . ASP A 1 348 ? -19.795 -3.100 -5.739 1.00 96.06 348 ASP A C 1
ATOM 2479 O O . ASP A 1 348 ? -20.909 -3.593 -5.557 1.00 96.06 348 ASP A O 1
ATOM 2483 N N . SER A 1 349 ? -19.572 -1.793 -5.568 1.00 95.19 349 SER A N 1
ATOM 2484 C CA . SER A 1 349 ? -20.631 -0.826 -5.245 1.00 95.19 349 SER A CA 1
ATOM 2485 C C . SER A 1 349 ? -21.464 -0.367 -6.459 1.00 95.19 349 SER A C 1
ATOM 2487 O O . SER A 1 349 ? -22.406 0.413 -6.309 1.00 95.19 349 SER A O 1
ATOM 2489 N N . GLY A 1 350 ? -21.158 -0.869 -7.663 1.00 95.81 350 GLY A N 1
ATOM 2490 C CA . GLY A 1 350 ? -21.924 -0.634 -8.892 1.00 95.81 350 GLY A CA 1
ATOM 2491 C C . GLY A 1 350 ? -21.352 0.431 -9.833 1.00 95.81 350 GLY A C 1
ATOM 2492 O O . GLY A 1 350 ? -21.968 0.728 -10.861 1.00 95.81 350 GLY A O 1
ATOM 2493 N N . HIS A 1 351 ? -20.183 1.004 -9.535 1.00 96.19 351 HIS A N 1
ATOM 2494 C CA . HIS A 1 351 ? -19.502 1.924 -10.448 1.00 96.19 351 HIS A CA 1
ATOM 2495 C C . HIS A 1 351 ? -18.741 1.145 -11.533 1.00 96.19 351 HIS A C 1
ATOM 2497 O O . HIS A 1 351 ? -17.661 0.621 -11.291 1.00 96.19 351 HIS A O 1
ATOM 2503 N N . ILE A 1 352 ? -19.293 1.101 -12.749 1.00 96.31 352 ILE A N 1
ATOM 2504 C CA . ILE A 1 352 ? -18.782 0.274 -13.865 1.00 96.31 352 ILE A CA 1
ATOM 2505 C C . ILE A 1 352 ? -18.037 1.057 -14.962 1.00 96.31 352 ILE A C 1
ATOM 2507 O O . ILE A 1 352 ? -17.694 0.499 -16.001 1.00 96.31 352 ILE A O 1
ATOM 2511 N N . THR A 1 353 ? -17.795 2.355 -14.770 1.00 97.81 353 THR A N 1
ATOM 2512 C CA . THR A 1 353 ? -17.112 3.206 -15.761 1.00 97.81 353 THR A CA 1
ATOM 2513 C C . THR A 1 353 ? -15.661 3.432 -15.355 1.00 97.81 353 THR A C 1
ATOM 2515 O O . THR A 1 353 ? -15.405 3.859 -14.228 1.00 97.81 353 THR A O 1
ATOM 2518 N N . SER A 1 354 ? -14.711 3.191 -16.265 1.00 98.44 354 SER A N 1
ATOM 2519 C CA . SER A 1 354 ? -13.297 3.513 -16.028 1.00 98.44 354 SER A CA 1
ATOM 2520 C C . SER A 1 354 ? -13.097 5.009 -15.794 1.00 98.44 354 SER A C 1
ATOM 2522 O O . SER A 1 354 ? -13.738 5.837 -16.443 1.00 98.44 354 SER A O 1
ATOM 2524 N N . GLY A 1 355 ? -12.193 5.365 -14.888 1.00 98.25 355 GLY A N 1
ATOM 2525 C CA . GLY A 1 355 ? -11.940 6.761 -14.549 1.00 98.25 355 GLY A CA 1
ATOM 2526 C C . GLY A 1 355 ? -11.158 6.923 -13.256 1.00 98.25 355 GLY A C 1
ATOM 2527 O O . GLY A 1 355 ? -10.684 5.948 -12.677 1.00 98.25 355 GLY A O 1
ATOM 2528 N N . ILE A 1 356 ? -11.023 8.169 -12.812 1.00 98.69 356 ILE A N 1
ATOM 2529 C CA . ILE A 1 356 ? -10.338 8.503 -11.564 1.00 98.69 356 ILE A CA 1
ATOM 2530 C C . ILE A 1 356 ? -11.337 8.434 -10.407 1.00 98.69 356 ILE A C 1
ATOM 2532 O O . ILE A 1 356 ? -12.385 9.078 -10.453 1.00 98.69 356 ILE A O 1
ATOM 2536 N N . TYR A 1 357 ? -10.990 7.679 -9.368 1.00 98.56 357 TYR A N 1
ATOM 2537 C CA . TYR A 1 357 ? -11.779 7.527 -8.146 1.00 98.56 357 TYR A CA 1
ATOM 2538 C C . TYR A 1 357 ? -10.907 7.772 -6.919 1.00 98.56 357 TYR A C 1
ATOM 2540 O O . TYR A 1 357 ? -9.702 7.528 -6.948 1.00 98.56 357 TYR A O 1
ATOM 2548 N N . THR A 1 358 ? -11.523 8.231 -5.832 1.00 98.38 358 THR A N 1
ATOM 2549 C CA . THR A 1 358 ? -10.867 8.372 -4.528 1.00 98.38 358 THR A CA 1
ATOM 2550 C C . THR A 1 358 ? -11.039 7.091 -3.724 1.00 98.38 358 THR A C 1
ATOM 2552 O O . THR A 1 358 ? -12.161 6.611 -3.566 1.00 98.38 358 THR A O 1
ATOM 2555 N N . ILE A 1 359 ? -9.933 6.569 -3.202 1.00 98.50 359 ILE A N 1
ATOM 2556 C CA . ILE A 1 359 ? -9.879 5.367 -2.372 1.00 98.50 359 ILE A CA 1
ATOM 2557 C C . ILE A 1 359 ? -9.103 5.641 -1.078 1.00 98.50 359 ILE A C 1
ATOM 2559 O O . ILE A 1 359 ? -8.321 6.592 -0.988 1.00 98.50 359 ILE A O 1
ATOM 2563 N N . LYS A 1 360 ? -9.283 4.770 -0.091 1.00 97.62 360 LYS A N 1
ATOM 2564 C CA . LYS A 1 360 ? -8.496 4.720 1.137 1.00 97.62 360 LYS A CA 1
ATOM 2565 C C . LYS A 1 360 ? -8.256 3.264 1.526 1.00 97.62 360 LYS A C 1
ATOM 2567 O O . LYS A 1 360 ? -9.126 2.646 2.141 1.00 97.62 360 LYS A O 1
ATOM 2572 N N . PRO A 1 361 ? -7.082 2.720 1.173 1.00 97.12 361 PRO A N 1
ATOM 2573 C CA . PRO A 1 361 ? -6.691 1.385 1.589 1.00 97.12 361 PRO A CA 1
ATOM 2574 C C . PRO A 1 361 ? -6.708 1.236 3.111 1.00 97.12 361 PRO A C 1
ATOM 2576 O O . PRO A 1 361 ? -6.450 2.179 3.864 1.00 97.12 361 PRO A O 1
ATOM 2579 N N . THR A 1 362 ? -6.972 0.020 3.565 1.00 92.81 362 THR A N 1
ATOM 2580 C CA . THR A 1 362 ? -6.954 -0.357 4.977 1.00 92.81 362 THR A CA 1
ATOM 2581 C C . THR A 1 362 ? -5.574 -0.068 5.571 1.00 92.81 362 THR A C 1
ATOM 2583 O O . THR A 1 362 ? -4.550 -0.353 4.953 1.00 92.81 362 THR A O 1
ATOM 2586 N N . ASN A 1 363 ? -5.544 0.502 6.777 1.00 93.25 363 ASN A N 1
ATOM 2587 C CA . ASN A 1 363 ? -4.330 0.913 7.496 1.00 93.25 363 ASN A CA 1
ATOM 2588 C C . ASN A 1 363 ? -3.495 2.018 6.827 1.00 93.25 363 ASN A C 1
ATOM 2590 O O . ASN A 1 363 ? -2.451 2.369 7.369 1.00 93.25 363 ASN A O 1
ATOM 2594 N N . TRP A 1 364 ? -3.935 2.605 5.705 1.00 95.81 364 TRP A N 1
ATOM 2595 C CA . TRP A 1 364 ? -3.274 3.781 5.138 1.00 95.81 364 TRP A CA 1
ATOM 2596 C C . TRP A 1 364 ? -3.319 4.944 6.149 1.00 95.81 364 TRP A C 1
ATOM 2598 O O . TRP A 1 364 ? -4.415 5.367 6.530 1.00 95.81 364 TRP A O 1
ATOM 2608 N N . PRO A 1 365 ? -2.163 5.480 6.590 1.00 95.06 365 PRO A N 1
ATOM 2609 C CA . PRO A 1 365 ? -2.123 6.505 7.636 1.00 95.06 365 PRO A CA 1
ATOM 2610 C C . PRO A 1 365 ? -2.464 7.908 7.115 1.00 95.06 365 PRO A C 1
ATOM 2612 O O . PRO A 1 365 ? -2.759 8.807 7.899 1.00 95.06 365 PRO A O 1
ATOM 2615 N N . GLY A 1 366 ? -2.390 8.117 5.799 1.00 94.69 366 GLY A N 1
ATOM 2616 C CA . GLY A 1 366 ? -2.660 9.403 5.168 1.00 94.69 366 GLY A CA 1
ATOM 2617 C C . GLY A 1 366 ? -4.145 9.647 4.862 1.00 94.69 366 GLY A C 1
ATOM 2618 O O . GLY A 1 366 ? -5.007 8.797 5.102 1.00 94.69 366 GLY A O 1
ATOM 2619 N N . PRO A 1 367 ? -4.469 10.812 4.275 1.00 96.12 367 PRO A N 1
ATOM 2620 C CA . PRO A 1 367 ? -5.800 11.066 3.737 1.00 96.12 367 PRO A CA 1
ATOM 2621 C C . PRO A 1 367 ? -6.105 10.143 2.539 1.00 96.12 367 PRO A C 1
ATOM 2623 O O . PRO A 1 367 ? -5.173 9.616 1.921 1.00 96.12 367 PRO A O 1
ATOM 2626 N N . PRO A 1 368 ? -7.390 9.979 2.170 1.00 97.19 368 PRO A N 1
ATOM 2627 C CA . PRO A 1 368 ? -7.781 9.278 0.948 1.00 97.19 368 PRO A CA 1
ATOM 2628 C C . PRO A 1 368 ? -7.065 9.861 -0.275 1.00 97.19 368 PRO A C 1
ATOM 2630 O O . PRO A 1 368 ? -6.830 11.071 -0.343 1.00 97.19 368 PRO A O 1
ATOM 2633 N N . PHE A 1 369 ? -6.746 9.024 -1.259 1.00 98.44 369 PHE A N 1
ATOM 2634 C CA . PHE A 1 369 ? -6.038 9.439 -2.469 1.00 98.44 369 PHE A CA 1
ATOM 2635 C C . PHE A 1 369 ? -6.720 8.926 -3.735 1.00 98.44 369 PHE A C 1
ATOM 2637 O O . PHE A 1 369 ? -7.504 7.980 -3.714 1.00 98.44 369 PHE A O 1
ATOM 2644 N N . THR A 1 370 ? -6.437 9.578 -4.860 1.00 98.62 370 THR A N 1
ATOM 2645 C CA . THR A 1 370 ? -7.028 9.227 -6.152 1.00 98.62 370 THR A CA 1
ATOM 2646 C C . THR A 1 370 ? -6.222 8.161 -6.881 1.00 98.62 370 THR A C 1
ATOM 2648 O O . THR A 1 370 ? -4.991 8.196 -6.885 1.00 98.62 370 THR A O 1
ATOM 2651 N N . VAL A 1 371 ? -6.923 7.259 -7.561 1.00 98.75 371 VAL A N 1
ATOM 2652 C CA . VAL A 1 371 ? -6.365 6.229 -8.445 1.00 98.75 371 VAL A CA 1
ATOM 2653 C C . VAL A 1 371 ? -7.145 6.174 -9.748 1.00 98.75 371 VAL A C 1
ATOM 2655 O O . VAL A 1 371 ? -8.307 6.578 -9.801 1.00 98.75 371 VAL A O 1
ATOM 2658 N N . TYR A 1 372 ? -6.531 5.628 -10.795 1.00 98.81 372 TYR A N 1
ATOM 2659 C CA . TYR A 1 372 ? -7.267 5.256 -11.996 1.00 98.81 372 TYR A CA 1
ATOM 2660 C C . TYR A 1 372 ? -7.837 3.844 -11.836 1.00 98.81 372 TYR A C 1
ATOM 2662 O O . TYR A 1 372 ? -7.087 2.871 -11.707 1.00 98.81 372 TYR A O 1
ATOM 2670 N N . CYS A 1 373 ? -9.161 3.732 -11.878 1.00 98.69 373 CYS A N 1
ATOM 2671 C CA . CYS A 1 373 ? -9.857 2.457 -11.917 1.00 98.69 373 CYS A CA 1
ATOM 2672 C C . CYS A 1 373 ? -10.156 2.062 -13.355 1.00 98.69 373 CYS A C 1
ATOM 2674 O O . CYS A 1 373 ? -10.872 2.765 -14.072 1.00 98.69 373 CYS A O 1
ATOM 2676 N N . ASN A 1 374 ? -9.623 0.915 -13.763 1.00 98.31 374 ASN A N 1
ATOM 2677 C CA . ASN A 1 374 ? -9.955 0.297 -15.031 1.00 98.31 374 ASN A CA 1
ATOM 2678 C C . ASN A 1 374 ? -11.098 -0.714 -14.820 1.00 98.31 374 ASN A C 1
ATOM 2680 O O . ASN A 1 374 ? -10.947 -1.725 -14.130 1.00 98.31 374 ASN A O 1
ATOM 2684 N N . MET A 1 375 ? -12.257 -0.416 -15.413 1.00 97.50 375 MET A N 1
ATOM 2685 C CA . MET A 1 375 ? -13.471 -1.227 -15.315 1.00 97.50 375 MET A CA 1
ATOM 2686 C C . MET A 1 375 ? -13.649 -2.212 -16.490 1.00 97.50 375 MET A C 1
ATOM 2688 O O . MET A 1 375 ? -14.697 -2.845 -16.608 1.00 97.50 375 MET A O 1
ATOM 2692 N N . THR A 1 376 ? -12.642 -2.381 -17.359 1.00 93.62 376 THR A N 1
ATOM 2693 C CA . THR A 1 376 ? -12.635 -3.426 -18.402 1.00 93.62 376 THR A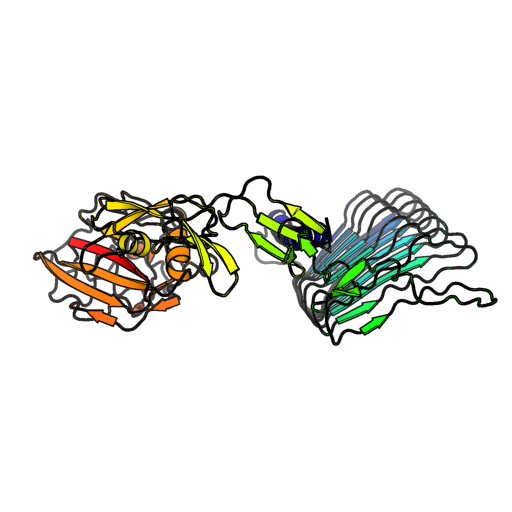 CA 1
ATOM 2694 C C . THR A 1 376 ? -12.224 -4.788 -17.835 1.00 93.62 376 THR A C 1
ATOM 2696 O O . THR A 1 376 ? -11.768 -4.892 -16.697 1.00 93.62 376 THR A O 1
ATOM 2699 N N . ASP A 1 377 ? -12.404 -5.862 -18.613 1.00 88.44 377 ASP A N 1
ATOM 2700 C CA . ASP A 1 377 ? -11.914 -7.214 -18.275 1.00 88.44 377 ASP A CA 1
ATOM 2701 C C . ASP A 1 377 ? -12.395 -7.719 -16.898 1.00 88.44 377 ASP A C 1
ATOM 2703 O O . ASP A 1 377 ? -11.630 -8.180 -16.043 1.00 88.44 377 ASP A O 1
ATOM 2707 N N . GLY A 1 378 ? -13.703 -7.576 -16.668 1.00 90.44 378 GLY A N 1
ATOM 2708 C CA . GLY A 1 378 ? -14.372 -7.905 -15.404 1.00 90.44 378 GLY A CA 1
ATOM 2709 C C . GLY A 1 378 ? -14.338 -6.787 -14.358 1.00 90.44 378 GLY A C 1
ATOM 2710 O O . GLY A 1 378 ? -14.997 -6.911 -13.331 1.00 90.44 378 GLY A O 1
ATOM 2711 N N . GLY A 1 379 ? -13.613 -5.703 -14.633 1.00 94.69 379 GLY A N 1
ATOM 2712 C CA . GLY A 1 379 ? -13.565 -4.492 -13.831 1.00 94.69 379 GLY A CA 1
ATOM 2713 C C . GLY A 1 379 ? -12.876 -4.637 -12.480 1.00 94.69 379 GLY A C 1
ATOM 2714 O O . GLY A 1 379 ? -12.325 -5.688 -12.137 1.00 94.69 379 GLY A O 1
ATOM 2715 N N . GLY A 1 380 ? -12.871 -3.534 -11.732 1.00 97.31 380 GLY A N 1
ATOM 2716 C CA . GLY A 1 380 ? -12.287 -3.469 -10.396 1.00 97.31 380 GLY A CA 1
ATOM 2717 C C . GLY A 1 380 ? -10.761 -3.400 -10.351 1.00 97.31 380 GLY A C 1
ATOM 2718 O O . GLY A 1 380 ? -10.172 -3.711 -9.321 1.00 97.31 380 GLY A O 1
ATOM 2719 N N . TRP A 1 381 ? -10.101 -3.023 -11.445 1.00 98.56 381 TRP A N 1
ATOM 2720 C CA . TRP A 1 381 ? -8.643 -2.961 -11.490 1.00 98.56 381 TRP A CA 1
ATOM 2721 C C . TRP A 1 381 ? -8.117 -1.598 -11.039 1.00 98.56 381 TRP A C 1
ATOM 2723 O O . TRP A 1 381 ? -8.454 -0.574 -11.633 1.00 98.56 381 TRP A O 1
ATOM 2733 N N . THR A 1 382 ? -7.238 -1.580 -10.040 1.00 98.81 382 THR A N 1
ATOM 2734 C CA . THR A 1 382 ? -6.478 -0.390 -9.639 1.00 98.81 382 THR A CA 1
ATOM 2735 C C . THR A 1 382 ? -5.190 -0.318 -10.447 1.00 98.81 382 THR A C 1
ATOM 2737 O O . THR A 1 382 ? -4.291 -1.141 -10.268 1.00 98.81 382 THR A O 1
ATOM 2740 N N . VAL A 1 383 ? -5.092 0.661 -11.347 1.00 98.88 383 VAL A N 1
ATOM 2741 C CA . VAL A 1 383 ? -3.880 0.893 -12.143 1.00 98.88 383 VAL A CA 1
ATOM 2742 C C . VAL A 1 383 ? -2.851 1.615 -11.280 1.00 98.88 383 VAL A C 1
ATOM 2744 O O . VAL A 1 383 ? -3.165 2.638 -10.671 1.00 98.88 383 VAL A O 1
ATOM 2747 N N . PHE A 1 384 ? -1.623 1.098 -11.240 1.00 98.81 384 PHE A N 1
ATOM 2748 C CA . PHE A 1 384 ? -0.526 1.718 -10.489 1.00 98.81 384 PHE A CA 1
ATOM 2749 C C . PHE A 1 384 ? 0.659 2.145 -11.361 1.00 98.81 384 PHE A C 1
ATOM 2751 O O . PHE A 1 384 ? 1.524 2.884 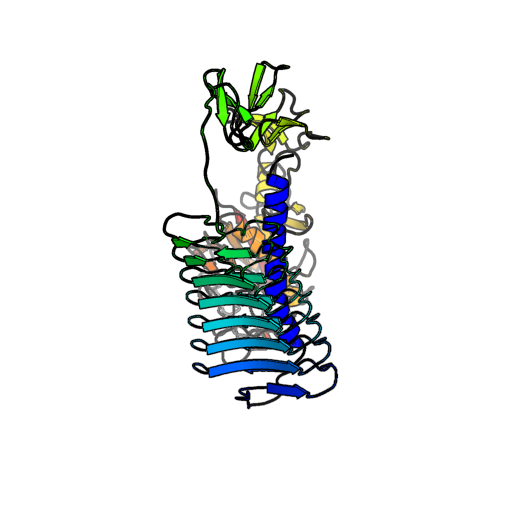-10.892 1.00 98.81 384 PHE A O 1
ATOM 2758 N N . GLN A 1 385 ? 0.694 1.709 -12.621 1.00 98.75 385 GLN A N 1
ATOM 2759 C CA . GLN A 1 385 ? 1.668 2.159 -13.606 1.00 98.75 385 GLN A CA 1
ATOM 2760 C C . GLN A 1 385 ? 1.028 2.198 -14.991 1.00 98.75 385 GLN A C 1
ATOM 2762 O O . GLN A 1 385 ? 0.298 1.271 -15.355 1.00 98.75 385 GLN A O 1
ATOM 2767 N N . ARG A 1 386 ? 1.328 3.241 -15.772 1.00 98.56 386 ARG A N 1
ATOM 2768 C CA . ARG A 1 386 ? 1.003 3.281 -17.203 1.00 98.56 386 ARG A CA 1
ATOM 2769 C C . ARG A 1 386 ? 2.088 3.986 -18.013 1.00 98.56 386 ARG A C 1
ATOM 2771 O O . ARG A 1 386 ? 2.555 5.056 -17.621 1.00 98.56 386 ARG A O 1
ATOM 2778 N N . ARG A 1 387 ? 2.441 3.415 -19.169 1.00 97.06 387 ARG A N 1
ATOM 2779 C CA . ARG A 1 387 ? 3.278 4.020 -20.222 1.00 97.06 387 ARG A CA 1
ATOM 2780 C C . ARG A 1 387 ? 2.509 4.018 -21.541 1.00 97.06 387 ARG A C 1
ATOM 2782 O O . ARG A 1 387 ? 1.897 3.011 -21.888 1.00 97.06 387 ARG A O 1
ATOM 2789 N N . VAL A 1 388 ? 2.559 5.124 -22.274 1.00 94.38 388 VAL A N 1
ATOM 2790 C CA . VAL A 1 388 ? 1.757 5.375 -23.481 1.00 94.38 388 VAL A CA 1
ATOM 2791 C C . VAL A 1 388 ? 2.580 6.009 -24.600 1.00 94.38 388 VAL A C 1
ATOM 2793 O O . VAL A 1 388 ? 2.476 5.568 -25.739 1.00 94.38 388 VAL A O 1
ATOM 2796 N N . ASN A 1 389 ? 3.343 7.067 -24.314 1.00 91.88 389 ASN A N 1
ATOM 2797 C CA . ASN A 1 389 ? 4.030 7.870 -25.335 1.00 91.88 389 ASN A CA 1
ATOM 2798 C C . ASN A 1 389 ? 5.315 8.577 -24.853 1.00 91.88 389 ASN A C 1
ATOM 2800 O O . ASN A 1 389 ? 5.924 9.314 -25.629 1.00 91.88 389 ASN A O 1
ATOM 2804 N N . GLY A 1 390 ? 5.735 8.376 -23.601 1.00 92.25 390 GLY A N 1
ATOM 2805 C CA . GLY A 1 390 ? 6.948 8.970 -23.040 1.00 92.25 390 GLY A CA 1
ATOM 2806 C C . GLY A 1 390 ? 6.831 10.458 -22.703 1.00 92.25 390 GLY A C 1
ATOM 2807 O O . GLY A 1 390 ? 7.841 11.157 -22.687 1.00 92.25 390 GLY A O 1
ATOM 2808 N N . SER A 1 391 ? 5.618 10.958 -22.478 1.00 94.25 391 SER A N 1
ATOM 2809 C CA . SER A 1 391 ? 5.352 12.312 -21.975 1.00 94.25 391 SER A CA 1
ATOM 2810 C C . SER A 1 391 ? 5.862 12.550 -20.551 1.00 94.25 391 SER A C 1
ATOM 2812 O O . SER A 1 391 ? 6.194 13.681 -20.201 1.00 94.25 391 SER A O 1
ATOM 2814 N N . VAL A 1 392 ? 5.942 11.492 -19.741 1.00 96.06 392 VAL A N 1
ATOM 2815 C CA . VAL A 1 392 ? 6.447 11.542 -18.370 1.00 96.06 392 VAL A CA 1
ATOM 2816 C C . VAL A 1 392 ? 7.803 10.851 -18.308 1.00 96.06 392 VAL A C 1
ATOM 2818 O O . VAL A 1 392 ? 7.975 9.727 -18.783 1.00 96.06 392 VAL A O 1
ATOM 2821 N N . ASP A 1 393 ? 8.776 11.533 -17.705 1.00 94.94 393 ASP A N 1
ATOM 2822 C CA . ASP A 1 393 ? 10.090 10.963 -17.419 1.00 94.94 393 ASP A CA 1
ATOM 2823 C C . ASP A 1 393 ? 10.018 10.017 -16.210 1.00 94.94 393 ASP A C 1
ATOM 2825 O O . ASP A 1 393 ? 9.585 10.424 -15.129 1.00 94.94 393 ASP A O 1
ATOM 2829 N N . PHE A 1 394 ? 10.450 8.769 -16.408 1.00 97.25 394 PHE A N 1
ATOM 2830 C CA . PHE A 1 394 ? 10.500 7.711 -15.392 1.00 97.25 394 PHE A CA 1
ATOM 2831 C C . PHE A 1 394 ? 11.912 7.520 -14.812 1.00 97.25 394 PHE A C 1
ATOM 2833 O O . PHE A 1 394 ? 12.088 6.724 -13.886 1.00 97.25 394 PHE A O 1
ATOM 2840 N N . TYR A 1 395 ? 12.922 8.256 -15.284 1.00 96.38 395 TYR A N 1
ATOM 2841 C CA . TYR A 1 395 ? 14.248 8.254 -14.673 1.00 96.38 395 TYR A CA 1
ATOM 2842 C C . TYR A 1 395 ? 14.283 9.196 -13.464 1.00 96.38 395 TYR A C 1
ATOM 2844 O O . TYR A 1 395 ? 14.768 10.323 -13.512 1.00 96.38 395 TYR A O 1
ATOM 2852 N N . ARG A 1 396 ? 13.674 8.738 -12.367 1.00 98.00 396 ARG A N 1
ATOM 2853 C CA . ARG A 1 396 ? 13.423 9.528 -11.154 1.00 98.00 396 ARG A CA 1
ATOM 2854 C C . ARG A 1 396 ? 14.106 8.935 -9.924 1.00 98.00 396 ARG A C 1
ATOM 2856 O O . ARG A 1 396 ? 14.425 7.747 -9.891 1.00 98.00 396 ARG A O 1
ATOM 2863 N N . ASN A 1 397 ? 14.306 9.793 -8.927 1.00 98.50 397 ASN A N 1
ATOM 2864 C CA . ASN A 1 397 ? 14.906 9.431 -7.647 1.00 98.50 397 ASN A CA 1
ATOM 2865 C C . ASN A 1 397 ? 13.977 8.575 -6.774 1.00 98.50 397 ASN A C 1
ATOM 2867 O O . ASN A 1 397 ? 12.781 8.427 -7.054 1.00 98.50 397 ASN A O 1
ATOM 2871 N N . TRP A 1 398 ? 14.531 8.066 -5.675 1.00 98.81 398 TRP A N 1
ATOM 2872 C CA . TRP A 1 398 ? 13.823 7.265 -4.682 1.00 98.81 398 TRP A CA 1
ATOM 2873 C C . TRP A 1 398 ? 12.566 7.947 -4.148 1.00 98.81 398 TRP A C 1
ATOM 2875 O O . TRP A 1 398 ? 11.497 7.339 -4.135 1.00 98.81 398 TRP A O 1
ATOM 2885 N N . LEU A 1 399 ? 12.675 9.224 -3.768 1.00 98.75 399 LEU A N 1
ATOM 2886 C CA . LEU A 1 399 ? 11.557 9.986 -3.208 1.00 98.75 399 LEU A CA 1
ATOM 2887 C C . LEU A 1 399 ? 10.376 10.075 -4.188 1.00 98.75 399 LEU A C 1
ATOM 2889 O O . LEU A 1 399 ? 9.236 9.845 -3.798 1.00 98.75 399 LEU A O 1
ATOM 2893 N N . SER A 1 400 ? 10.646 10.313 -5.475 1.00 98.81 400 SER A N 1
ATOM 2894 C CA . SER A 1 400 ? 9.598 10.355 -6.503 1.00 98.81 400 SER A CA 1
ATOM 2895 C C . SER A 1 400 ? 8.904 9.002 -6.655 1.00 98.81 400 SER A C 1
ATOM 2897 O O . SER A 1 400 ? 7.684 8.945 -6.774 1.00 98.81 400 SER A O 1
ATOM 2899 N N . TYR A 1 401 ? 9.654 7.895 -6.642 1.00 98.88 401 TYR A N 1
ATOM 2900 C CA . TYR A 1 401 ? 9.065 6.554 -6.723 1.00 98.88 401 TYR A CA 1
ATOM 2901 C C . TYR A 1 401 ? 8.316 6.155 -5.450 1.00 98.88 401 TYR A C 1
ATOM 2903 O O . TYR A 1 401 ? 7.319 5.441 -5.542 1.00 98.88 401 TYR A O 1
ATOM 2911 N N . LYS A 1 402 ? 8.742 6.646 -4.282 1.00 98.75 402 LYS A N 1
ATOM 2912 C CA . LYS A 1 402 ? 8.025 6.504 -3.010 1.00 98.75 402 LYS A CA 1
ATOM 2913 C C . LYS A 1 402 ? 6.665 7.206 -3.048 1.00 98.75 402 LYS A C 1
ATOM 2915 O O . LYS A 1 402 ? 5.648 6.565 -2.786 1.00 98.75 402 LYS A O 1
ATOM 2920 N N . GLU A 1 403 ? 6.643 8.485 -3.420 1.00 98.38 403 GLU A N 1
ATOM 2921 C CA . GLU A 1 403 ? 5.441 9.332 -3.378 1.00 98.38 403 GLU A CA 1
ATOM 2922 C C . GLU A 1 403 ? 4.500 9.119 -4.577 1.00 98.38 403 GLU A C 1
ATOM 2924 O O . GLU A 1 403 ? 3.273 9.167 -4.428 1.00 98.38 403 GLU A O 1
ATOM 2929 N N . GLY A 1 404 ? 5.066 8.838 -5.750 1.00 98.62 404 GLY A N 1
ATOM 2930 C CA . GLY A 1 404 ? 4.372 8.763 -7.034 1.00 98.62 404 GLY A CA 1
ATOM 2931 C C . GLY A 1 404 ? 4.533 10.026 -7.882 1.00 98.62 404 GLY A C 1
ATOM 2932 O O . GLY A 1 404 ? 4.834 11.107 -7.381 1.00 98.62 404 GLY A O 1
ATOM 2933 N N . PHE A 1 405 ? 4.336 9.890 -9.193 1.00 98.75 405 PHE A N 1
ATOM 2934 C CA . PHE A 1 405 ? 4.472 10.980 -10.164 1.00 98.75 405 PHE A CA 1
ATOM 2935 C C . PHE A 1 405 ? 3.686 10.699 -11.451 1.00 98.75 405 PHE A C 1
ATOM 2937 O O . PHE A 1 405 ? 3.374 9.549 -11.758 1.00 98.75 405 PHE A O 1
ATOM 2944 N N . GLY A 1 406 ? 3.443 11.747 -12.241 1.00 98.06 406 GLY A N 1
ATOM 2945 C CA . GLY A 1 406 ? 2.726 11.674 -13.516 1.00 98.06 406 GLY A CA 1
ATOM 2946 C C . GLY A 1 406 ? 1.225 11.938 -13.384 1.00 98.06 406 GLY A C 1
ATOM 2947 O O . GLY A 1 406 ? 0.762 12.422 -12.355 1.00 98.06 406 GLY A O 1
ATOM 2948 N N . GLU A 1 407 ? 0.478 11.614 -14.438 1.00 97.56 407 GLU A N 1
ATOM 2949 C CA . GLU A 1 407 ? -0.948 11.919 -14.585 1.00 97.56 407 GLU A CA 1
ATOM 2950 C C . GLU A 1 407 ? -1.769 10.620 -14.650 1.00 97.56 407 GLU A C 1
ATOM 2952 O O . GLU A 1 407 ? -1.531 9.763 -15.505 1.00 97.56 407 GLU A O 1
ATOM 2957 N N . LEU A 1 408 ? -2.743 10.453 -13.747 1.00 97.19 408 LEU A N 1
ATOM 2958 C CA . LEU A 1 408 ? -3.506 9.200 -13.585 1.00 97.19 408 LEU A CA 1
ATOM 2959 C C . LEU A 1 408 ? -4.302 8.789 -14.840 1.00 97.19 408 LEU A C 1
ATOM 2961 O O . LEU A 1 408 ? -4.552 7.602 -15.071 1.00 97.19 408 LEU A O 1
ATOM 2965 N N . ASP A 1 409 ? -4.723 9.756 -15.651 1.00 94.06 409 ASP A N 1
ATOM 2966 C CA . ASP A 1 409 ? -5.436 9.541 -16.913 1.00 94.06 409 ASP A CA 1
ATOM 2967 C C . ASP A 1 409 ? -4.502 9.304 -18.111 1.00 94.06 409 ASP A C 1
ATOM 2969 O O . ASP A 1 409 ? -4.974 8.944 -19.190 1.00 94.06 409 ASP A O 1
ATOM 2973 N N . HIS A 1 410 ? -3.186 9.419 -17.911 1.00 96.12 410 HIS A N 1
ATOM 2974 C CA . HIS A 1 410 ? -2.169 9.209 -18.934 1.00 96.12 410 HIS A CA 1
ATOM 2975 C C . HIS A 1 410 ? -1.012 8.359 -18.387 1.00 96.12 410 HIS A C 1
ATOM 2977 O O . HIS A 1 410 ? -1.234 7.187 -18.088 1.00 96.12 410 HIS A O 1
ATOM 2983 N N . GLU A 1 411 ? 0.207 8.892 -18.262 1.00 98.31 411 GLU A N 1
ATOM 2984 C CA . GLU A 1 411 ? 1.385 8.158 -17.784 1.00 98.31 411 GLU A CA 1
ATOM 2985 C C . GLU A 1 411 ? 1.718 8.498 -16.338 1.00 98.31 411 GLU A C 1
ATOM 2987 O O . GLU A 1 411 ? 1.883 9.669 -15.999 1.00 98.31 411 GLU A O 1
ATOM 2992 N N . PHE A 1 412 ? 1.882 7.479 -15.496 1.00 98.81 412 PHE A N 1
ATOM 2993 C CA . PHE A 1 412 ? 2.185 7.684 -14.084 1.00 98.81 412 PHE A CA 1
ATOM 2994 C C . PHE A 1 412 ? 2.809 6.458 -13.418 1.00 98.81 412 PHE A C 1
ATOM 2996 O O . PHE A 1 412 ? 2.728 5.334 -13.924 1.00 98.81 412 PHE A O 1
ATOM 3003 N N . TRP A 1 413 ? 3.389 6.706 -12.247 1.00 98.88 413 TRP A N 1
ATOM 3004 C CA . TRP A 1 413 ? 3.693 5.726 -11.213 1.00 98.88 413 TRP A CA 1
ATOM 3005 C C . TRP A 1 413 ? 2.952 6.132 -9.940 1.00 98.88 413 TRP A C 1
ATOM 3007 O O . TRP A 1 413 ? 3.095 7.265 -9.480 1.00 98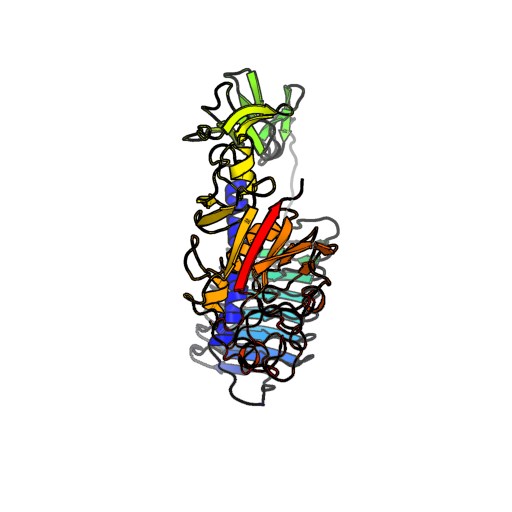.88 413 TRP A O 1
ATOM 3017 N N . LEU A 1 414 ? 2.152 5.235 -9.364 1.00 98.81 414 LEU A N 1
ATOM 3018 C CA . LEU A 1 414 ? 1.265 5.582 -8.249 1.00 98.81 414 LEU A CA 1
ATOM 3019 C C . LEU A 1 414 ? 2.020 6.018 -6.985 1.00 98.81 414 LEU A C 1
ATOM 3021 O O . LEU A 1 414 ? 1.544 6.903 -6.274 1.00 98.81 414 LEU A O 1
ATOM 3025 N N . GLY A 1 415 ? 3.179 5.410 -6.728 1.00 98.81 415 GLY A N 1
ATOM 3026 C CA . GLY A 1 415 ? 3.967 5.575 -5.507 1.00 98.81 415 GLY A CA 1
ATOM 3027 C C . GLY A 1 415 ? 4.097 4.263 -4.732 1.00 98.81 415 GLY A C 1
ATOM 3028 O O . GLY A 1 415 ? 3.106 3.554 -4.533 1.00 98.81 415 GLY A O 1
ATOM 3029 N N . ASN A 1 416 ? 5.312 3.937 -4.294 1.00 98.88 416 ASN A N 1
ATOM 3030 C CA . ASN A 1 416 ? 5.625 2.677 -3.619 1.00 98.88 416 ASN A CA 1
ATOM 3031 C C . ASN A 1 416 ? 4.923 2.561 -2.262 1.00 98.88 416 ASN A C 1
ATOM 3033 O O . ASN A 1 416 ? 4.430 1.484 -1.944 1.00 98.88 416 ASN A O 1
ATOM 3037 N N . ASP A 1 417 ? 4.790 3.661 -1.510 1.00 98.69 417 ASP A N 1
ATOM 3038 C CA . ASP A 1 417 ? 4.056 3.648 -0.237 1.00 98.69 417 ASP A CA 1
ATOM 3039 C C . ASP A 1 417 ? 2.600 3.226 -0.461 1.00 98.69 417 ASP A C 1
ATOM 3041 O O . ASP A 1 417 ? 2.101 2.295 0.164 1.00 98.69 417 ASP A O 1
ATOM 3045 N N . LYS A 1 418 ? 1.917 3.861 -1.419 1.00 98.75 418 LYS A N 1
ATOM 3046 C CA . LYS A 1 418 ? 0.518 3.543 -1.742 1.00 98.75 418 LYS A CA 1
ATOM 3047 C C . LYS A 1 418 ? 0.374 2.105 -2.240 1.00 98.75 418 LYS A C 1
ATOM 3049 O O . LYS A 1 418 ? -0.564 1.413 -1.848 1.00 98.75 418 LYS A O 1
ATOM 3054 N N . LEU A 1 419 ? 1.306 1.647 -3.079 1.00 98.81 419 LEU A N 1
ATOM 3055 C CA . LEU A 1 419 ? 1.316 0.280 -3.601 1.00 98.81 419 LEU A CA 1
ATOM 3056 C C . LEU A 1 419 ? 1.535 -0.763 -2.492 1.00 98.81 419 LEU A C 1
ATOM 3058 O O . LEU A 1 419 ? 0.919 -1.830 -2.528 1.00 98.81 419 LEU A O 1
ATOM 3062 N N . TYR A 1 420 ? 2.355 -0.450 -1.485 1.00 98.75 420 TYR A N 1
ATOM 3063 C CA . TYR A 1 420 ? 2.559 -1.300 -0.315 1.00 98.75 420 TYR A CA 1
ATOM 3064 C C . TYR A 1 420 ? 1.247 -1.506 0.446 1.00 98.75 420 TYR A C 1
ATOM 3066 O O . TYR A 1 420 ? 0.825 -2.649 0.619 1.00 98.75 420 TYR A O 1
ATOM 3074 N N . TYR A 1 421 ? 0.547 -0.432 0.823 1.00 98.56 421 TYR A N 1
ATOM 3075 C CA . TYR A 1 421 ? -0.720 -0.557 1.556 1.00 98.56 421 TYR A CA 1
ATOM 3076 C C . TYR A 1 421 ? -1.808 -1.256 0.734 1.00 98.56 421 TYR A C 1
ATOM 3078 O O . TYR A 1 421 ? -2.517 -2.116 1.257 1.00 98.56 421 TYR A O 1
ATOM 3086 N N . LEU A 1 422 ? -1.897 -0.957 -0.567 1.00 98.62 422 LEU A N 1
ATOM 3087 C CA . LEU A 1 422 ? -2.824 -1.640 -1.470 1.00 98.62 422 LEU A CA 1
ATOM 3088 C C . LEU A 1 422 ? -2.557 -3.143 -1.539 1.00 98.62 422 LEU A C 1
ATOM 3090 O O . LEU A 1 422 ? -3.486 -3.925 -1.440 1.00 98.62 422 LEU A O 1
ATOM 3094 N N . THR A 1 423 ? -1.306 -3.572 -1.691 1.00 98.44 423 THR A N 1
ATOM 3095 C CA . THR A 1 423 ? -1.000 -5.004 -1.855 1.00 98.44 423 THR A CA 1
ATOM 3096 C C . THR A 1 423 ? -0.961 -5.780 -0.538 1.00 98.44 423 THR A C 1
ATOM 3098 O O . THR A 1 423 ? -0.948 -7.009 -0.563 1.00 98.44 423 THR A O 1
ATOM 3101 N N . ASN A 1 424 ? -0.972 -5.093 0.611 1.00 97.94 424 ASN A N 1
ATOM 3102 C CA . ASN A 1 424 ? -0.924 -5.724 1.931 1.00 97.94 424 ASN A CA 1
ATOM 3103 C C . ASN A 1 424 ? -2.247 -5.704 2.707 1.00 97.94 424 ASN A C 1
ATOM 3105 O O . ASN A 1 424 ? -2.336 -6.401 3.717 1.00 97.94 424 ASN A O 1
ATOM 3109 N N . GLN A 1 425 ? -3.287 -5.010 2.228 1.00 96.25 425 GLN A N 1
ATOM 3110 C CA . GLN A 1 425 ? -4.626 -5.081 2.837 1.00 96.25 425 GLN A CA 1
ATOM 3111 C C . GLN A 1 425 ? -5.388 -6.386 2.536 1.00 96.25 425 GLN A C 1
ATOM 3113 O O . GLN A 1 425 ? -6.364 -6.689 3.212 1.00 96.25 425 GLN A O 1
ATOM 3118 N N . GLY A 1 426 ? -4.931 -7.164 1.553 1.00 95.62 426 GLY A N 1
ATOM 3119 C CA . GLY A 1 426 ? -5.566 -8.396 1.084 1.00 95.62 426 GLY A CA 1
ATOM 3120 C C . GLY A 1 426 ? -4.641 -9.163 0.139 1.00 95.62 426 GLY A C 1
ATOM 3121 O O . GLY A 1 426 ? -3.458 -8.842 0.024 1.00 95.62 426 GLY A O 1
ATOM 3122 N N . ASN A 1 427 ? -5.148 -10.190 -0.541 1.00 97.12 427 ASN A N 1
ATOM 3123 C CA . ASN A 1 427 ? -4.400 -10.865 -1.605 1.00 97.12 427 ASN A CA 1
ATOM 3124 C C . ASN A 1 427 ? -4.747 -10.233 -2.949 1.00 97.12 427 ASN A C 1
ATOM 3126 O O . ASN A 1 427 ? -5.914 -10.178 -3.307 1.00 97.12 427 ASN A O 1
ATOM 3130 N N . TYR A 1 428 ? -3.747 -9.787 -3.706 1.00 98.44 428 TYR A N 1
ATOM 3131 C CA . TYR A 1 428 ? -3.961 -9.103 -4.982 1.00 98.44 428 TYR A CA 1
ATOM 3132 C C . TYR A 1 428 ? -3.374 -9.893 -6.144 1.00 98.44 428 TYR A C 1
ATOM 3134 O O . TYR A 1 428 ? -2.227 -10.331 -6.086 1.00 98.44 428 TYR A O 1
ATOM 3142 N N . THR A 1 429 ? -4.145 -10.024 -7.221 1.00 98.19 429 THR A N 1
ATOM 3143 C CA . THR A 1 429 ? -3.640 -10.421 -8.539 1.00 98.19 429 THR A CA 1
ATOM 3144 C C . THR A 1 429 ? -2.964 -9.219 -9.186 1.00 98.19 429 THR A C 1
ATOM 3146 O O . THR A 1 429 ? -3.503 -8.114 -9.130 1.00 98.19 429 THR A O 1
ATOM 3149 N N . LEU A 1 430 ? -1.828 -9.433 -9.849 1.00 98.56 430 LEU A N 1
ATOM 3150 C CA . LEU A 1 430 ? -1.221 -8.461 -10.759 1.00 98.56 430 LEU A CA 1
ATOM 3151 C C . LEU A 1 430 ? -1.539 -8.841 -12.198 1.00 98.56 430 LEU A C 1
ATOM 3153 O O . LEU A 1 430 ? -1.300 -9.976 -12.599 1.00 98.56 430 LEU A O 1
ATOM 3157 N N . ARG A 1 431 ? -1.970 -7.864 -12.990 1.00 97.94 431 ARG A N 1
ATOM 3158 C CA . ARG A 1 431 ? -2.059 -7.955 -14.442 1.00 97.94 431 ARG A CA 1
ATOM 3159 C C . ARG A 1 431 ? -1.221 -6.861 -15.091 1.00 97.94 431 ARG A C 1
ATOM 3161 O O . ARG A 1 431 ? -1.246 -5.707 -14.667 1.00 97.94 431 ARG A O 1
ATOM 3168 N N . ILE A 1 432 ? -0.493 -7.239 -16.132 1.00 98.19 432 ILE A N 1
ATOM 3169 C CA . ILE A 1 432 ? 0.324 -6.361 -16.962 1.00 98.19 432 ILE A CA 1
ATOM 3170 C C . ILE A 1 432 ? -0.180 -6.502 -18.392 1.00 98.19 432 ILE A C 1
ATOM 3172 O O . ILE A 1 432 ? 0.013 -7.552 -19.003 1.00 98.19 432 ILE A O 1
ATOM 3176 N N . ASP A 1 433 ? -0.818 -5.461 -18.915 1.00 97.50 433 ASP A N 1
ATOM 3177 C CA . ASP A 1 433 ? -1.191 -5.386 -20.327 1.00 97.50 433 ASP A CA 1
ATOM 3178 C C . ASP A 1 433 ? -0.064 -4.717 -21.112 1.00 97.50 433 ASP A C 1
ATOM 3180 O O . ASP A 1 433 ? 0.490 -3.708 -20.678 1.00 97.50 433 ASP A O 1
ATOM 3184 N N . LEU A 1 434 ? 0.279 -5.286 -22.264 1.00 95.38 434 LEU A N 1
ATOM 3185 C CA . LEU A 1 434 ? 1.410 -4.895 -23.098 1.00 95.38 434 LEU A CA 1
ATOM 3186 C C . LEU A 1 434 ? 0.951 -4.758 -24.552 1.00 95.38 434 LEU A C 1
ATOM 3188 O O . LEU A 1 434 ? 0.211 -5.603 -25.050 1.00 95.38 434 LEU A O 1
ATOM 3192 N N . VAL A 1 435 ? 1.442 -3.747 -25.263 1.00 93.00 435 VAL A N 1
ATOM 3193 C CA . VAL A 1 435 ? 1.299 -3.643 -26.723 1.00 93.00 435 VAL A CA 1
ATOM 3194 C C . VAL A 1 435 ? 2.675 -3.423 -27.330 1.00 93.00 435 VAL A C 1
ATOM 3196 O O . VAL A 1 435 ? 3.384 -2.485 -26.950 1.00 93.00 435 VAL A O 1
ATOM 3199 N N . ASP A 1 436 ? 3.069 -4.304 -28.249 1.00 87.25 436 ASP A N 1
ATOM 3200 C CA . ASP A 1 436 ? 4.327 -4.158 -28.985 1.00 87.25 436 ASP A CA 1
ATOM 3201 C C . ASP A 1 436 ? 4.244 -3.033 -30.037 1.00 87.25 436 ASP A C 1
ATOM 3203 O O . ASP A 1 436 ? 3.181 -2.477 -30.313 1.00 87.25 436 ASP A O 1
ATOM 3207 N N . ARG A 1 437 ? 5.372 -2.682 -30.664 1.00 82.12 437 ARG A N 1
ATOM 3208 C CA . ARG A 1 437 ? 5.404 -1.646 -31.718 1.00 82.12 437 ARG A CA 1
ATOM 3209 C C . ARG A 1 437 ? 4.663 -2.009 -33.004 1.00 82.12 437 ARG A C 1
ATOM 3211 O O . ARG A 1 437 ? 4.390 -1.119 -33.807 1.00 82.12 437 ARG A O 1
ATOM 3218 N N . ALA A 1 438 ? 4.368 -3.288 -33.221 1.00 85.19 438 ALA A N 1
ATOM 3219 C CA . ALA A 1 438 ? 3.539 -3.738 -34.331 1.00 85.19 438 ALA A CA 1
ATOM 3220 C C . ALA A 1 438 ? 2.035 -3.656 -33.997 1.00 85.19 438 ALA A C 1
ATOM 3222 O O . ALA A 1 438 ? 1.205 -3.921 -34.866 1.00 85.19 438 ALA A O 1
ATOM 3223 N N . GLY A 1 439 ? 1.680 -3.253 -32.771 1.00 88.50 439 GLY A N 1
ATOM 3224 C CA . GLY A 1 439 ? 0.307 -3.124 -32.300 1.00 88.50 439 GLY A CA 1
ATOM 3225 C C . GLY A 1 439 ? -0.294 -4.428 -31.774 1.00 88.50 439 GLY A C 1
ATOM 3226 O O . GLY A 1 439 ? -1.502 -4.474 -31.539 1.00 88.50 439 GLY A O 1
ATOM 3227 N N . ASN A 1 440 ? 0.500 -5.490 -31.592 1.00 90.81 440 ASN A N 1
ATOM 3228 C CA . ASN A 1 440 ? -0.013 -6.752 -31.069 1.00 90.81 440 ASN A CA 1
ATOM 3229 C C . ASN A 1 440 ? -0.169 -6.673 -29.541 1.00 90.81 440 ASN A C 1
ATOM 3231 O O . ASN A 1 440 ? 0.789 -6.303 -28.850 1.00 90.81 440 ASN A O 1
ATOM 3235 N N . PRO A 1 441 ? -1.343 -7.044 -29.000 1.00 93.69 441 PRO A N 1
ATOM 3236 C CA . PRO A 1 441 ? -1.581 -7.052 -27.566 1.00 93.69 441 PRO A CA 1
ATOM 3237 C C . PRO A 1 441 ? -1.097 -8.355 -26.917 1.00 93.69 441 PRO A C 1
AT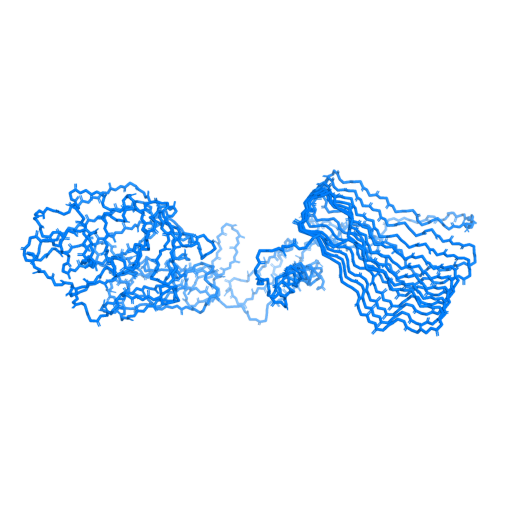OM 3239 O O . PRO A 1 441 ? -1.363 -9.456 -27.406 1.00 93.69 441 PRO A O 1
ATOM 3242 N N . TYR A 1 442 ? -0.471 -8.226 -25.753 1.00 94.75 442 TYR A N 1
ATOM 3243 C CA . TYR A 1 442 ? -0.108 -9.325 -24.865 1.00 94.75 442 TYR A CA 1
ATOM 3244 C C . TYR A 1 442 ? -0.509 -8.988 -23.432 1.00 94.75 442 TYR A C 1
ATOM 3246 O O . TYR A 1 442 ? -0.685 -7.822 -23.084 1.00 94.75 442 TYR A O 1
ATOM 3254 N N . TYR A 1 443 ? -0.612 -10.002 -22.580 1.00 96.19 443 TYR A N 1
ATOM 3255 C CA . TYR A 1 443 ? -0.706 -9.786 -21.144 1.00 96.19 443 TYR A CA 1
ATOM 3256 C C . TYR A 1 443 ? 0.078 -10.836 -20.361 1.00 96.19 443 TYR A C 1
ATOM 3258 O O . TYR A 1 443 ? 0.297 -11.958 -20.832 1.00 96.19 443 TYR A O 1
ATOM 3266 N N . ALA A 1 444 ? 0.478 -10.449 -19.155 1.00 97.00 444 ALA A N 1
ATOM 3267 C CA . ALA A 1 444 ? 1.024 -11.311 -18.118 1.00 97.00 444 ALA A CA 1
ATOM 3268 C C . ALA A 1 444 ? 0.211 -11.106 -16.836 1.00 97.00 444 ALA A C 1
ATOM 3270 O O . ALA A 1 444 ? -0.060 -9.973 -16.444 1.00 97.00 444 ALA A O 1
ATOM 3271 N N . GLU A 1 445 ? -0.182 -12.191 -16.186 1.00 97.25 445 GLU A N 1
ATOM 3272 C CA . GLU A 1 445 ? -0.988 -12.189 -14.971 1.00 97.25 445 GLU A CA 1
ATOM 3273 C C . GLU A 1 445 ? -0.342 -13.086 -13.911 1.00 97.25 445 GLU A C 1
ATOM 3275 O O . GLU A 1 445 ? 0.231 -14.130 -14.230 1.00 97.25 445 GLU A O 1
ATOM 3280 N N . TYR A 1 446 ? -0.420 -12.656 -12.655 1.00 98.12 446 TYR A N 1
ATOM 3281 C CA . TYR A 1 446 ? 0.127 -13.350 -11.497 1.00 98.12 446 TYR A CA 1
ATOM 3282 C C . TYR A 1 446 ? -0.931 -13.401 -10.400 1.00 98.12 446 TYR A C 1
ATOM 3284 O O . TYR A 1 446 ? -1.394 -12.353 -9.952 1.00 98.12 446 TYR A O 1
ATOM 3292 N N . ASP A 1 447 ? -1.262 -14.603 -9.925 1.00 97.31 447 ASP A N 1
ATOM 3293 C CA . ASP A 1 447 ? -2.282 -14.845 -8.884 1.00 97.31 447 ASP A CA 1
ATOM 3294 C C . ASP A 1 447 ? -1.883 -14.365 -7.470 1.00 97.31 447 ASP A C 1
ATOM 3296 O O . ASP A 1 447 ? -2.610 -14.579 -6.507 1.00 97.31 447 ASP A O 1
ATOM 3300 N N . LEU A 1 448 ? -0.738 -13.693 -7.336 1.00 98.12 448 LEU A N 1
ATOM 3301 C CA . LEU A 1 448 ? -0.313 -12.991 -6.132 1.00 98.12 448 LEU A CA 1
ATOM 3302 C C . LEU A 1 448 ? 0.709 -11.917 -6.507 1.00 98.12 448 LEU A C 1
ATOM 3304 O O . LEU A 1 448 ? 1.662 -12.189 -7.241 1.00 98.12 448 LEU A O 1
ATOM 3308 N N . PHE A 1 449 ? 0.556 -10.726 -5.944 1.00 98.56 449 PHE A N 1
ATOM 3309 C CA . PHE A 1 449 ? 1.531 -9.650 -6.010 1.00 98.56 449 PHE A CA 1
ATOM 3310 C C . PHE A 1 449 ? 1.565 -8.899 -4.685 1.00 98.56 449 PHE A C 1
ATOM 3312 O O . PHE A 1 449 ? 0.543 -8.389 -4.228 1.00 98.56 449 PHE A O 1
ATOM 3319 N N . ARG A 1 450 ? 2.744 -8.857 -4.064 1.00 98.62 450 ARG A N 1
ATOM 3320 C CA . ARG A 1 450 ? 2.994 -8.129 -2.817 1.00 98.62 450 ARG A CA 1
ATOM 3321 C C . ARG A 1 450 ? 4.362 -7.487 -2.848 1.00 98.62 450 ARG A C 1
ATOM 3323 O O . ARG A 1 450 ? 5.328 -8.114 -3.292 1.00 98.62 450 ARG A O 1
ATOM 3330 N N . ILE A 1 451 ? 4.425 -6.272 -2.326 1.00 98.81 451 ILE A N 1
ATOM 3331 C CA . ILE A 1 451 ? 5.682 -5.598 -2.026 1.00 98.81 451 ILE A CA 1
ATOM 3332 C C . ILE A 1 451 ? 5.788 -5.371 -0.523 1.00 98.81 451 ILE A C 1
ATOM 3334 O O . ILE A 1 451 ? 4.765 -5.292 0.156 1.00 98.81 451 ILE A O 1
ATOM 3338 N N . ASN A 1 452 ? 7.006 -5.281 -0.005 1.00 98.69 452 ASN A N 1
ATOM 3339 C CA . ASN A 1 452 ? 7.238 -4.882 1.380 1.00 98.69 452 ASN A CA 1
ATOM 3340 C C . ASN A 1 452 ? 7.257 -3.353 1.520 1.00 98.69 452 ASN A C 1
ATOM 3342 O O . ASN A 1 452 ? 7.062 -2.627 0.542 1.00 98.69 452 ASN A O 1
ATOM 3346 N N . ASP A 1 453 ? 7.419 -2.874 2.748 1.00 98.50 453 ASP A N 1
ATOM 3347 C CA . ASP A 1 453 ? 7.512 -1.452 3.060 1.00 98.50 453 ASP A CA 1
ATOM 3348 C C . ASP A 1 453 ? 8.896 -0.883 2.694 1.00 98.50 453 ASP A C 1
ATOM 3350 O O . ASP A 1 453 ? 9.755 -1.555 2.117 1.00 98.50 453 ASP A O 1
ATOM 3354 N N . GLU A 1 454 ? 9.124 0.385 3.030 1.00 98.50 454 GLU A N 1
ATOM 3355 C CA . GLU A 1 454 ? 10.401 1.049 2.772 1.00 98.50 454 GLU A CA 1
ATOM 3356 C C . GLU A 1 454 ? 11.575 0.456 3.565 1.00 98.50 454 GLU A C 1
ATOM 3358 O O . GLU A 1 454 ? 12.710 0.505 3.086 1.00 98.50 454 GLU A O 1
ATOM 3363 N N . ASN A 1 455 ? 11.317 -0.108 4.751 1.00 98.25 455 ASN A N 1
ATOM 3364 C CA . ASN A 1 455 ? 12.356 -0.689 5.605 1.00 98.25 455 ASN A CA 1
ATOM 3365 C C . ASN A 1 455 ? 13.001 -1.918 4.954 1.00 98.25 455 ASN A C 1
ATOM 3367 O O . ASN A 1 455 ? 14.190 -2.158 5.149 1.00 98.25 455 ASN A O 1
ATOM 3371 N N . ASP A 1 456 ? 12.244 -2.653 4.135 1.00 98.50 456 ASP A N 1
ATOM 3372 C CA . ASP A 1 456 ? 12.759 -3.710 3.257 1.00 98.50 456 ASP A CA 1
ATOM 3373 C C . ASP A 1 456 ? 12.823 -3.258 1.787 1.00 98.50 456 ASP A C 1
ATOM 3375 O O . ASP A 1 456 ? 12.573 -4.034 0.861 1.00 98.50 456 ASP A O 1
ATOM 3379 N N . ASN A 1 457 ? 13.128 -1.974 1.557 1.00 98.62 457 ASN A N 1
ATOM 3380 C CA . ASN A 1 457 ? 13.396 -1.392 0.238 1.00 98.62 457 ASN A CA 1
ATOM 3381 C C . ASN A 1 457 ? 12.317 -1.713 -0.817 1.00 98.62 457 ASN A C 1
ATOM 3383 O O . ASN A 1 457 ? 12.624 -1.939 -1.991 1.00 98.62 457 ASN A O 1
ATOM 3387 N N . TYR A 1 458 ? 11.049 -1.769 -0.405 1.00 98.81 458 TYR A N 1
ATOM 3388 C CA . TYR A 1 458 ? 9.905 -2.149 -1.235 1.00 98.81 458 TYR A CA 1
ATOM 3389 C C . TYR A 1 458 ? 10.078 -3.477 -1.982 1.00 98.81 458 TYR A C 1
ATOM 3391 O O . TYR A 1 458 ? 9.618 -3.613 -3.118 1.00 98.81 458 TYR A O 1
ATOM 3399 N N . ARG A 1 459 ? 10.762 -4.460 -1.383 1.00 98.81 459 ARG A N 1
ATOM 3400 C CA . ARG A 1 459 ? 11.037 -5.767 -1.997 1.00 98.81 459 ARG A CA 1
ATOM 3401 C C . ARG A 1 459 ? 9.790 -6.381 -2.623 1.00 98.81 459 ARG A C 1
ATOM 3403 O O . ARG A 1 459 ? 8.754 -6.454 -1.972 1.00 98.81 459 ARG A O 1
ATOM 3410 N N . LEU A 1 460 ? 9.916 -6.923 -3.838 1.00 98.75 460 LEU A N 1
ATOM 3411 C CA . LEU A 1 460 ? 8.889 -7.768 -4.457 1.00 98.75 460 LEU A CA 1
ATOM 3412 C C . LEU A 1 460 ? 8.804 -9.105 -3.703 1.00 98.75 460 LEU A C 1
ATOM 3414 O O . LEU A 1 460 ? 9.475 -10.082 -4.049 1.00 98.75 460 LEU A O 1
ATOM 3418 N N . SER A 1 461 ? 8.024 -9.129 -2.626 1.00 98.38 461 SER A N 1
ATOM 3419 C CA . SER A 1 461 ? 7.998 -10.199 -1.626 1.00 98.38 461 SER A CA 1
ATOM 3420 C C . SER A 1 461 ? 7.031 -11.331 -1.968 1.00 98.38 461 SER A C 1
ATOM 3422 O O . SER A 1 461 ? 7.294 -12.491 -1.629 1.00 98.38 461 SER A O 1
ATOM 3424 N N . GLY A 1 462 ? 5.967 -11.036 -2.720 1.00 98.12 462 GLY A N 1
ATOM 3425 C CA . GLY A 1 462 ? 5.009 -12.017 -3.229 1.00 98.12 462 GLY A CA 1
ATOM 3426 C C . GLY A 1 462 ? 4.874 -11.939 -4.744 1.00 98.12 462 GLY A C 1
ATOM 3427 O O . GLY A 1 462 ? 4.545 -10.883 -5.275 1.00 98.12 462 GLY A O 1
ATOM 3428 N N . LEU A 1 463 ? 5.106 -13.059 -5.434 1.00 98.38 463 LEU A N 1
ATOM 3429 C CA . LEU A 1 463 ? 4.817 -13.200 -6.859 1.00 98.38 463 LEU A CA 1
ATOM 3430 C C . LEU A 1 463 ? 4.292 -14.607 -7.153 1.00 98.38 463 LEU A C 1
ATOM 3432 O O . LEU A 1 463 ? 5.019 -15.597 -7.028 1.00 98.38 463 LEU A O 1
ATOM 3436 N N . GLY A 1 464 ? 3.027 -14.663 -7.542 1.00 97.50 464 GLY A N 1
ATOM 3437 C CA . GLY A 1 464 ? 2.248 -15.875 -7.744 1.00 97.50 464 GLY A CA 1
ATOM 3438 C C . GLY A 1 464 ? 2.603 -16.685 -8.991 1.00 97.50 464 GLY A C 1
ATOM 3439 O O . GLY A 1 464 ? 3.668 -16.511 -9.593 1.00 97.50 464 GLY A O 1
ATOM 3440 N N . THR A 1 465 ? 1.712 -17.585 -9.392 1.00 97.25 465 THR A N 1
ATOM 3441 C CA . THR A 1 465 ? 1.812 -18.369 -10.628 1.00 97.25 465 THR A CA 1
ATOM 3442 C C . THR A 1 465 ? 1.599 -17.466 -11.836 1.00 97.25 465 THR A C 1
ATOM 3444 O O . THR A 1 465 ? 0.648 -16.693 -11.875 1.00 97.25 465 THR A O 1
ATOM 3447 N N . PHE A 1 466 ? 2.484 -17.571 -12.827 1.00 97.19 466 PHE A N 1
ATOM 3448 C CA . PHE A 1 466 ? 2.359 -16.833 -14.082 1.00 97.19 466 PHE A CA 1
ATOM 3449 C C . PHE A 1 466 ? 1.307 -17.462 -15.003 1.00 97.19 466 PHE A C 1
ATOM 3451 O O . PHE A 1 466 ? 1.289 -18.680 -15.194 1.00 97.19 466 PHE A O 1
ATOM 3458 N N . ASN A 1 467 ? 0.504 -16.613 -15.636 1.00 95.25 467 ASN A N 1
ATOM 3459 C CA . ASN A 1 467 ? -0.391 -16.944 -16.738 1.00 95.25 467 ASN A CA 1
ATOM 3460 C C . ASN A 1 467 ? -0.403 -15.795 -17.762 1.00 95.25 467 ASN A C 1
ATOM 3462 O O . ASN A 1 467 ? -0.127 -14.651 -17.414 1.00 95.25 467 ASN A O 1
ATOM 3466 N N . GLY A 1 468 ? -0.755 -16.064 -19.017 1.00 93.44 468 GLY A N 1
ATOM 3467 C CA . GLY A 1 468 ? -0.992 -15.012 -20.005 1.00 93.44 468 GLY A CA 1
ATOM 3468 C C . GLY A 1 468 ? -0.570 -15.355 -21.424 1.00 93.44 468 GLY A C 1
ATOM 3469 O O . GLY A 1 468 ? -0.221 -16.491 -21.736 1.00 93.44 468 GLY A O 1
ATOM 3470 N N . THR A 1 469 ? -0.644 -14.353 -22.300 1.00 93.38 469 THR A N 1
ATOM 3471 C CA . THR A 1 469 ? -0.280 -14.471 -23.722 1.00 93.38 469 THR A CA 1
ATOM 3472 C C . THR A 1 469 ? 1.148 -14.024 -24.019 1.00 93.38 469 THR A C 1
ATOM 3474 O O . THR A 1 469 ? 1.647 -14.294 -25.112 1.00 93.38 469 THR A O 1
ATOM 3477 N N . ALA A 1 470 ? 1.830 -13.369 -23.072 1.00 88.06 470 ALA A N 1
ATOM 3478 C CA . ALA A 1 470 ? 3.277 -13.199 -23.155 1.00 88.06 470 ALA A CA 1
ATOM 3479 C C . ALA A 1 470 ? 3.952 -14.584 -23.219 1.00 88.06 470 ALA A C 1
ATOM 3481 O O . ALA A 1 470 ? 3.590 -15.489 -22.470 1.00 88.06 470 ALA A O 1
ATOM 3482 N N . VAL A 1 471 ? 4.940 -14.769 -24.105 1.00 84.75 471 VAL A N 1
ATOM 3483 C CA . VAL A 1 471 ? 5.532 -16.103 -24.360 1.00 84.75 471 VAL A CA 1
ATOM 3484 C C . VAL A 1 471 ? 6.321 -16.616 -23.148 1.00 84.75 471 VAL A C 1
ATOM 3486 O O . VAL A 1 471 ? 6.584 -17.813 -23.038 1.00 84.75 471 VAL A O 1
ATOM 3489 N N . GLY A 1 472 ? 6.677 -15.739 -22.206 1.00 88.00 472 GLY A N 1
ATOM 3490 C CA . GLY A 1 472 ? 7.312 -16.137 -20.959 1.00 88.00 472 GLY A CA 1
ATOM 3491 C C . GLY A 1 472 ? 7.135 -15.157 -19.801 1.00 88.00 472 GLY A C 1
ATOM 3492 O O . GLY A 1 472 ? 6.624 -14.043 -19.927 1.00 88.00 472 GLY A O 1
ATOM 3493 N N . ASP A 1 473 ? 7.614 -15.610 -18.646 1.00 93.62 473 ASP A N 1
ATOM 3494 C CA . ASP A 1 473 ? 7.592 -14.874 -17.387 1.00 93.62 473 ASP A CA 1
ATOM 3495 C C . ASP A 1 473 ? 8.870 -14.020 -17.258 1.00 93.62 473 ASP A C 1
ATOM 3497 O O . ASP A 1 473 ? 9.915 -14.486 -16.793 1.00 93.62 473 ASP A O 1
ATOM 3501 N N . SER A 1 474 ? 8.814 -12.763 -17.713 1.00 93.50 474 SER A N 1
ATOM 3502 C CA . SER A 1 474 ? 9.936 -11.815 -17.591 1.00 93.50 474 SER A CA 1
ATOM 3503 C C . SER A 1 474 ? 9.943 -11.012 -16.286 1.00 93.50 474 SER A C 1
ATOM 3505 O O . SER A 1 474 ? 10.869 -10.224 -16.083 1.00 93.50 474 SER A O 1
ATOM 3507 N N . LEU A 1 475 ? 8.978 -11.236 -15.384 1.00 96.12 475 LEU A N 1
ATOM 3508 C CA . LEU A 1 475 ? 8.983 -10.660 -14.036 1.00 96.12 475 LEU A CA 1
ATOM 3509 C C . LEU A 1 475 ? 9.604 -11.609 -13.001 1.00 96.12 475 LEU A C 1
ATOM 3511 O O . LEU A 1 475 ? 10.152 -11.144 -12.008 1.00 96.12 475 LEU A O 1
ATOM 3515 N N . ARG A 1 476 ? 9.611 -12.931 -13.231 1.00 95.81 476 ARG A N 1
ATOM 3516 C CA . ARG A 1 476 ? 10.136 -13.910 -12.258 1.00 95.81 476 ARG A CA 1
ATOM 3517 C C . ARG A 1 476 ? 11.552 -13.628 -11.774 1.00 95.81 476 ARG A C 1
ATOM 3519 O O . ARG A 1 476 ? 11.837 -13.838 -10.601 1.00 95.81 476 ARG A O 1
ATOM 3526 N N . SER A 1 477 ? 12.444 -13.158 -12.648 1.00 94.31 477 SER A N 1
ATOM 3527 C CA . SER A 1 477 ? 13.834 -12.834 -12.280 1.00 94.31 477 SER A CA 1
ATOM 3528 C C . SER A 1 477 ? 13.948 -11.686 -11.271 1.00 94.31 477 SER A C 1
ATOM 3530 O O . SER A 1 477 ? 14.994 -11.524 -10.647 1.00 94.31 477 SER A O 1
ATOM 3532 N N . HIS A 1 478 ? 12.881 -10.901 -11.130 1.00 97.00 478 HIS A N 1
ATOM 3533 C CA . HIS A 1 478 ? 12.753 -9.771 -10.216 1.00 97.00 478 HIS A CA 1
ATOM 3534 C C . HIS A 1 478 ? 12.152 -10.179 -8.863 1.00 97.00 478 HIS A C 1
ATOM 3536 O O . HIS A 1 478 ? 12.168 -9.403 -7.912 1.00 97.00 478 HIS A O 1
ATOM 3542 N N . TYR A 1 479 ? 11.630 -11.402 -8.745 1.00 98.06 479 TYR A N 1
ATOM 3543 C CA . TYR A 1 479 ? 11.047 -11.886 -7.500 1.00 98.06 479 TYR A CA 1
ATOM 3544 C C . TYR A 1 479 ? 12.089 -11.917 -6.371 1.00 98.06 479 TYR A C 1
ATOM 3546 O O . TYR A 1 479 ? 13.220 -12.370 -6.569 1.00 98.06 479 TYR A O 1
ATOM 3554 N N . LYS A 1 480 ? 11.693 -11.447 -5.180 1.00 97.81 480 LYS A N 1
ATOM 3555 C CA . LYS A 1 480 ? 12.529 -11.244 -3.982 1.00 97.81 480 LYS A CA 1
ATOM 3556 C C . LYS A 1 480 ? 13.623 -10.185 -4.119 1.00 97.81 480 LYS A C 1
ATOM 3558 O O . LYS A 1 480 ? 14.463 -10.080 -3.224 1.00 97.81 480 LYS A O 1
ATOM 3563 N N . ARG A 1 481 ? 13.632 -9.404 -5.201 1.00 98.38 481 ARG A N 1
ATOM 3564 C CA . ARG A 1 481 ? 14.550 -8.272 -5.353 1.00 98.38 481 ARG A CA 1
ATOM 3565 C C . ARG A 1 481 ? 13.988 -7.023 -4.703 1.00 98.38 481 ARG A C 1
ATOM 3567 O O . ARG A 1 481 ? 12.772 -6.844 -4.629 1.00 98.38 481 ARG A O 1
ATOM 3574 N N . GLU A 1 482 ? 14.901 -6.213 -4.200 1.00 98.50 482 GLU A N 1
ATOM 3575 C CA . GLU A 1 482 ? 14.627 -4.900 -3.634 1.00 98.50 482 GLU A CA 1
ATOM 3576 C C . GLU A 1 482 ? 14.455 -3.896 -4.769 1.00 98.50 482 GLU A C 1
ATOM 3578 O O . GLU A 1 482 ? 14.931 -4.113 -5.885 1.00 98.50 482 GLU A O 1
ATOM 3583 N N . PHE A 1 483 ? 13.705 -2.831 -4.512 1.00 98.75 483 PHE A N 1
ATOM 3584 C CA . PHE A 1 483 ? 13.522 -1.767 -5.486 1.00 98.75 483 PHE A CA 1
ATOM 3585 C C . PHE A 1 483 ? 14.791 -0.914 -5.545 1.00 98.75 483 PHE A C 1
ATOM 3587 O O . PHE A 1 483 ? 15.395 -0.645 -4.508 1.00 98.75 483 PHE A O 1
ATOM 3594 N N . SER A 1 484 ? 15.197 -0.463 -6.729 1.00 98.50 484 SER A N 1
ATOM 3595 C CA . SER A 1 484 ? 16.376 0.400 -6.889 1.00 98.50 484 SER A CA 1
ATOM 3596 C C . SER A 1 484 ? 16.086 1.565 -7.824 1.00 98.50 484 SER A C 1
ATOM 3598 O O . SER A 1 484 ? 15.383 1.416 -8.828 1.00 98.50 484 SER A O 1
ATOM 3600 N N . THR A 1 485 ? 16.652 2.722 -7.489 1.00 98.56 485 THR A N 1
ATOM 3601 C CA . THR A 1 485 ? 16.623 3.970 -8.267 1.00 98.56 485 THR A CA 1
ATOM 3602 C C . THR A 1 485 ? 18.054 4.438 -8.516 1.00 98.56 485 THR A C 1
ATOM 3604 O O . THR A 1 485 ? 19.002 3.912 -7.932 1.00 98.56 485 THR A O 1
ATOM 3607 N N . TYR A 1 486 ? 18.249 5.429 -9.390 1.00 96.94 486 TYR A N 1
ATOM 3608 C CA . TYR A 1 486 ? 19.605 5.894 -9.707 1.00 96.94 486 TYR A CA 1
ATOM 3609 C C . TYR A 1 486 ? 20.361 6.421 -8.474 1.00 96.94 486 TYR A C 1
ATOM 3611 O O . TYR A 1 486 ? 21.579 6.365 -8.422 1.00 96.94 486 TYR A O 1
ATOM 3619 N N . ASP A 1 487 ? 19.642 6.915 -7.464 1.00 98.31 487 ASP A N 1
ATOM 3620 C CA . ASP A 1 487 ? 20.186 7.455 -6.216 1.00 98.31 487 ASP A CA 1
ATOM 3621 C C . ASP A 1 487 ? 20.151 6.464 -5.039 1.00 98.31 487 ASP A C 1
ATOM 3623 O O . ASP A 1 487 ? 20.626 6.800 -3.954 1.00 98.31 487 ASP A O 1
ATOM 3627 N N . ARG A 1 488 ? 19.603 5.255 -5.229 1.00 97.94 488 ARG A N 1
ATOM 3628 C CA . ARG A 1 488 ? 19.560 4.200 -4.206 1.00 97.94 488 ARG A CA 1
ATOM 3629 C C . ARG A 1 488 ? 19.710 2.821 -4.845 1.00 97.94 488 ARG A C 1
ATOM 3631 O O . ARG A 1 488 ? 18.747 2.248 -5.360 1.00 97.94 488 ARG A O 1
ATOM 3638 N N . ASP A 1 489 ? 20.936 2.314 -4.791 1.00 97.94 489 ASP A N 1
ATOM 3639 C CA . ASP A 1 489 ? 21.319 0.996 -5.292 1.00 97.94 489 ASP A CA 1
ATOM 3640 C C . ASP A 1 489 ? 21.001 -0.086 -4.250 1.00 97.94 489 ASP A C 1
ATOM 3642 O O . ASP A 1 489 ? 21.602 -0.117 -3.176 1.00 97.94 489 ASP A O 1
ATOM 3646 N N . ASN A 1 490 ? 20.033 -0.947 -4.568 1.00 97.50 490 ASN A N 1
ATOM 3647 C CA . ASN A 1 490 ? 19.664 -2.115 -3.760 1.00 97.50 490 ASN A CA 1
ATOM 3648 C C . ASN A 1 490 ? 19.646 -3.392 -4.622 1.00 97.50 490 ASN A C 1
ATOM 3650 O O . ASN A 1 490 ? 18.967 -4.370 -4.291 1.00 97.50 490 ASN A O 1
ATOM 3654 N N . ASP A 1 491 ? 20.303 -3.365 -5.782 1.00 95.00 491 ASP A N 1
ATOM 3655 C CA . ASP A 1 491 ? 20.317 -4.508 -6.683 1.00 95.00 491 ASP A CA 1
ATOM 3656 C C . ASP A 1 491 ? 21.477 -5.466 -6.360 1.00 95.00 491 ASP A C 1
ATOM 3658 O O . ASP A 1 491 ? 22.188 -5.324 -5.366 1.00 95.00 491 ASP A O 1
ATOM 3662 N N . VAL A 1 492 ? 21.594 -6.558 -7.122 1.00 92.94 492 VAL A N 1
ATOM 3663 C CA . VAL A 1 492 ? 22.592 -7.615 -6.851 1.00 92.94 492 VAL A CA 1
ATOM 3664 C C . VAL A 1 492 ? 23.859 -7.407 -7.690 1.00 92.94 492 VAL A C 1
ATOM 3666 O O . VAL A 1 492 ? 24.812 -8.185 -7.601 1.00 92.94 492 VAL A O 1
ATOM 3669 N N . ASN A 1 493 ? 23.868 -6.411 -8.571 1.00 91.06 493 ASN A N 1
ATOM 3670 C CA . ASN A 1 493 ? 24.982 -6.127 -9.453 1.00 91.06 493 ASN A CA 1
ATOM 3671 C C . ASN A 1 493 ? 26.047 -5.284 -8.734 1.00 91.06 493 ASN A C 1
ATOM 3673 O O . ASN A 1 493 ? 25.815 -4.680 -7.699 1.00 91.06 493 ASN A O 1
ATOM 3677 N N . ALA A 1 494 ? 27.269 -5.297 -9.266 1.00 90.12 494 ALA A N 1
ATOM 3678 C CA . ALA A 1 494 ? 28.356 -4.458 -8.767 1.00 90.12 494 ALA A CA 1
ATOM 3679 C C . ALA A 1 494 ? 28.217 -2.992 -9.215 1.00 90.12 494 ALA A C 1
ATOM 3681 O O . ALA A 1 494 ? 28.820 -2.112 -8.608 1.00 90.12 494 ALA A O 1
ATOM 3682 N N . ASN A 1 495 ? 27.472 -2.754 -10.298 1.00 90.94 495 ASN A N 1
ATOM 3683 C CA . ASN A 1 495 ? 27.119 -1.427 -10.794 1.00 90.94 495 ASN A CA 1
ATOM 3684 C C . ASN A 1 495 ? 25.622 -1.202 -10.581 1.00 90.94 495 ASN A C 1
ATOM 3686 O O . ASN A 1 495 ? 24.858 -2.139 -10.799 1.00 90.94 495 ASN A O 1
ATOM 3690 N N . ASN A 1 496 ? 25.208 0.043 -10.347 1.00 93.75 496 ASN A N 1
ATOM 3691 C CA . ASN A 1 496 ? 23.797 0.387 -10.205 1.00 93.75 496 ASN A CA 1
ATOM 3692 C C . ASN A 1 496 ? 23.017 0.107 -11.509 1.00 93.75 496 ASN A C 1
ATOM 3694 O O . ASN A 1 496 ? 23.176 0.778 -12.543 1.00 93.75 496 ASN A O 1
ATOM 3698 N N . CYS A 1 497 ? 22.146 -0.900 -11.481 1.00 95.00 497 CYS A N 1
ATOM 3699 C CA . CYS A 1 497 ? 21.293 -1.259 -12.604 1.00 95.00 497 CYS A CA 1
ATOM 3700 C C . CYS A 1 497 ? 20.312 -0.139 -12.949 1.00 95.00 497 CYS A C 1
ATOM 3702 O O . CYS A 1 497 ? 20.022 0.052 -14.127 1.00 95.00 497 CYS A O 1
ATOM 3704 N N . ALA A 1 498 ? 19.819 0.625 -11.976 1.00 95.50 498 ALA A N 1
ATOM 3705 C CA . ALA A 1 498 ? 18.884 1.711 -12.244 1.00 95.50 498 ALA A CA 1
ATOM 3706 C C . ALA A 1 498 ? 19.518 2.833 -13.082 1.00 95.50 498 ALA A C 1
ATOM 3708 O O . ALA A 1 498 ? 18.873 3.335 -14.006 1.00 95.50 498 ALA A O 1
ATOM 3709 N N . GLU A 1 499 ? 20.794 3.159 -12.842 1.00 93.62 499 GLU A N 1
ATOM 3710 C CA . GLU A 1 499 ? 21.557 4.091 -13.687 1.00 93.62 499 GLU A CA 1
ATOM 3711 C C . GLU A 1 499 ? 21.739 3.530 -15.103 1.00 93.62 499 GLU A C 1
ATOM 3713 O O . GLU A 1 499 ? 21.378 4.163 -16.094 1.00 93.62 499 GLU A O 1
ATOM 3718 N N . THR A 1 500 ? 22.235 2.295 -15.215 1.00 90.19 500 THR A N 1
ATOM 3719 C CA . THR A 1 500 ? 22.558 1.702 -16.525 1.00 90.19 500 THR A CA 1
ATOM 3720 C C . THR A 1 500 ? 21.329 1.316 -17.353 1.00 90.19 500 THR A C 1
ATOM 3722 O O . THR A 1 500 ? 21.432 1.166 -18.572 1.00 90.19 500 THR A O 1
ATOM 3725 N N . ARG A 1 501 ? 20.166 1.105 -16.724 1.00 89.56 501 ARG A N 1
ATOM 3726 C CA . ARG A 1 501 ? 18.887 0.766 -17.377 1.00 89.56 501 ARG A CA 1
ATOM 3727 C C . ARG A 1 501 ? 17.948 1.957 -17.516 1.00 89.56 501 ARG A C 1
ATOM 3729 O O . ARG A 1 501 ? 16.911 1.815 -18.166 1.00 89.56 501 ARG A O 1
ATOM 3736 N N . HIS A 1 502 ? 18.339 3.112 -16.979 1.00 91.19 502 HIS A N 1
ATOM 3737 C CA . HIS A 1 502 ? 17.653 4.390 -17.123 1.00 91.19 502 HIS A CA 1
ATOM 3738 C C . HIS A 1 502 ? 16.174 4.341 -16.686 1.00 91.19 502 HIS A C 1
ATOM 3740 O O . HIS A 1 502 ? 15.274 4.815 -17.385 1.00 91.19 502 HIS A O 1
ATOM 3746 N N . GLY A 1 503 ? 15.928 3.733 -15.522 1.00 92.69 503 GLY A N 1
ATOM 3747 C CA . GLY A 1 503 ? 14.608 3.589 -14.897 1.00 92.69 503 GLY A CA 1
ATOM 3748 C C . GLY A 1 503 ? 14.725 2.992 -13.493 1.00 92.69 503 GLY A C 1
ATOM 3749 O O . GLY A 1 503 ? 15.817 2.591 -13.099 1.00 92.69 503 GLY A O 1
ATOM 3750 N N . ALA A 1 504 ? 13.622 2.870 -12.753 1.00 97.19 504 ALA A N 1
ATOM 3751 C CA . ALA A 1 504 ? 13.612 2.227 -11.435 1.00 97.19 504 ALA A CA 1
ATOM 3752 C C . ALA A 1 504 ? 12.763 0.958 -11.416 1.00 97.19 504 ALA A C 1
ATOM 3754 O O . ALA A 1 504 ? 11.669 0.923 -11.992 1.00 97.19 504 ALA A O 1
ATOM 3755 N N . TRP A 1 505 ? 13.266 -0.083 -10.758 1.00 97.75 505 TRP A N 1
ATOM 3756 C CA . TRP A 1 505 ? 12.647 -1.403 -10.778 1.00 97.75 505 TRP A CA 1
ATOM 3757 C C . TRP A 1 505 ? 13.165 -2.300 -9.653 1.00 97.75 505 TRP A C 1
ATOM 3759 O O . TRP A 1 505 ? 14.141 -1.971 -8.983 1.00 97.75 505 TRP A O 1
ATOM 3769 N N . TRP A 1 506 ? 12.553 -3.475 -9.493 1.00 98.25 506 TRP A N 1
ATOM 3770 C CA . TRP A 1 506 ? 13.081 -4.563 -8.660 1.00 98.25 506 TRP A CA 1
ATOM 3771 C C . TRP A 1 506 ? 14.250 -5.265 -9.364 1.00 98.25 506 TRP A C 1
ATOM 3773 O O . TRP A 1 506 ? 14.112 -6.390 -9.856 1.00 98.25 506 TRP A O 1
ATOM 3783 N N . TYR A 1 507 ? 15.374 -4.574 -9.542 1.00 97.00 507 TYR A N 1
ATOM 3784 C CA . TYR A 1 507 ? 16.495 -5.078 -10.333 1.00 97.00 507 TYR A CA 1
ATOM 3785 C C . TYR A 1 507 ? 17.216 -6.252 -9.648 1.00 97.00 507 TYR A C 1
ATOM 3787 O O . TYR A 1 507 ? 17.378 -6.320 -8.435 1.00 97.00 507 TYR A O 1
ATOM 3795 N N . GLY A 1 508 ? 17.619 -7.229 -10.461 1.00 91.25 508 GLY A N 1
ATOM 3796 C CA . GLY A 1 508 ? 18.465 -8.353 -10.067 1.00 91.25 508 GLY A CA 1
ATOM 3797 C C . GLY A 1 508 ? 19.858 -8.197 -10.667 1.00 91.25 508 GLY A C 1
ATOM 3798 O O . GLY A 1 508 ? 20.673 -7.449 -10.150 1.00 91.25 508 GLY A O 1
ATOM 3799 N N . TYR A 1 509 ? 20.132 -8.899 -11.772 1.00 88.56 509 TYR A N 1
ATOM 3800 C CA . TYR A 1 509 ? 21.414 -8.810 -12.488 1.00 88.56 509 TYR A CA 1
ATOM 3801 C C . TYR A 1 509 ? 21.235 -8.736 -14.020 1.00 88.56 509 TYR A C 1
ATOM 3803 O O . TYR A 1 509 ? 21.390 -9.721 -14.734 1.00 88.56 509 TYR A O 1
ATOM 3811 N N . CYS A 1 510 ? 20.847 -7.609 -14.619 1.00 88.62 510 CYS A N 1
ATOM 3812 C CA . CYS A 1 510 ? 20.063 -6.521 -14.029 1.00 88.62 510 CYS A CA 1
ATOM 3813 C C . CYS A 1 510 ? 18.562 -6.793 -14.176 1.00 88.62 510 CYS A C 1
ATOM 3815 O O . CYS A 1 510 ? 17.806 -6.676 -13.218 1.00 88.62 510 CYS A O 1
ATOM 3817 N N . CYS A 1 511 ? 18.102 -7.187 -15.365 1.00 89.75 511 CYS A N 1
ATOM 3818 C CA . CYS A 1 511 ? 16.677 -7.379 -15.594 1.00 89.75 511 CYS A CA 1
ATOM 3819 C C . CYS A 1 511 ? 16.355 -8.335 -16.740 1.00 89.75 511 CYS A C 1
ATOM 3821 O O . CYS A 1 511 ? 17.182 -8.564 -17.624 1.00 89.75 511 CYS A O 1
ATOM 3823 N N . HIS A 1 512 ? 15.126 -8.859 -16.728 1.00 91.12 512 HIS A N 1
ATOM 3824 C CA . HIS A 1 512 ? 14.458 -9.459 -17.889 1.00 91.12 512 HIS A CA 1
ATOM 3825 C C . HIS A 1 512 ? 13.241 -8.631 -18.350 1.00 91.12 512 HIS A C 1
ATOM 3827 O O . HIS A 1 512 ? 12.723 -8.856 -19.444 1.00 91.12 512 HIS A O 1
ATOM 3833 N N . SER A 1 513 ? 12.795 -7.668 -17.546 1.00 93.00 513 SER A N 1
ATOM 3834 C CA . SER A 1 513 ? 11.807 -6.654 -17.909 1.00 93.00 513 SER A CA 1
ATOM 3835 C C . SER A 1 513 ? 12.252 -5.289 -17.386 1.00 93.00 513 SER A C 1
ATOM 3837 O O . SER A 1 513 ? 12.897 -5.203 -16.342 1.00 93.00 513 SER A O 1
ATOM 3839 N N . ASN A 1 514 ? 11.919 -4.227 -18.116 1.00 93.69 514 ASN A N 1
ATOM 3840 C CA . ASN A 1 514 ? 12.177 -2.853 -17.691 1.00 93.69 514 ASN A CA 1
ATOM 3841 C C . ASN A 1 514 ? 11.014 -1.941 -18.094 1.00 93.69 514 ASN A C 1
ATOM 3843 O O . ASN A 1 514 ? 11.130 -1.114 -18.994 1.00 93.69 514 ASN A O 1
ATOM 3847 N N . LEU A 1 515 ? 9.852 -2.117 -17.462 1.00 95.69 515 LEU A N 1
ATOM 3848 C CA . LEU A 1 515 ? 8.636 -1.375 -17.825 1.00 95.69 515 LEU A CA 1
ATOM 3849 C C . LEU A 1 515 ? 8.710 0.121 -17.463 1.00 95.69 515 LEU A C 1
ATOM 3851 O O . LEU A 1 515 ? 7.968 0.936 -18.012 1.00 95.69 515 LEU A O 1
ATOM 3855 N N . ASN A 1 516 ? 9.648 0.492 -16.592 1.00 96.44 516 ASN A N 1
ATOM 3856 C CA . ASN A 1 516 ? 9.930 1.868 -16.187 1.00 96.44 516 ASN A CA 1
ATOM 3857 C C . ASN A 1 516 ? 11.153 2.469 -16.908 1.00 96.44 516 ASN A C 1
ATOM 3859 O O . ASN A 1 516 ? 11.608 3.548 -16.544 1.00 96.44 516 ASN A O 1
ATOM 3863 N N . GLY A 1 517 ? 11.665 1.801 -17.947 1.00 92.06 517 GLY A N 1
ATOM 3864 C CA . GLY A 1 517 ? 12.801 2.274 -18.738 1.00 92.06 517 GLY A CA 1
ATOM 3865 C C . GLY A 1 517 ? 12.506 3.512 -19.587 1.00 92.06 517 GLY A C 1
ATOM 3866 O O . GLY A 1 517 ? 11.381 4.039 -19.624 1.00 92.06 517 GLY A O 1
ATOM 3867 N N . ASN A 1 518 ? 13.526 3.957 -20.319 1.00 89.50 518 ASN A N 1
ATOM 3868 C CA . ASN A 1 518 ? 13.454 5.142 -21.166 1.00 89.50 518 ASN A CA 1
ATOM 3869 C C . ASN A 1 518 ? 12.563 4.895 -22.400 1.00 89.50 518 ASN A C 1
ATOM 3871 O O . ASN A 1 518 ? 12.875 4.089 -23.278 1.00 89.50 518 ASN A O 1
ATOM 3875 N N . TYR A 1 519 ? 11.452 5.626 -22.494 1.00 88.31 519 TYR A N 1
ATOM 3876 C CA . TYR A 1 519 ? 10.502 5.485 -23.601 1.00 88.31 519 TYR A CA 1
ATOM 3877 C C . TYR A 1 519 ? 11.102 5.908 -24.955 1.00 88.31 519 TYR A C 1
ATOM 3879 O O . TYR A 1 519 ? 10.818 5.294 -25.985 1.00 88.31 519 TYR A O 1
ATOM 3887 N N . HIS A 1 520 ? 11.974 6.923 -24.944 1.00 83.44 520 HIS A N 1
ATOM 3888 C CA . HIS A 1 520 ? 12.578 7.530 -26.137 1.00 83.44 520 HIS A CA 1
ATOM 3889 C C . HIS A 1 520 ? 13.970 6.989 -26.464 1.00 83.44 520 HIS A C 1
ATOM 3891 O O . HIS A 1 520 ? 14.644 7.550 -27.327 1.00 83.44 520 HIS A O 1
ATOM 3897 N N . ALA A 1 521 ? 14.425 5.931 -25.783 1.00 76.62 521 ALA A N 1
ATOM 3898 C CA . ALA A 1 521 ? 15.732 5.334 -26.047 1.00 76.62 521 ALA A CA 1
ATOM 3899 C C . ALA A 1 521 ? 15.909 5.059 -27.554 1.00 76.62 521 ALA A C 1
ATOM 3901 O O . ALA A 1 521 ? 15.065 4.411 -28.183 1.00 76.62 521 ALA A O 1
ATOM 3902 N N . ASN A 1 522 ? 16.994 5.597 -28.127 1.00 57.31 522 ASN A N 1
ATOM 3903 C CA . ASN A 1 522 ? 17.261 5.579 -29.564 1.00 57.31 522 ASN A CA 1
ATOM 3904 C C . ASN A 1 522 ? 17.328 4.139 -30.081 1.00 57.31 522 ASN A C 1
ATOM 3906 O O . ASN A 1 522 ? 18.261 3.391 -29.790 1.00 57.31 522 ASN A O 1
ATOM 3910 N N . LEU A 1 523 ? 16.358 3.772 -30.914 1.00 58.28 523 LEU A N 1
ATOM 3911 C CA . LEU A 1 523 ? 16.344 2.495 -31.612 1.00 58.28 523 LEU A CA 1
ATOM 3912 C C . LEU A 1 523 ? 17.283 2.558 -32.807 1.00 58.28 523 LEU A C 1
ATOM 3914 O O . LEU A 1 523 ? 16.864 2.770 -33.944 1.00 58.28 523 LEU A O 1
ATOM 3918 N N . VAL A 1 524 ? 18.573 2.356 -32.559 1.00 52.44 524 VAL A N 1
ATOM 3919 C CA . VAL A 1 524 ? 19.443 1.886 -33.635 1.00 52.44 524 VAL A CA 1
ATOM 3920 C C . VAL A 1 524 ? 18.965 0.470 -33.970 1.00 52.44 524 VAL A C 1
ATOM 3922 O O . VAL A 1 524 ? 18.930 -0.382 -33.073 1.00 52.44 524 VAL A O 1
ATOM 3925 N N . PRO A 1 525 ? 18.520 0.204 -35.212 1.00 50.19 525 PRO A N 1
ATOM 3926 C CA . PRO A 1 525 ? 17.897 -1.067 -35.534 1.00 50.19 525 PRO A CA 1
ATOM 3927 C C . PRO A 1 525 ? 18.960 -2.161 -35.382 1.00 50.19 525 PRO A C 1
ATOM 3929 O O . PRO A 1 525 ? 19.948 -2.152 -36.112 1.00 50.19 525 PRO A O 1
ATOM 3932 N N . ALA A 1 526 ? 18.736 -3.068 -34.420 1.00 49.09 526 ALA A N 1
ATOM 3933 C CA . ALA A 1 526 ? 19.487 -4.296 -34.104 1.00 49.09 526 ALA A CA 1
ATOM 3934 C C . ALA A 1 526 ? 20.417 -4.341 -32.866 1.00 49.09 526 ALA A C 1
ATOM 3936 O O . ALA A 1 526 ? 20.955 -5.419 -32.618 1.00 49.09 526 ALA A O 1
ATOM 3937 N N . THR A 1 527 ? 20.599 -3.289 -32.051 1.00 51.22 527 THR A N 1
ATOM 3938 C CA . THR A 1 527 ? 21.527 -3.382 -30.884 1.00 51.22 527 THR A CA 1
ATOM 3939 C C . THR A 1 527 ? 20.946 -3.066 -29.506 1.00 51.22 527 THR A C 1
ATOM 3941 O O . THR A 1 527 ? 21.586 -3.400 -28.510 1.00 51.22 527 THR A O 1
ATOM 3944 N N . VAL A 1 528 ? 19.747 -2.480 -29.397 1.00 55.38 528 VAL A N 1
ATOM 3945 C CA . VAL A 1 528 ? 19.105 -2.263 -28.086 1.00 55.38 528 VAL A CA 1
ATOM 3946 C C . VAL A 1 528 ? 18.424 -3.555 -27.642 1.00 55.38 528 VAL A C 1
ATOM 3948 O O . VAL A 1 528 ? 17.280 -3.839 -27.986 1.00 55.38 528 VAL A O 1
ATOM 3951 N N . VAL A 1 529 ? 19.162 -4.366 -26.890 1.00 68.81 529 VAL A N 1
ATOM 3952 C CA . VAL A 1 529 ? 18.644 -5.578 -26.248 1.00 68.81 529 VAL A CA 1
ATOM 3953 C C . VAL A 1 529 ? 17.824 -5.161 -25.026 1.00 68.81 529 VAL A C 1
ATOM 3955 O O . VAL A 1 529 ? 18.230 -4.259 -24.290 1.00 68.81 529 VAL A O 1
ATOM 3958 N N . CYS A 1 530 ? 16.681 -5.810 -24.776 1.00 76.75 530 CYS A N 1
ATOM 3959 C CA . CYS A 1 530 ? 15.971 -5.630 -23.508 1.00 76.75 530 CYS A CA 1
ATOM 3960 C C . CYS A 1 530 ? 16.956 -5.849 -22.354 1.00 76.75 530 CYS A C 1
ATOM 3962 O O . CYS A 1 530 ? 17.637 -6.876 -22.313 1.00 76.75 530 CYS A O 1
ATOM 3964 N N . CYS A 1 531 ? 17.048 -4.876 -21.448 1.00 76.56 531 CYS A N 1
ATOM 3965 C CA . CYS A 1 531 ? 18.031 -4.864 -20.366 1.00 76.56 531 CYS A CA 1
ATOM 3966 C C . CYS A 1 531 ? 19.506 -4.709 -20.792 1.00 76.56 531 CYS A C 1
ATOM 3968 O O . CYS A 1 531 ? 20.396 -5.173 -20.074 1.00 76.56 531 CYS A O 1
ATOM 3970 N N . GLY A 1 532 ? 19.764 -4.049 -21.927 1.00 76.31 532 GLY A N 1
ATOM 3971 C CA . GLY A 1 532 ? 21.054 -3.448 -22.292 1.00 76.31 532 GLY A CA 1
ATOM 3972 C C . GLY A 1 532 ? 21.269 -2.059 -21.668 1.00 76.31 532 GLY A C 1
ATOM 3973 O O . GLY A 1 532 ? 20.451 -1.603 -20.872 1.00 76.31 532 GLY A O 1
ATOM 3974 N N . GLU A 1 533 ? 22.375 -1.393 -22.006 1.00 71.19 533 GLU A N 1
ATOM 3975 C CA . GLU A 1 533 ? 22.634 -0.007 -21.576 1.00 71.19 533 GLU A CA 1
ATOM 3976 C C . GLU A 1 533 ? 21.581 0.951 -22.158 1.00 71.19 533 GLU A C 1
ATOM 3978 O O . GLU A 1 533 ? 21.183 0.796 -23.312 1.00 71.19 533 GLU A O 1
ATOM 3983 N N . GLU A 1 534 ? 21.088 1.886 -21.338 1.00 68.94 534 GLU A N 1
ATOM 3984 C CA . GLU A 1 534 ? 19.994 2.815 -21.675 1.00 68.94 534 GLU A CA 1
ATOM 3985 C C . GLU A 1 534 ? 18.730 2.107 -22.204 1.00 68.94 534 GLU A C 1
ATOM 3987 O O . GLU A 1 534 ? 18.087 2.534 -23.166 1.00 68.94 534 GLU A O 1
ATOM 3992 N N . SER A 1 535 ? 18.370 0.977 -21.585 1.00 72.50 535 SER A N 1
ATOM 3993 C CA . SER A 1 535 ? 17.286 0.124 -22.078 1.00 72.50 535 SER A CA 1
ATOM 3994 C C . SER A 1 535 ? 15.924 0.824 -22.177 1.00 72.50 535 SER A C 1
ATOM 3996 O O . SER A 1 535 ? 15.487 1.546 -21.279 1.00 72.50 535 SER A O 1
ATOM 3998 N N . THR A 1 536 ? 15.225 0.517 -23.270 1.00 84.00 536 THR A N 1
ATOM 3999 C CA . THR A 1 536 ? 13.844 0.936 -23.523 1.00 84.00 536 THR A CA 1
ATOM 4000 C C . THR A 1 536 ? 12.829 0.199 -22.639 1.00 84.00 536 THR A C 1
ATOM 4002 O O . THR A 1 536 ? 13.175 -0.757 -21.941 1.00 84.00 536 THR A O 1
ATOM 4005 N N . VAL A 1 537 ? 11.558 0.609 -22.709 1.00 90.06 537 VAL A N 1
ATOM 4006 C CA . VAL A 1 537 ? 10.434 -0.119 -22.106 1.00 90.06 537 VAL A CA 1
ATOM 4007 C C . VAL A 1 537 ? 10.342 -1.506 -22.739 1.00 90.06 537 VAL A C 1
ATOM 4009 O O . VAL A 1 537 ? 10.040 -1.628 -23.928 1.00 90.06 537 VAL A O 1
ATOM 4012 N N . CYS A 1 538 ? 10.644 -2.556 -21.971 1.00 88.88 538 CYS A N 1
ATOM 4013 C CA . CYS A 1 538 ? 10.837 -3.883 -22.555 1.00 88.88 538 CYS A CA 1
ATOM 4014 C C . CYS A 1 538 ? 10.353 -5.058 -21.700 1.00 88.88 538 CYS A C 1
ATOM 4016 O O . CYS A 1 538 ? 10.328 -5.007 -20.467 1.00 88.88 538 CYS A O 1
ATOM 4018 N N . TRP A 1 539 ? 10.027 -6.149 -22.397 1.00 90.69 539 TRP A N 1
ATOM 4019 C CA . TRP A 1 539 ? 9.697 -7.459 -21.836 1.00 90.69 539 TRP A CA 1
ATOM 4020 C C . TRP A 1 539 ? 10.359 -8.542 -22.689 1.00 90.69 539 TRP A C 1
ATOM 4022 O O . TRP A 1 539 ? 9.960 -8.800 -23.827 1.00 90.69 539 TRP A O 1
ATOM 4032 N N . LYS A 1 540 ? 11.418 -9.162 -22.154 1.00 88.00 540 LYS A N 1
ATOM 4033 C CA . LYS A 1 540 ? 12.349 -10.020 -22.911 1.00 88.00 540 LYS A CA 1
ATOM 4034 C C . LYS A 1 540 ? 11.686 -11.209 -23.604 1.00 88.00 540 LYS A C 1
ATOM 4036 O O . LYS A 1 540 ? 12.191 -11.689 -24.609 1.00 88.00 540 LYS A O 1
ATOM 4041 N N . SER A 1 541 ? 10.582 -11.706 -23.062 1.00 87.38 541 SER A N 1
ATOM 4042 C CA . SER A 1 541 ? 9.880 -12.878 -23.589 1.00 87.38 541 SER A CA 1
ATOM 4043 C C . SER A 1 541 ? 8.698 -12.544 -24.508 1.00 87.38 541 SER A C 1
ATOM 4045 O O . SER A 1 541 ? 7.871 -13.410 -24.769 1.00 87.38 541 SER A O 1
ATOM 4047 N N . LEU A 1 542 ? 8.589 -11.313 -25.018 1.00 85.56 542 LEU A N 1
ATOM 4048 C CA . LEU A 1 542 ? 7.682 -11.032 -26.136 1.00 85.56 542 LEU A CA 1
ATOM 4049 C C . LEU A 1 542 ? 8.241 -11.609 -27.450 1.00 85.56 542 LEU A C 1
ATOM 4051 O O . LEU A 1 542 ? 9.463 -11.693 -27.604 1.00 85.56 542 LEU A O 1
ATOM 4055 N N . PRO A 1 543 ? 7.375 -12.023 -28.391 1.00 76.25 543 PRO A N 1
ATOM 4056 C CA . PRO A 1 543 ? 7.815 -12.557 -29.672 1.00 76.25 543 PRO A CA 1
ATOM 4057 C C . PRO A 1 543 ? 8.397 -11.451 -30.568 1.00 76.25 543 PRO A C 1
ATOM 4059 O O . PRO A 1 543 ? 7.973 -10.300 -30.520 1.00 76.25 543 PRO A O 1
ATOM 4062 N N . GLY A 1 544 ? 9.345 -11.826 -31.430 1.00 66.69 544 GLY A N 1
ATOM 4063 C CA . GLY A 1 544 ? 10.006 -10.914 -32.369 1.00 66.69 544 GLY A CA 1
ATOM 4064 C C . GLY A 1 544 ? 11.297 -10.278 -31.825 1.00 66.69 544 GLY A C 1
ATOM 4065 O O . GLY A 1 544 ? 11.573 -10.353 -30.630 1.00 66.69 544 GLY A O 1
ATOM 4066 N N . PRO A 1 545 ? 12.121 -9.683 -32.708 1.00 57.44 545 PRO A N 1
ATOM 4067 C CA . PRO A 1 545 ? 13.413 -9.096 -32.337 1.00 57.44 545 PRO A CA 1
ATOM 4068 C C . PRO A 1 545 ? 13.273 -7.778 -31.565 1.00 57.44 545 PRO A C 1
ATOM 4070 O O . PRO A 1 545 ? 14.243 -7.310 -30.974 1.00 57.44 545 PRO A O 1
ATOM 4073 N N . ASP A 1 546 ? 12.084 -7.173 -31.592 1.00 55.94 546 ASP A N 1
ATOM 4074 C CA . ASP A 1 546 ? 11.931 -5.777 -31.218 1.00 55.94 546 ASP A CA 1
ATOM 4075 C C . ASP A 1 546 ? 11.762 -5.559 -29.718 1.00 55.94 546 ASP A C 1
ATOM 4077 O O . ASP A 1 546 ? 12.040 -4.449 -29.299 1.00 55.94 546 ASP A O 1
ATOM 4081 N N . HIS A 1 547 ? 11.360 -6.562 -28.914 1.00 64.56 547 HIS A N 1
ATOM 4082 C CA . HIS A 1 547 ? 11.204 -6.550 -27.434 1.00 64.56 547 HIS A CA 1
ATOM 4083 C C . HIS A 1 547 ? 10.632 -5.266 -26.786 1.00 64.56 547 HIS A C 1
ATOM 4085 O O . HIS A 1 547 ? 10.701 -5.101 -25.566 1.00 64.56 547 HIS A O 1
ATOM 4091 N N . ASN A 1 548 ? 10.081 -4.359 -27.585 1.00 69.94 548 ASN A N 1
ATOM 4092 C CA . ASN A 1 548 ? 9.859 -2.969 -27.248 1.00 69.94 548 ASN A CA 1
ATOM 4093 C C . ASN A 1 548 ? 8.368 -2.736 -27.173 1.00 69.94 548 ASN A C 1
ATOM 4095 O O . ASN A 1 548 ? 7.603 -3.075 -28.081 1.00 69.94 548 ASN A O 1
ATOM 4099 N N . ILE A 1 549 ? 7.993 -2.160 -26.050 1.00 87.12 549 ILE A N 1
ATOM 4100 C CA . ILE A 1 549 ? 6.621 -1.959 -25.666 1.00 87.12 549 ILE A CA 1
ATOM 4101 C C . ILE A 1 549 ? 6.253 -0.515 -25.981 1.00 87.12 549 ILE A C 1
ATOM 4103 O O . ILE A 1 549 ? 6.860 0.423 -25.467 1.00 87.12 549 ILE A O 1
ATOM 4107 N N . GLN A 1 550 ? 5.232 -0.343 -26.815 1.00 89.19 550 GLN A N 1
ATOM 4108 C CA . GLN A 1 550 ? 4.642 0.962 -27.091 1.00 89.19 550 GLN A CA 1
ATOM 4109 C C . GLN A 1 550 ? 3.691 1.392 -25.967 1.00 89.19 550 GLN A C 1
ATOM 4111 O O . GLN A 1 550 ? 3.617 2.576 -25.645 1.00 89.19 550 GLN A O 1
ATOM 4116 N N . TYR A 1 551 ? 2.979 0.437 -25.369 1.00 94.69 551 TYR A N 1
ATOM 4117 C CA . TYR A 1 551 ? 2.049 0.680 -24.271 1.00 94.69 551 TYR A CA 1
ATOM 4118 C C . TYR A 1 551 ? 2.181 -0.404 -23.207 1.00 94.69 551 TYR A C 1
ATOM 4120 O O . TYR A 1 551 ? 2.196 -1.590 -23.534 1.00 94.69 551 TYR A O 1
ATOM 4128 N N . THR A 1 552 ? 2.232 -0.000 -21.942 1.00 96.69 552 THR A N 1
ATOM 4129 C CA . THR A 1 552 ? 2.125 -0.918 -20.802 1.00 96.69 552 THR A CA 1
ATOM 4130 C C . THR A 1 552 ? 1.207 -0.328 -19.747 1.00 96.69 552 THR A C 1
ATOM 4132 O O . THR A 1 552 ? 1.260 0.869 -19.476 1.00 96.69 552 THR A O 1
ATOM 4135 N N . GLU A 1 553 ? 0.400 -1.177 -19.123 1.00 98.31 553 GLU A N 1
ATOM 4136 C CA . GLU A 1 553 ? -0.413 -0.844 -17.957 1.00 98.31 553 GLU A CA 1
ATOM 4137 C C . GLU A 1 553 ? -0.262 -1.954 -16.920 1.00 98.31 553 GLU A C 1
ATOM 4139 O O . GLU A 1 553 ? -0.551 -3.116 -17.204 1.00 98.31 553 GLU A O 1
ATOM 4144 N N . MET A 1 554 ? 0.185 -1.597 -15.716 1.00 98.75 554 MET A N 1
ATOM 4145 C CA . MET A 1 554 ? 0.212 -2.515 -14.581 1.00 98.75 554 MET A CA 1
ATOM 4146 C C . MET A 1 554 ? -0.922 -2.184 -13.626 1.00 98.75 554 MET A C 1
ATOM 4148 O O . MET A 1 554 ? -1.081 -1.039 -13.186 1.00 98.75 554 MET A O 1
ATOM 4152 N N . LYS A 1 555 ? -1.700 -3.206 -13.284 1.00 98.75 555 LYS A N 1
ATOM 4153 C CA . LYS A 1 555 ? -2.892 -3.064 -12.461 1.00 98.75 555 LYS A CA 1
ATOM 4154 C C . LYS A 1 555 ? -3.087 -4.246 -11.533 1.00 98.75 555 LYS A C 1
ATOM 4156 O O . LYS A 1 555 ? -2.725 -5.374 -11.860 1.00 98.75 555 LYS A O 1
ATOM 4161 N N . ILE A 1 556 ? -3.660 -3.969 -10.371 1.00 98.75 556 ILE A N 1
ATOM 4162 C CA . ILE A 1 556 ? -3.941 -4.963 -9.340 1.00 98.75 556 ILE A CA 1
ATOM 4163 C C . ILE A 1 556 ? -5.434 -5.049 -9.054 1.00 98.75 556 ILE A C 1
ATOM 4165 O O . ILE A 1 556 ? -6.163 -4.069 -9.218 1.00 98.75 556 ILE A O 1
ATOM 4169 N N . ARG A 1 557 ? -5.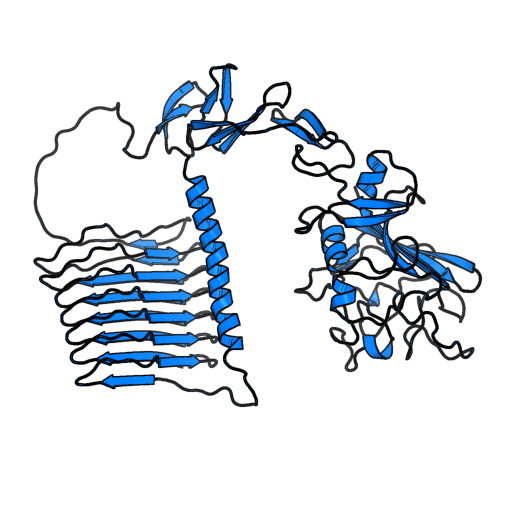888 -6.225 -8.628 1.00 97.88 557 ARG A N 1
ATOM 4170 C CA . ARG A 1 557 ? -7.260 -6.456 -8.168 1.00 97.88 557 ARG A CA 1
ATOM 4171 C C . ARG A 1 557 ? -7.257 -7.491 -7.054 1.00 97.88 557 ARG A C 1
ATOM 4173 O O . ARG A 1 557 ? -6.562 -8.499 -7.169 1.00 97.88 557 ARG A O 1
ATOM 4180 N N . GLU A 1 558 ? -8.012 -7.233 -5.993 1.00 95.69 558 GLU A N 1
ATOM 4181 C CA . GLU A 1 558 ? -8.124 -8.150 -4.860 1.00 95.69 558 GLU A CA 1
ATOM 4182 C C . GLU A 1 558 ? -8.764 -9.487 -5.282 1.00 95.69 558 GLU A C 1
ATOM 4184 O O . GLU A 1 558 ? -9.685 -9.534 -6.108 1.00 95.69 558 GLU A O 1
ATOM 4189 N N . ILE A 1 559 ? -8.242 -10.573 -4.720 1.00 88.62 559 ILE A N 1
ATOM 4190 C CA . ILE A 1 559 ? -8.686 -11.955 -4.884 1.00 88.62 559 ILE A CA 1
ATOM 4191 C C . ILE A 1 559 ? -9.614 -12.275 -3.717 1.00 88.62 559 ILE A C 1
ATOM 4193 O O . ILE A 1 559 ? -9.213 -12.130 -2.563 1.00 88.62 559 ILE A O 1
ATOM 4197 N N . LEU A 1 560 ? -10.834 -12.709 -4.036 1.00 65.75 560 LEU A N 1
ATOM 4198 C CA . LEU A 1 560 ? -11.812 -13.178 -3.052 1.00 65.75 560 LEU A CA 1
ATOM 4199 C C . LEU A 1 560 ? -11.502 -14.592 -2.561 1.00 65.75 560 LEU A C 1
ATOM 4201 O O . LEU A 1 560 ? -11.121 -15.434 -3.411 1.00 65.75 560 LEU A O 1
#

Sequence (560 aa):
MTKTKMLQSLLLLIFLDVVQAGKLCDFAKKFPCKGKHCLSYEEEDDTTMKSTSSSPNEALSSSPGNTVSSSDTTGQGTSSSPNEALSSSPGNTVSSSDNTGQGTSSSPNEALSSSPGNTVSSSDTIGQGTSSSPNEALSSSPGNTVSSSDTTGQGTSSSPNEALSSLPGSTVSSDDTIGQQSTSSTPNEALPSLPGSTVSSDDPIGQQSTSSTPNEALPSLPGSTVSSDDTSPSPSDTTVSPSPTVCQLDELRCYNEDHQMVCSAPENCTCQLTSVNASISAGGFYVNSNCTKRAHCINGNVTWDGEYNCSPNAQCEEQSNVRQCYCKAGYHGDGQTCEFPDCKGVNDSGHITSGIYTIKPTNWPGPPFTVYCNMTDGGGWTVFQRRVNGSVDFYRNWLSYKEGFGELDHEFWLGNDKLYYLTNQGNYTLRIDLVDRAGNPYYAEYDLFRINDENDNYRLSGLGTFNGTAVGDSLRSHYKREFSTYDRDNDVNANNCAETRHGAWWYGYCCHSNLNGNYHANLVPATVVCCGEESTVCWKSLPGPDHNIQYTEMKIREIL

pLDDT: mean 76.18, std 20.92, range [25.38, 98.88]

Radius of gyration: 32.7 Å; chains: 1; bounding box: 73×41×104 Å

Organism: Stichopus japonicus (NCBI:txid307972)

Foldseek 3Di:
DFCVVVVVVVVVVVVVVVVVVVVVVVVCVVDDDDDPDDDDDADDEAEDEDEEDDDEEEWEDPDAQEETEWEYEYEEYEHDYEYEWEYAYANYETEYEYEYAEEEYDYEYETEYAEAHYETEYEYEYQYEEYDEEYETEYAYAQYEWEYEYEHAEEEYEYEYETEYQDANYETEYEYEEHANYEYEDAYDTDYNDANYEYEYEYDYYPNYDYDDAHDDDDDDPHYHYDYDHDDDDDDDDDDDDDDDDAPPQWDQAQDPVRDTDTDHLQQHWEADPVVRDIAGRQGWDADQQQFKIWGRHSRDTDIDPGTDFDPQWDQDADPNDTHTDGHQLWDDDRNDTFHQALLSVVRVPNQDWDKDWGRHPPRPDDTDIFTWDNPPVTSKTWQFKFAQQPDQQQDDPVCQQCKDDDRVHGIGRHLQSQQRSQPSAFKKKKKWFADPVRDIKMKIWRGWHFHDVVQQRFRADTHDIDIRQQDDFCVQLHRAHKDHPHRARECDPDRLNQQQSHIDSAYNGGQFDQSARQPPDCPDPDQQQSGGSHAGAHNRHDDPRRHTNIMIMIMHHDD